Protein AF-T1L1F1-F1 (afdb_monomer)

Sequence (574 aa):
MESIKFIISELNKEPFKKNLNLVTYDNLTGEQRIQILFDIFHVIDETITSDILEISDGEEVVIKIMEMLRILKYTPPSNIEPSLFRQNLISGERNTYTHIFNYLLSKLTELKQRAYLARFLVKIEVSPDVEGDQDIVQLYEQYEQLIENFKMVHSMNQNLKKRNDPGEMLLESINEKMSKLKVRLKTAQMQRQMGVTPQDILEKLEEEVEAKQRLVKEILPQELASIERYISDIQEIQSQPEVLPNFLEKIKSKIQTLNREINETIEKKMLTNDDADDEKLALVRQSAALVSKKRSNLQETLKKFVNDVRNKGNDYKQKRRELAEIRTESAILTRTDEILKEKWTRLRQILITLEEQRGIAGYFTSQNESDKQQEIDDNEEQDTEDLRSTINELTEQINAKKSELAPLVKDLRPLRQQCQDLQMDCDRKKSKYDSLAANLESNIVKIESIVKKMRHESNSLLSTKFILEMELEALNAIQSLVDLELRYYVANAVDDREKSWLVKIEKDIANEEEVRNDLRIRMKELQDNENNAKKQSKMWQDLKELMRVKNECFERRKELILHPSQEKKDHLIL

Solvent-accessible surface area (backbone atoms only — not comparable to full-atom values): 32497 Å² total; per-residue (Å²): 110,69,62,59,54,51,44,39,60,57,42,43,32,89,94,62,62,61,76,57,46,79,68,58,58,72,66,54,50,30,68,57,51,51,51,52,50,49,55,54,44,34,76,47,37,70,75,67,48,63,72,55,75,78,61,89,51,72,67,60,54,48,51,53,51,50,52,50,36,52,75,70,63,63,75,77,66,93,90,60,55,75,70,58,49,53,52,38,61,70,60,34,35,69,69,63,53,51,54,50,48,42,56,50,66,77,36,48,72,61,46,31,55,47,48,62,46,41,76,68,66,62,78,83,84,76,58,84,90,56,72,81,42,69,70,53,50,54,50,49,52,54,49,53,51,50,44,52,52,48,53,53,52,51,51,52,50,53,55,41,67,77,60,64,48,70,63,59,56,52,48,51,53,51,50,52,53,46,52,53,52,51,50,55,50,49,54,55,50,49,44,61,73,69,70,57,47,72,62,60,53,45,52,54,48,48,54,52,45,51,53,52,46,47,43,57,70,51,50,50,52,52,54,43,52,52,51,51,50,54,49,49,54,52,51,53,59,70,71,49,95,71,86,54,71,68,58,62,51,52,50,51,53,51,52,54,49,52,51,47,52,52,50,51,53,51,50,52,57,67,74,73,65,95,54,82,67,50,60,58,50,48,50,49,50,51,51,49,49,51,50,51,50,54,51,49,51,50,50,50,52,49,50,49,51,54,48,51,52,51,48,53,53,48,50,50,54,47,53,52,47,55,53,49,50,53,50,51,51,51,53,49,47,52,51,50,51,51,52,50,50,50,52,49,52,51,52,51,49,52,49,51,52,51,22,60,75,68,73,46,79,79,60,87,85,76,75,92,81,89,91,83,90,91,87,90,87,90,87,90,87,90,90,77,60,74,58,49,56,58,46,48,57,51,46,50,55,49,48,52,52,46,58,66,43,44,60,56,50,60,59,46,48,58,54,51,48,51,52,51,52,52,47,52,50,48,52,52,52,47,52,52,47,52,54,50,49,54,52,49,53,53,50,49,55,52,51,52,51,48,51,53,51,52,52,51,51,46,52,50,53,52,52,51,43,53,53,51,49,54,51,44,54,53,48,52,52,50,50,56,50,52,53,50,42,51,51,24,67,72,43,88,50,71,76,43,42,59,68,25,68,65,50,44,52,54,48,53,46,51,53,55,53,50,52,51,50,54,51,53,53,52,49,52,53,49,52,52,49,50,54,50,50,53,52,52,51,49,52,52,49,54,49,50,50,52,50,48,52,51,50,51,54,49,50,53,51,50,50,50,69,75,54,83,81,78,87,89,70,86,87,90,76,136

Radius of gyration: 52.17 Å; Cα contacts (8 Å, |Δi|>4): 162; chains: 1; bounding box: 114×107×139 Å

Foldseek 3Di:
DVLLVLLQVLCCDPPNVPNDDPVNLVPDFLVNLLVSVLVLVCLLPVPLSVVLVPDDDLLVNLVSVVVLCVLLVPDFDPPADPVRLSVCNSRSPSVRSSSVSSVSSVCVVVSSVSVVLCVLQVQDDDDPVCPPPPVVVVVSVVSVVVSVVVVVVVVVVVVCVVVPPPLVVVLVVLVVVLVVLVVVLVVVVVCVVVPCPLVVVLVVLVVVLVVLCCCLPPPLVVVLVVLVVVLVVLVVVVPDPDPDPVVVVVVVVVVVVVVVVVVVVVVVVVPPDPDPVVVVVVVVVVVVVVVVVVVVVVVVVVVVVVVVVVVVVVVVVVVVVVVVVVVVVVVVVVVVVVVVVVVVVVVVVVVQVVCVVVVHPPPVVPPPDDDDDDDDDDDDDDDDDVVVVVVVVVVVVVVVVCVVCVVVCVVVVVVVVVVVVVVVVVVVVVVVVVVVVVVVVVVVVVSVVVSVVSVVVSVVSVVVSVVSVVVSVVSVVVSVLSVLLVVLVPDPDPVSVCVHVSVVSVVVSVVSVVVSVVSVVVVVVVVVVVVVVVVVVVVVVVVVVVVVVVVVVVVVVVVCVVDVDDPPDDDDDD

Organism: Tetranychus urticae (NCBI:txid32264)

Structure (mmCIF, N/CA/C/O backbone):
data_AF-T1L1F1-F1
#
_entry.id   AF-T1L1F1-F1
#
loop_
_atom_site.group_PDB
_atom_site.id
_atom_site.type_symbol
_atom_site.label_atom_id
_atom_site.label_alt_id
_atom_site.label_comp_id
_atom_site.label_asym_id
_atom_site.label_entity_id
_atom_site.label_seq_id
_atom_site.pdbx_PDB_ins_code
_atom_site.Cartn_x
_atom_site.Cartn_y
_atom_site.Cartn_z
_atom_site.occupancy
_atom_site.B_iso_or_equiv
_atom_site.auth_seq_id
_atom_site.auth_comp_id
_atom_site.auth_asym_id
_atom_site.auth_atom_id
_atom_site.pdbx_PDB_model_num
ATOM 1 N N . MET A 1 1 ? 52.142 10.095 -14.052 1.00 51.72 1 MET A N 1
ATOM 2 C CA . MET A 1 1 ? 52.381 9.784 -15.484 1.00 51.72 1 MET A CA 1
ATOM 3 C C . MET A 1 1 ? 51.108 9.372 -16.221 1.00 51.72 1 MET A C 1
ATOM 5 O O . MET A 1 1 ? 50.943 9.800 -17.355 1.00 51.72 1 MET A O 1
ATOM 9 N N . GLU A 1 2 ? 50.202 8.593 -15.621 1.00 57.91 2 GLU A N 1
ATOM 10 C CA . GLU A 1 2 ? 48.919 8.219 -16.253 1.00 57.91 2 GLU A CA 1
ATOM 11 C C . GLU A 1 2 ? 47.999 9.421 -16.520 1.00 57.91 2 GLU A C 1
ATOM 13 O O . GLU A 1 2 ? 47.465 9.542 -17.617 1.00 57.91 2 GLU A O 1
ATOM 18 N N . SER A 1 3 ? 47.919 10.371 -15.582 1.00 59.44 3 SER A N 1
ATOM 19 C CA . SER A 1 3 ? 47.187 11.635 -15.754 1.00 59.44 3 SER A CA 1
ATOM 20 C C . SER A 1 3 ? 47.689 12.466 -16.942 1.00 59.44 3 SER A C 1
ATOM 22 O O . SER A 1 3 ? 46.894 12.986 -17.712 1.00 59.44 3 SER A O 1
ATOM 24 N N . ILE A 1 4 ? 49.007 12.536 -17.152 1.00 64.12 4 ILE A N 1
ATOM 25 C CA . ILE A 1 4 ? 49.621 13.277 -18.268 1.00 64.12 4 ILE A CA 1
ATOM 26 C C . ILE A 1 4 ? 49.329 12.589 -19.612 1.00 64.12 4 ILE A C 1
ATOM 28 O O . ILE A 1 4 ? 49.002 13.259 -20.588 1.00 64.12 4 ILE A O 1
ATOM 32 N N . LYS A 1 5 ? 49.385 11.250 -19.666 1.00 65.25 5 LYS A N 1
ATOM 33 C CA . LYS A 1 5 ? 49.011 10.486 -20.870 1.00 65.25 5 LYS A CA 1
ATOM 34 C C . LYS A 1 5 ? 47.529 10.668 -21.224 1.00 65.25 5 LYS A C 1
ATOM 36 O O . LYS A 1 5 ? 47.210 10.814 -22.401 1.00 65.25 5 LYS A O 1
ATOM 41 N N . PHE A 1 6 ? 46.649 10.706 -20.220 1.00 67.81 6 PHE A N 1
ATOM 42 C CA . PHE A 1 6 ? 45.218 10.963 -20.399 1.00 67.81 6 PHE A CA 1
ATOM 43 C C . PHE A 1 6 ? 44.955 12.375 -20.944 1.00 67.81 6 PHE A C 1
ATOM 45 O O . PHE A 1 6 ? 44.284 12.516 -21.966 1.00 67.81 6 PHE A O 1
ATOM 52 N N . ILE A 1 7 ? 45.573 13.401 -20.349 1.00 67.44 7 ILE A N 1
ATOM 53 C CA . ILE A 1 7 ? 45.479 14.799 -20.806 1.00 67.44 7 ILE A CA 1
ATOM 54 C C . ILE A 1 7 ? 45.919 14.935 -22.268 1.00 67.44 7 ILE A C 1
ATOM 56 O O . ILE A 1 7 ? 45.209 15.532 -23.069 1.00 67.44 7 ILE A O 1
ATOM 60 N N . ILE A 1 8 ? 47.052 14.336 -22.644 1.00 63.19 8 ILE A N 1
ATOM 61 C CA . ILE A 1 8 ? 47.554 14.382 -24.025 1.00 63.19 8 ILE A CA 1
ATOM 62 C C . ILE A 1 8 ? 46.587 13.692 -24.994 1.00 63.19 8 ILE A C 1
ATOM 64 O O . ILE A 1 8 ? 46.355 14.188 -26.095 1.00 63.19 8 ILE A O 1
ATOM 68 N N . SER A 1 9 ? 45.986 12.571 -24.586 1.00 63.50 9 SER A N 1
ATOM 69 C CA . SER A 1 9 ? 45.012 11.863 -25.421 1.00 63.50 9 SER A CA 1
ATOM 70 C C . SER A 1 9 ? 43.715 12.649 -25.637 1.00 63.50 9 SER A C 1
ATOM 72 O O . SER A 1 9 ? 43.142 12.564 -26.718 1.00 63.50 9 SER A O 1
ATOM 74 N N . GLU A 1 10 ? 43.273 13.436 -24.652 1.00 63.75 10 GLU A N 1
ATOM 75 C CA . GLU A 1 10 ? 42.067 14.270 -24.743 1.00 63.75 10 GLU A CA 1
ATOM 76 C C . GLU A 1 10 ? 42.331 15.604 -25.464 1.00 63.75 10 GLU A C 1
ATOM 78 O O . GLU A 1 10 ? 41.515 16.036 -26.274 1.00 63.75 10 GLU A O 1
ATOM 83 N N . LEU A 1 11 ? 43.506 16.218 -25.281 1.00 63.22 11 LEU A N 1
ATOM 84 C CA . LEU A 1 11 ? 43.907 17.445 -25.994 1.00 63.22 11 LEU A CA 1
ATOM 85 C C . LEU A 1 11 ? 44.214 17.225 -27.487 1.00 63.22 11 LEU A C 1
ATOM 87 O O . LEU A 1 11 ? 44.207 18.177 -28.271 1.00 63.22 11 LEU A O 1
ATOM 91 N N . ASN A 1 12 ? 44.473 15.980 -27.893 1.00 65.06 12 ASN A N 1
ATOM 92 C CA . ASN A 1 12 ? 44.671 15.610 -29.297 1.00 65.06 12 ASN A CA 1
ATOM 93 C C . ASN A 1 12 ? 43.357 15.244 -30.018 1.00 65.06 12 ASN A C 1
ATOM 95 O O . ASN A 1 12 ? 43.360 15.115 -31.243 1.00 65.06 12 ASN A O 1
ATOM 99 N N . LYS A 1 13 ? 42.235 15.099 -29.297 1.00 64.38 13 LYS A N 1
ATOM 100 C CA . LYS A 1 13 ? 40.899 14.873 -29.880 1.00 64.38 13 LYS A CA 1
ATOM 101 C C . LYS A 1 13 ? 40.250 16.198 -30.314 1.00 64.38 13 LYS A C 1
ATOM 103 O O . LYS A 1 13 ? 40.678 17.287 -29.924 1.00 64.38 13 LYS A O 1
ATOM 108 N N . GLU A 1 14 ? 39.215 16.122 -31.156 1.00 43.28 14 GLU A N 1
ATOM 109 C CA . GLU A 1 14 ? 38.370 17.289 -31.456 1.00 43.28 14 GLU A CA 1
ATOM 110 C C . GLU A 1 14 ? 37.663 17.737 -30.169 1.00 43.28 14 GLU A C 1
ATOM 112 O O . GLU A 1 14 ? 37.148 16.869 -29.458 1.00 43.28 14 GLU A O 1
ATOM 117 N N . PRO A 1 15 ? 37.600 19.039 -29.832 1.00 55.34 15 PRO A N 1
ATOM 118 C CA . PRO A 1 15 ? 37.846 20.234 -30.658 1.00 55.34 15 PRO A CA 1
ATOM 119 C C . PRO A 1 15 ? 39.236 20.903 -30.519 1.00 55.34 15 PRO A C 1
ATOM 121 O O . PRO A 1 15 ? 39.460 21.931 -31.148 1.00 55.34 15 PRO A O 1
ATOM 124 N N . PHE A 1 16 ? 40.177 20.347 -29.745 1.00 58.84 16 PHE A N 1
ATOM 125 C CA . PHE A 1 16 ? 41.446 21.019 -29.405 1.00 58.84 16 PHE A CA 1
ATOM 126 C C . PHE A 1 16 ? 42.576 20.827 -30.433 1.00 58.84 16 PHE A C 1
ATOM 128 O O . PHE A 1 16 ? 43.357 21.749 -30.647 1.00 58.84 16 PHE A O 1
ATOM 135 N N . LYS A 1 17 ? 42.675 19.645 -31.069 1.00 57.72 17 LYS A N 1
ATOM 136 C CA . LYS A 1 17 ? 43.630 19.308 -32.159 1.00 57.72 17 LYS A CA 1
ATOM 137 C C . LYS A 1 17 ? 45.077 19.815 -31.956 1.00 57.72 17 LYS A C 1
ATOM 139 O O . LYS A 1 17 ? 45.730 20.217 -32.918 1.00 57.72 17 LYS A O 1
ATOM 144 N N . LYS A 1 18 ? 45.614 19.784 -30.728 1.00 58.81 18 LYS A N 1
ATOM 145 C CA . LYS A 1 18 ? 46.928 20.395 -30.425 1.00 58.81 18 LYS A CA 1
ATOM 146 C C . LYS A 1 18 ? 48.161 19.518 -30.706 1.00 58.81 18 LYS A C 1
ATOM 148 O O . LYS A 1 18 ? 49.274 19.998 -30.522 1.00 58.81 18 LYS A O 1
ATOM 153 N N . ASN A 1 19 ? 47.993 18.276 -31.178 1.00 57.16 19 ASN A N 1
ATOM 154 C CA . ASN A 1 19 ? 49.065 17.343 -31.582 1.00 57.16 19 ASN A CA 1
ATOM 155 C C . ASN A 1 19 ? 50.276 17.299 -30.620 1.00 57.16 19 ASN A C 1
ATOM 157 O O . ASN A 1 19 ? 51.434 17.328 -31.038 1.00 57.16 19 ASN A O 1
ATOM 161 N N . LEU A 1 20 ? 50.008 17.244 -29.315 1.00 63.75 20 LEU A N 1
ATOM 162 C CA . LEU A 1 20 ? 51.025 17.235 -28.267 1.00 63.75 20 LEU A CA 1
ATOM 163 C C . LEU A 1 20 ? 51.567 15.811 -28.045 1.00 63.75 20 LEU A C 1
ATOM 165 O O . LEU A 1 20 ? 50.808 14.845 -28.001 1.00 63.75 20 LEU A O 1
ATOM 169 N N . ASN A 1 21 ? 52.882 15.695 -27.851 1.00 65.81 21 ASN A N 1
ATOM 170 C CA . ASN A 1 21 ? 53.599 14.501 -27.398 1.00 65.81 21 ASN A CA 1
ATOM 171 C C . ASN A 1 21 ? 54.059 14.672 -25.935 1.00 65.81 21 ASN A C 1
ATOM 173 O O . ASN A 1 21 ? 54.135 15.786 -25.425 1.00 65.81 21 ASN A O 1
ATOM 177 N N . LEU A 1 22 ? 54.434 13.579 -25.255 1.00 62.88 22 LEU A N 1
ATOM 178 C CA . LEU A 1 22 ? 54.851 13.606 -23.837 1.00 62.88 22 LEU A CA 1
ATOM 179 C C . LEU A 1 22 ? 56.018 14.582 -23.569 1.00 62.88 22 LEU A C 1
ATOM 181 O O . LEU A 1 22 ? 56.044 15.244 -22.540 1.00 62.88 22 LEU A O 1
ATOM 185 N N . VAL A 1 23 ? 56.939 14.713 -24.530 1.00 64.62 23 VAL A N 1
ATOM 186 C CA . VAL A 1 23 ? 58.091 15.632 -24.467 1.00 64.62 23 VAL A CA 1
ATOM 187 C C . VAL A 1 23 ? 57.681 17.082 -24.736 1.00 64.62 23 VAL A C 1
ATOM 189 O O . VAL A 1 23 ? 58.171 17.996 -24.081 1.00 64.62 23 VAL A O 1
ATOM 192 N N . THR A 1 24 ? 56.759 17.315 -25.675 1.00 64.12 24 THR A N 1
ATOM 193 C CA . THR A 1 24 ? 56.308 18.676 -25.997 1.00 64.12 24 THR A CA 1
ATOM 194 C C . THR A 1 24 ? 55.388 19.228 -24.914 1.00 64.12 24 THR A C 1
ATOM 196 O O . THR A 1 24 ? 55.441 20.419 -24.655 1.00 64.12 24 THR A O 1
ATOM 199 N N . TYR A 1 25 ? 54.600 18.375 -24.247 1.00 67.50 25 TYR A N 1
ATOM 200 C CA . TYR A 1 25 ? 53.792 18.744 -23.081 1.00 67.50 25 TYR A CA 1
ATOM 201 C C . TYR A 1 25 ? 54.665 19.107 -21.867 1.00 67.50 25 TYR A C 1
ATOM 203 O O . TYR A 1 25 ? 54.400 20.093 -21.176 1.00 67.50 25 TYR A O 1
ATOM 211 N N . ASP A 1 26 ? 55.740 18.349 -21.628 1.00 69.44 26 ASP A N 1
ATOM 212 C CA . ASP A 1 26 ? 56.677 18.624 -20.532 1.00 69.44 26 ASP A CA 1
ATOM 213 C C . ASP A 1 26 ? 57.461 19.931 -20.728 1.00 69.44 26 ASP A C 1
ATOM 215 O O . ASP A 1 26 ? 57.744 20.615 -19.742 1.00 69.44 26 ASP A O 1
ATOM 219 N N . ASN A 1 27 ? 57.720 20.314 -21.982 1.00 73.81 27 ASN A N 1
ATOM 220 C CA . ASN A 1 27 ? 58.436 21.539 -22.352 1.00 73.81 27 ASN A CA 1
ATOM 221 C C . ASN A 1 27 ? 57.541 22.786 -22.510 1.00 73.81 27 ASN A C 1
ATOM 223 O O . ASN A 1 27 ? 58.054 23.841 -22.876 1.00 73.81 27 ASN A O 1
ATOM 227 N N . LEU A 1 28 ? 56.228 22.699 -22.248 1.00 71.50 28 LEU A N 1
ATOM 228 C CA . LEU A 1 28 ? 55.328 23.859 -22.339 1.00 71.50 28 LEU A CA 1
ATOM 229 C C . LEU A 1 28 ? 55.733 24.958 -21.345 1.00 71.50 28 LEU A C 1
ATOM 231 O O . LEU A 1 28 ? 55.883 24.687 -20.147 1.00 71.50 28 LEU A O 1
ATOM 235 N N . THR A 1 29 ? 55.845 26.197 -21.831 1.00 73.31 29 THR A N 1
ATOM 236 C CA . THR A 1 29 ? 56.061 27.377 -20.979 1.00 73.31 29 THR A CA 1
ATOM 237 C C . THR A 1 29 ? 54.801 27.709 -20.172 1.00 73.31 29 THR A C 1
ATOM 239 O O . THR A 1 29 ? 53.697 27.271 -20.508 1.00 73.31 29 THR A O 1
ATOM 242 N N . GLY A 1 30 ? 54.947 28.474 -19.084 1.00 66.81 30 GLY A N 1
ATOM 243 C CA . GLY A 1 30 ? 53.818 28.863 -18.228 1.00 66.81 30 GLY A CA 1
ATOM 244 C C . GLY A 1 30 ? 52.697 29.571 -19.000 1.00 66.81 30 GLY A C 1
ATOM 245 O O . GLY A 1 30 ? 51.531 29.213 -18.858 1.00 66.81 30 GLY A O 1
ATOM 246 N N . GLU A 1 31 ? 53.063 30.472 -19.913 1.00 68.38 31 GLU A N 1
ATOM 247 C CA . GLU A 1 31 ? 52.140 31.188 -20.806 1.00 68.38 31 GLU A CA 1
ATOM 248 C C . GLU A 1 31 ? 51.389 30.245 -21.758 1.00 68.38 31 GLU A C 1
ATOM 250 O O . GLU A 1 31 ? 50.175 30.347 -21.921 1.00 68.38 31 GLU A O 1
ATOM 255 N N . GLN A 1 32 ? 52.079 29.253 -22.331 1.00 70.62 32 GLN A N 1
ATOM 256 C CA . GLN A 1 32 ? 51.451 28.265 -23.214 1.00 70.62 32 GLN A CA 1
ATOM 257 C C . GLN A 1 32 ? 50.455 27.372 -22.463 1.00 70.62 32 GLN A C 1
ATOM 259 O O . GLN A 1 32 ? 49.433 26.974 -23.024 1.00 70.62 32 GLN A O 1
ATOM 264 N N . ARG A 1 33 ? 50.715 27.061 -21.185 1.00 72.81 33 ARG A N 1
ATOM 265 C CA . ARG A 1 33 ? 49.765 26.322 -20.334 1.00 72.81 33 ARG A CA 1
ATOM 266 C C . ARG A 1 33 ? 48.530 27.159 -20.024 1.00 72.81 33 ARG A C 1
ATOM 268 O O . ARG A 1 33 ? 47.421 26.639 -20.100 1.00 72.81 33 ARG A O 1
ATOM 275 N N . ILE A 1 34 ? 48.706 28.445 -19.746 1.00 72.62 34 ILE A N 1
ATOM 276 C CA . ILE A 1 34 ? 47.596 29.384 -19.549 1.00 72.62 34 ILE A CA 1
ATOM 277 C C . ILE A 1 34 ? 46.741 29.477 -20.823 1.00 72.62 34 ILE A C 1
ATOM 279 O O . ILE A 1 34 ? 45.522 29.352 -20.757 1.00 72.62 34 ILE A O 1
ATOM 283 N N . GLN A 1 35 ? 47.362 29.567 -21.999 1.00 72.88 35 GLN A N 1
ATOM 284 C CA . GLN A 1 35 ? 46.642 29.604 -23.275 1.00 72.88 35 GLN A CA 1
ATOM 285 C C . GLN A 1 35 ? 45.877 28.302 -23.570 1.00 72.88 35 GLN A C 1
ATOM 287 O O . GLN A 1 35 ? 44.743 28.333 -24.034 1.00 72.88 35 GLN A O 1
ATOM 292 N N . ILE A 1 36 ? 46.456 27.135 -23.259 1.00 70.88 36 ILE A N 1
ATOM 293 C CA . ILE A 1 36 ? 45.742 25.851 -23.362 1.00 70.88 36 ILE A CA 1
ATOM 294 C C . ILE A 1 36 ? 44.545 25.811 -22.405 1.00 70.88 36 ILE A C 1
ATOM 296 O O . ILE A 1 36 ? 43.497 25.289 -22.776 1.00 70.88 36 ILE A O 1
ATOM 300 N N . LEU A 1 37 ? 44.675 26.371 -21.200 1.00 73.50 37 LEU A N 1
ATOM 301 C CA . LEU A 1 37 ? 43.556 26.487 -20.267 1.00 73.50 37 LEU A CA 1
ATOM 302 C C . LEU A 1 37 ? 42.439 27.368 -20.837 1.00 73.50 37 LEU A C 1
ATOM 304 O O . LEU A 1 37 ? 41.272 26.996 -20.726 1.00 73.50 37 LEU A O 1
ATOM 308 N N . PHE A 1 38 ? 42.790 28.472 -21.499 1.00 69.88 38 PHE A N 1
ATOM 309 C CA . PHE A 1 38 ? 41.816 29.325 -22.178 1.00 69.88 38 PHE A CA 1
ATOM 310 C C . PHE A 1 38 ? 41.096 28.623 -23.314 1.00 69.88 38 PHE A C 1
ATOM 312 O O . PHE A 1 38 ? 39.877 28.725 -23.395 1.00 69.88 38 PHE A O 1
ATOM 319 N N . ASP A 1 39 ? 41.800 27.840 -24.124 1.00 69.56 39 ASP A N 1
ATOM 320 C CA . ASP A 1 39 ? 41.148 27.073 -25.185 1.00 69.56 39 ASP A CA 1
ATOM 321 C C . ASP A 1 39 ? 40.191 26.021 -24.605 1.00 69.56 39 ASP A C 1
ATOM 323 O O . ASP A 1 39 ? 39.085 25.834 -25.114 1.00 69.56 39 ASP A O 1
ATOM 327 N N . ILE A 1 40 ? 40.567 25.369 -23.495 1.00 72.31 40 ILE A N 1
ATOM 328 C CA . ILE A 1 40 ? 39.682 24.449 -22.758 1.00 72.31 40 ILE A CA 1
ATOM 329 C C . ILE A 1 40 ? 38.450 25.181 -22.230 1.00 72.31 40 ILE A C 1
ATOM 331 O O . ILE A 1 40 ? 37.340 24.663 -22.361 1.00 72.31 40 ILE A O 1
ATOM 335 N N . PHE A 1 41 ? 38.615 26.381 -21.675 1.00 71.31 41 PHE A N 1
ATOM 336 C CA . PHE A 1 41 ? 37.489 27.198 -21.237 1.00 71.31 41 PHE A CA 1
ATOM 337 C C . PHE A 1 41 ? 36.618 27.673 -22.399 1.00 71.31 41 PHE A C 1
ATOM 339 O O . PHE A 1 41 ? 35.404 27.605 -22.259 1.00 71.31 41 PHE A O 1
ATOM 346 N N . HIS A 1 42 ? 37.187 28.025 -23.554 1.00 71.25 42 HIS A N 1
ATOM 347 C CA . HIS A 1 42 ? 36.437 28.405 -24.758 1.00 71.25 42 HIS A CA 1
ATOM 348 C C . HIS A 1 42 ? 35.498 27.288 -25.218 1.00 71.25 42 HIS A C 1
ATOM 350 O O . HIS A 1 42 ? 34.340 27.508 -25.554 1.00 71.25 42 HIS A O 1
ATOM 356 N N . VAL A 1 43 ? 35.982 26.049 -25.165 1.00 69.12 43 VAL A N 1
ATOM 357 C CA . VAL A 1 43 ? 35.200 24.867 -25.544 1.00 69.12 43 VAL A CA 1
ATOM 358 C C . VAL A 1 43 ? 34.111 24.531 -24.521 1.00 69.12 43 VAL A C 1
ATOM 360 O O . VAL A 1 43 ? 33.134 23.852 -24.859 1.00 69.12 43 VAL A O 1
ATOM 363 N N . ILE A 1 44 ? 34.285 24.954 -23.269 1.00 68.56 44 ILE A N 1
ATOM 364 C CA . ILE A 1 44 ? 33.294 24.792 -22.201 1.00 68.56 44 ILE A CA 1
ATOM 365 C C . ILE A 1 44 ? 32.256 25.926 -22.255 1.00 68.56 44 ILE A C 1
ATOM 367 O O . ILE A 1 44 ? 31.075 25.643 -22.048 1.00 68.56 44 ILE A O 1
ATOM 371 N N . ASP A 1 45 ? 32.675 27.156 -22.570 1.00 65.38 45 ASP A N 1
ATOM 372 C CA . ASP A 1 45 ? 31.829 28.344 -22.699 1.00 65.38 45 ASP A CA 1
ATOM 373 C C . ASP A 1 45 ? 32.422 29.384 -23.684 1.00 65.38 45 ASP A C 1
ATOM 375 O O . ASP A 1 45 ? 33.427 30.049 -23.408 1.00 65.38 45 ASP A O 1
ATOM 379 N N . GLU A 1 46 ? 31.771 29.550 -24.840 1.00 62.66 46 GLU A N 1
ATOM 380 C CA . GLU A 1 46 ? 32.175 30.495 -25.895 1.00 62.66 46 GLU A CA 1
ATOM 381 C C . GLU A 1 46 ? 31.953 31.964 -25.496 1.00 62.66 46 GLU A C 1
ATOM 383 O O . GLU A 1 46 ? 32.615 32.846 -26.032 1.00 62.66 46 GLU A O 1
ATOM 388 N N . THR A 1 47 ? 31.046 32.248 -24.553 1.00 58.50 47 THR A N 1
ATOM 389 C CA . THR A 1 47 ? 30.664 33.633 -24.211 1.00 58.50 47 THR A CA 1
ATOM 390 C C . THR A 1 47 ? 31.597 34.284 -23.196 1.00 58.50 47 THR A C 1
ATOM 392 O O . THR A 1 47 ? 31.815 35.488 -23.243 1.00 58.50 47 THR A O 1
ATOM 395 N N . ILE A 1 48 ? 32.208 33.486 -22.320 1.00 55.16 48 ILE A N 1
ATOM 396 C CA . ILE A 1 48 ? 33.054 33.984 -21.226 1.00 55.16 48 ILE A CA 1
ATOM 397 C C . ILE A 1 48 ? 34.497 34.264 -21.690 1.00 55.16 48 ILE A C 1
ATOM 399 O O . ILE A 1 48 ? 35.257 34.977 -21.040 1.00 55.16 48 ILE A O 1
ATOM 403 N N . THR A 1 49 ? 34.894 33.723 -22.841 1.00 52.28 49 THR A N 1
ATOM 404 C CA . THR A 1 49 ? 36.259 33.865 -23.372 1.00 52.28 49 THR A CA 1
ATOM 405 C C . THR A 1 49 ? 36.506 35.179 -24.106 1.00 52.28 49 THR A C 1
ATOM 407 O O . THR A 1 49 ? 37.649 35.631 -24.143 1.00 52.28 49 THR A O 1
ATOM 410 N N . SER A 1 50 ? 35.460 35.837 -24.610 1.00 50.62 50 SER A N 1
ATOM 411 C CA . SER A 1 50 ? 35.567 37.169 -25.217 1.00 50.62 50 SER A CA 1
ATOM 412 C C . SER A 1 50 ? 35.966 38.248 -24.198 1.00 50.62 50 SER A C 1
ATOM 414 O O . SER A 1 50 ? 36.832 39.060 -24.504 1.00 50.62 50 SER A O 1
ATOM 416 N N . ASP A 1 51 ? 35.458 38.185 -22.962 1.00 49.28 51 ASP A N 1
ATOM 417 C CA . ASP A 1 51 ? 35.740 39.172 -21.901 1.00 49.28 51 ASP A CA 1
ATOM 418 C C . ASP A 1 51 ? 37.155 39.066 -21.299 1.00 49.28 51 ASP A C 1
ATOM 420 O O . ASP A 1 51 ? 37.598 39.944 -20.555 1.00 49.28 51 ASP A O 1
ATOM 424 N N . ILE A 1 52 ? 37.863 37.958 -21.532 1.00 51.88 52 ILE A N 1
ATOM 425 C CA . ILE A 1 52 ? 39.203 37.714 -20.968 1.00 51.88 52 ILE A CA 1
ATOM 426 C C . ILE A 1 52 ? 40.303 38.171 -21.935 1.00 51.88 52 ILE A C 1
ATOM 428 O O . ILE A 1 52 ? 41.372 38.582 -21.495 1.00 51.88 52 ILE A O 1
ATOM 432 N N . LEU A 1 53 ? 40.030 38.148 -23.242 1.00 51.03 53 LEU A N 1
ATOM 433 C CA . LEU A 1 53 ? 40.973 38.567 -24.283 1.00 51.03 53 LEU A CA 1
ATOM 434 C C . LEU A 1 53 ? 41.199 40.091 -24.335 1.00 51.03 53 LEU A C 1
ATOM 436 O O . LEU A 1 53 ? 42.182 40.522 -24.931 1.00 51.03 53 LEU A O 1
ATOM 440 N N . GLU A 1 54 ? 40.334 40.897 -23.710 1.00 48.84 54 GLU A N 1
ATOM 441 C CA . GLU A 1 54 ? 40.472 42.363 -23.642 1.00 48.84 54 GLU A CA 1
ATOM 442 C C . GLU A 1 54 ? 41.361 42.859 -22.482 1.00 48.84 54 GLU A C 1
ATOM 444 O O . GLU A 1 54 ? 41.690 44.044 -22.427 1.00 48.84 54 GLU A O 1
ATOM 449 N N . ILE A 1 55 ? 41.788 41.983 -21.562 1.00 54.28 55 ILE A N 1
ATOM 450 C CA . ILE A 1 55 ? 42.516 42.377 -20.345 1.00 54.28 55 ILE A CA 1
ATOM 451 C C . ILE A 1 55 ? 44.025 42.153 -20.486 1.00 54.28 55 ILE A C 1
ATOM 453 O O . ILE A 1 55 ? 44.473 41.063 -20.834 1.00 54.28 55 ILE A O 1
ATOM 457 N N . SER A 1 56 ? 44.808 43.192 -20.177 1.00 54.84 56 SER A N 1
ATOM 458 C CA . SER A 1 56 ? 46.272 43.212 -20.340 1.00 54.84 56 SER A CA 1
ATOM 459 C C . SER A 1 56 ? 47.072 42.888 -19.063 1.00 54.84 56 SER A C 1
ATOM 461 O O . SER A 1 56 ? 48.269 42.624 -19.171 1.00 54.84 56 SER A O 1
ATOM 463 N N . ASP A 1 57 ? 46.445 42.849 -17.877 1.00 61.31 57 ASP A N 1
ATOM 464 C CA . ASP A 1 57 ? 47.140 42.642 -16.594 1.00 61.31 57 ASP A CA 1
ATOM 465 C C . ASP A 1 57 ? 47.084 41.186 -16.097 1.00 61.31 57 ASP A C 1
ATOM 467 O O . ASP A 1 57 ? 46.019 40.593 -15.909 1.00 61.31 57 ASP A O 1
ATOM 471 N N . GLY A 1 58 ? 48.256 40.601 -15.817 1.00 60.66 58 GLY A N 1
ATOM 472 C CA . GLY A 1 58 ? 48.399 39.189 -15.426 1.00 60.66 58 GLY A CA 1
ATOM 473 C C . GLY A 1 58 ? 47.708 38.797 -14.111 1.00 60.66 58 GLY A C 1
ATOM 474 O O . GLY A 1 58 ? 47.355 37.631 -13.933 1.00 60.66 58 GLY A O 1
ATOM 475 N N . GLU A 1 59 ? 47.466 39.745 -13.201 1.00 64.69 59 GLU A N 1
ATOM 476 C CA . GLU A 1 59 ? 46.721 39.494 -11.957 1.00 64.69 59 GLU A CA 1
ATOM 477 C C . GLU A 1 59 ? 45.204 39.425 -12.190 1.00 64.69 59 GLU A C 1
ATOM 479 O O . GLU A 1 59 ? 44.539 38.542 -11.643 1.00 64.69 59 GLU A O 1
ATOM 484 N N . GLU A 1 60 ? 44.657 40.277 -13.059 1.00 65.62 60 GLU A N 1
ATOM 485 C CA . GLU A 1 60 ? 43.231 40.277 -13.413 1.00 65.62 60 GLU A CA 1
ATOM 486 C C . GLU A 1 60 ? 42.840 39.013 -14.191 1.00 65.62 60 GLU A C 1
ATOM 488 O O . GLU A 1 60 ? 41.793 38.407 -13.939 1.00 65.62 60 GLU A O 1
ATOM 493 N N . VAL A 1 61 ? 43.734 38.541 -15.066 1.00 67.88 61 VAL A N 1
ATOM 494 C CA . VAL A 1 61 ? 43.592 37.260 -15.775 1.00 67.88 61 VAL A CA 1
ATOM 495 C C . VAL A 1 61 ? 43.479 36.096 -14.783 1.00 67.88 61 VAL A C 1
ATOM 497 O O . VAL A 1 61 ? 42.641 35.206 -14.948 1.00 67.88 61 VAL A O 1
ATOM 500 N N . VAL A 1 62 ? 44.272 36.108 -13.707 1.00 69.50 62 VAL A N 1
ATOM 501 C CA . VAL A 1 62 ? 44.246 35.059 -12.675 1.00 69.50 62 VAL A CA 1
ATOM 502 C C . VAL A 1 62 ? 42.999 35.151 -11.796 1.00 69.50 62 VAL A C 1
ATOM 504 O O . VAL A 1 62 ? 42.450 34.108 -11.429 1.00 69.50 62 VAL A O 1
ATOM 507 N N . ILE A 1 63 ? 42.498 36.354 -11.506 1.00 71.31 63 ILE A N 1
ATOM 508 C CA . ILE A 1 63 ? 41.212 36.546 -10.814 1.00 71.31 63 ILE A CA 1
ATOM 509 C C . ILE A 1 63 ? 40.075 35.926 -11.633 1.00 71.31 63 ILE A C 1
ATOM 511 O O . ILE A 1 63 ? 39.336 35.095 -11.100 1.00 71.31 63 ILE A O 1
ATOM 515 N N . LYS A 1 64 ? 40.007 36.206 -12.941 1.00 68.38 64 LYS A N 1
ATOM 516 C CA . LYS A 1 64 ? 38.998 35.605 -13.830 1.00 68.38 64 LYS A CA 1
ATOM 517 C C . LYS A 1 64 ? 39.145 34.085 -13.951 1.00 68.38 64 LYS A C 1
ATOM 519 O O . LYS A 1 64 ? 38.148 33.364 -13.899 1.00 68.38 64 LYS A O 1
ATOM 524 N N . ILE A 1 65 ? 40.372 33.555 -14.033 1.00 72.56 65 ILE A N 1
ATOM 525 C CA . ILE A 1 65 ? 40.605 32.098 -14.000 1.00 72.56 65 ILE A CA 1
ATOM 526 C C . ILE A 1 65 ? 40.086 31.496 -12.684 1.00 72.56 65 ILE A C 1
ATOM 528 O O . ILE A 1 65 ? 39.456 30.437 -12.699 1.00 72.56 65 ILE A O 1
ATOM 532 N N . MET A 1 66 ? 40.309 32.151 -11.542 1.00 69.44 66 MET A N 1
ATOM 533 C CA . MET A 1 66 ? 39.819 31.676 -10.244 1.00 69.44 66 MET A CA 1
ATOM 534 C C . MET A 1 66 ? 38.293 31.735 -10.128 1.00 69.44 66 MET A C 1
ATOM 536 O O . MET A 1 66 ? 37.700 30.796 -9.593 1.00 69.44 66 MET A O 1
ATOM 540 N N . GLU A 1 67 ? 37.648 32.781 -10.642 1.00 71.00 67 GLU A N 1
ATOM 541 C CA . GLU A 1 67 ? 36.184 32.872 -10.713 1.00 71.00 67 GLU A CA 1
ATOM 542 C C . GLU A 1 67 ? 35.598 31.736 -11.555 1.00 71.00 67 GLU A C 1
ATOM 544 O O . GLU A 1 67 ? 34.669 31.048 -11.122 1.00 71.00 67 GLU A O 1
ATOM 549 N N . MET A 1 68 ? 36.217 31.438 -12.698 1.00 69.81 68 MET A N 1
ATOM 550 C CA . MET A 1 68 ? 35.818 30.326 -13.562 1.00 69.81 68 MET A CA 1
ATOM 551 C C . MET A 1 68 ? 36.017 28.968 -12.896 1.00 69.81 68 MET A C 1
ATOM 553 O O . MET A 1 68 ? 35.119 28.122 -12.902 1.00 69.81 68 MET A O 1
ATOM 557 N N . LEU A 1 69 ? 37.159 28.756 -12.242 1.00 73.31 69 LEU A N 1
ATOM 558 C CA . LEU A 1 69 ? 37.410 27.540 -11.469 1.00 73.31 69 LEU A CA 1
ATOM 559 C C . LEU A 1 69 ? 36.427 27.400 -10.292 1.00 73.31 69 LEU A C 1
ATOM 561 O O . LEU A 1 69 ? 35.997 26.282 -9.991 1.00 73.31 69 LEU A O 1
ATOM 565 N N . ARG A 1 70 ? 35.996 28.509 -9.674 1.00 73.31 70 ARG A N 1
ATOM 566 C CA . ARG A 1 70 ? 34.962 28.530 -8.624 1.00 73.31 70 ARG A CA 1
ATOM 567 C C . ARG A 1 70 ? 33.589 28.143 -9.179 1.00 73.31 70 ARG A C 1
ATOM 569 O O . ARG A 1 70 ? 32.916 27.305 -8.572 1.00 73.31 70 ARG A O 1
ATOM 576 N N . ILE A 1 71 ? 33.192 28.669 -10.339 1.00 73.19 71 ILE A N 1
ATOM 577 C CA . ILE A 1 71 ? 31.940 28.302 -11.032 1.00 73.19 71 ILE A CA 1
ATOM 578 C C . ILE A 1 71 ? 31.931 26.803 -11.382 1.00 73.19 71 ILE A C 1
ATOM 580 O O . ILE A 1 71 ? 30.954 26.079 -11.131 1.00 73.19 71 ILE A O 1
ATOM 584 N N . LEU A 1 72 ? 33.064 26.301 -11.872 1.00 72.12 72 LEU A N 1
ATOM 585 C CA . LEU A 1 72 ? 33.273 24.893 -12.212 1.00 72.12 72 LEU A CA 1
ATOM 586 C C . LEU A 1 72 ? 33.457 23.986 -10.971 1.00 72.12 72 LEU A C 1
ATOM 588 O O . LEU A 1 72 ? 33.585 22.765 -11.114 1.00 72.12 72 LEU A O 1
ATOM 592 N N . LYS A 1 73 ? 33.403 24.557 -9.753 1.00 68.69 73 LYS A N 1
ATOM 593 C CA . LYS A 1 73 ? 33.638 23.901 -8.451 1.00 68.69 73 LYS A CA 1
ATOM 594 C C . LYS A 1 73 ? 34.917 23.060 -8.424 1.00 68.69 73 LYS A C 1
ATOM 596 O O . LYS A 1 73 ? 34.918 21.928 -7.943 1.00 68.69 73 LYS A O 1
ATOM 601 N N . TYR A 1 74 ? 36.001 23.601 -8.956 1.00 75.00 74 TYR A N 1
ATOM 602 C CA . TYR A 1 74 ? 37.311 22.986 -8.825 1.00 75.00 74 TYR A CA 1
ATOM 603 C C . TYR A 1 74 ? 37.830 23.154 -7.391 1.00 75.00 74 TYR A C 1
ATOM 605 O O . TYR A 1 74 ? 37.907 24.268 -6.874 1.00 75.00 74 TYR A O 1
ATOM 613 N N . THR A 1 75 ? 38.197 22.046 -6.748 1.00 65.94 75 THR A N 1
ATOM 614 C CA . THR A 1 75 ? 38.871 22.058 -5.446 1.00 65.94 75 THR A CA 1
ATOM 615 C C . THR A 1 75 ? 40.374 21.895 -5.661 1.00 65.94 75 THR A C 1
ATOM 617 O O . THR A 1 75 ? 40.783 20.862 -6.207 1.00 65.94 75 THR A O 1
ATOM 620 N N . PRO A 1 76 ? 41.211 22.864 -5.249 1.00 71.06 76 PRO A N 1
ATOM 621 C CA . PRO A 1 76 ? 42.654 22.684 -5.302 1.00 71.06 76 PRO A CA 1
ATOM 622 C C . PRO A 1 76 ? 43.083 21.527 -4.376 1.00 71.06 76 PRO A C 1
ATOM 624 O O . PRO A 1 76 ? 42.376 21.217 -3.413 1.00 71.06 76 PRO A O 1
ATOM 627 N N . PRO A 1 77 ? 44.223 20.867 -4.647 1.00 69.25 77 PRO A N 1
ATOM 628 C CA . PRO A 1 77 ? 44.748 19.814 -3.780 1.00 69.25 77 PRO A CA 1
ATOM 629 C C . PRO A 1 77 ? 44.976 20.355 -2.361 1.00 69.25 77 PRO A C 1
ATOM 631 O O . PRO A 1 77 ? 45.614 21.393 -2.205 1.00 69.25 77 PRO A O 1
ATOM 634 N N . SER A 1 78 ? 44.520 19.637 -1.329 1.00 56.50 78 SER A N 1
ATOM 635 C CA . SER A 1 78 ? 44.509 20.074 0.084 1.00 56.50 78 SER A CA 1
ATOM 636 C C . SER A 1 78 ? 45.876 20.410 0.707 1.00 56.50 78 SER A C 1
ATOM 638 O O . SER A 1 78 ? 45.937 20.777 1.873 1.00 56.50 78 SER A O 1
ATOM 640 N N . ASN A 1 79 ? 46.967 20.254 -0.043 1.00 61.19 79 ASN A N 1
ATOM 641 C CA . ASN A 1 79 ? 48.349 20.432 0.401 1.00 61.19 79 ASN A CA 1
ATOM 642 C C . ASN A 1 79 ? 48.965 21.780 -0.043 1.00 61.19 79 ASN A C 1
ATOM 644 O O . ASN A 1 79 ? 50.166 21.976 0.108 1.00 61.19 79 ASN A O 1
ATOM 648 N N . ILE A 1 80 ? 48.181 22.678 -0.657 1.00 67.62 80 ILE A N 1
ATOM 649 C CA . ILE A 1 80 ? 48.659 23.952 -1.223 1.00 67.62 80 ILE A CA 1
ATOM 650 C C . ILE A 1 80 ? 47.897 25.113 -0.574 1.00 67.62 80 ILE A C 1
ATOM 652 O O . ILE A 1 80 ? 46.669 25.163 -0.639 1.00 67.62 80 ILE A O 1
ATOM 656 N N . GLU A 1 81 ? 48.619 26.060 0.031 1.00 69.81 81 GLU A N 1
ATOM 657 C CA . GLU A 1 81 ? 48.020 27.277 0.589 1.00 69.81 81 GLU A CA 1
ATOM 658 C C . GLU A 1 81 ? 47.419 28.180 -0.512 1.00 69.81 81 GLU A C 1
ATOM 660 O O . GLU A 1 81 ? 48.005 28.296 -1.593 1.00 69.81 81 GLU A O 1
ATOM 665 N N . PRO A 1 82 ? 46.297 28.887 -0.260 1.00 68.69 82 PRO A N 1
ATOM 666 C CA . PRO A 1 82 ? 45.631 29.732 -1.260 1.00 68.69 82 PRO A CA 1
ATOM 667 C C . PRO A 1 82 ? 46.523 30.816 -1.885 1.00 68.69 82 PRO A C 1
ATOM 669 O O . PRO A 1 82 ? 46.382 31.121 -3.070 1.00 68.69 82 PRO A O 1
ATOM 672 N N . SER A 1 83 ? 47.458 31.377 -1.114 1.00 70.31 83 SER A N 1
ATOM 673 C CA . SER A 1 83 ? 48.421 32.381 -1.589 1.00 70.31 83 SER A CA 1
ATOM 674 C C . SER A 1 83 ? 49.450 31.773 -2.544 1.00 70.31 83 SER A C 1
ATOM 676 O O . SER A 1 83 ? 49.728 32.338 -3.601 1.00 70.31 83 SER A O 1
ATOM 678 N N . LEU A 1 84 ? 49.946 30.576 -2.217 1.00 71.50 84 LEU A N 1
ATOM 679 C CA . LEU A 1 84 ? 50.869 29.824 -3.065 1.00 71.50 84 LEU A CA 1
ATOM 680 C C . LEU A 1 84 ? 50.168 29.349 -4.346 1.00 71.50 84 LEU A C 1
ATOM 682 O O . LEU A 1 84 ? 50.742 29.410 -5.425 1.00 71.50 84 LEU A O 1
ATOM 686 N N . PHE A 1 85 ? 48.892 28.964 -4.262 1.00 74.69 85 PHE A N 1
ATOM 687 C CA . PHE A 1 85 ? 48.083 28.595 -5.425 1.00 74.69 85 PHE A CA 1
ATOM 688 C C . PHE A 1 85 ? 47.887 29.768 -6.401 1.00 74.69 85 PHE A C 1
ATOM 690 O O . PHE A 1 85 ? 48.006 29.575 -7.610 1.00 74.69 85 PHE A O 1
ATOM 697 N N . ARG A 1 86 ? 47.662 30.993 -5.898 1.00 71.25 86 ARG A N 1
ATOM 698 C CA . ARG A 1 86 ? 47.623 32.213 -6.730 1.00 71.25 86 ARG A CA 1
ATOM 699 C C . ARG A 1 86 ? 48.962 32.465 -7.422 1.00 71.25 86 ARG A C 1
ATOM 701 O O . ARG A 1 86 ? 48.989 32.699 -8.626 1.00 71.25 86 ARG A O 1
ATOM 708 N N . GLN A 1 87 ? 50.072 32.332 -6.698 1.00 74.25 87 GLN A N 1
ATOM 709 C CA . GLN A 1 87 ? 51.417 32.482 -7.264 1.00 74.25 87 GLN A CA 1
ATOM 710 C C . GLN A 1 87 ? 51.740 31.396 -8.310 1.00 74.25 87 GLN A C 1
ATOM 712 O O . GLN A 1 87 ? 52.350 31.677 -9.345 1.00 74.25 87 GLN A O 1
ATOM 717 N N . ASN A 1 88 ? 51.280 30.164 -8.088 1.00 76.06 88 ASN A N 1
ATOM 718 C CA . ASN A 1 88 ? 51.442 29.035 -9.009 1.00 76.06 88 ASN A CA 1
ATOM 719 C C . ASN A 1 88 ? 50.568 29.175 -10.268 1.00 76.06 88 ASN A C 1
ATOM 721 O O . ASN A 1 88 ? 50.948 28.699 -11.340 1.00 76.06 88 ASN A O 1
ATOM 725 N N . LEU A 1 89 ? 49.421 29.855 -10.161 1.00 73.44 89 LEU A N 1
ATOM 726 C CA . LEU A 1 89 ? 48.579 30.232 -11.298 1.00 73.44 89 LEU A CA 1
ATOM 727 C C . LEU A 1 89 ? 49.233 31.323 -12.153 1.00 73.44 89 LEU A C 1
ATOM 729 O O . LEU A 1 89 ? 49.267 31.157 -13.371 1.00 73.44 89 LEU A O 1
ATOM 733 N N . ILE A 1 90 ? 49.805 32.361 -11.527 1.00 73.25 90 ILE A N 1
ATOM 734 C CA . ILE A 1 90 ? 50.536 33.449 -12.209 1.00 73.25 90 ILE A CA 1
ATOM 735 C C . ILE A 1 90 ? 51.781 32.905 -12.926 1.00 73.25 90 ILE A C 1
ATOM 737 O O . ILE A 1 90 ? 52.052 33.257 -14.069 1.00 73.25 90 ILE A O 1
ATOM 741 N N . SER A 1 91 ? 52.532 32.011 -12.276 1.00 69.19 91 SER A N 1
ATOM 742 C CA . SER A 1 91 ? 53.778 31.446 -12.821 1.00 69.19 91 SER A CA 1
ATOM 743 C C . SER A 1 91 ? 53.582 30.282 -13.806 1.00 69.19 91 SER A C 1
ATOM 745 O O . SER A 1 91 ? 54.553 29.826 -14.415 1.00 69.19 91 SER A O 1
ATOM 747 N N . GLY A 1 92 ? 52.354 29.783 -13.997 1.00 67.31 92 GLY A N 1
ATOM 748 C CA . GLY A 1 92 ? 52.091 28.685 -14.935 1.00 67.31 92 GLY A CA 1
ATOM 749 C C . GLY A 1 92 ? 52.662 27.329 -14.485 1.00 67.31 92 GLY A C 1
ATOM 750 O O . GLY A 1 92 ? 53.153 26.536 -15.303 1.00 67.31 92 GLY A O 1
ATOM 751 N N . GLU A 1 93 ? 52.658 27.063 -13.176 1.00 77.06 93 GLU A N 1
ATOM 752 C CA . GLU A 1 93 ? 53.371 25.934 -12.576 1.00 77.06 93 GLU A CA 1
ATOM 753 C C . GLU A 1 93 ? 52.842 24.564 -13.058 1.00 77.06 93 GLU A C 1
ATOM 755 O O . GLU A 1 93 ? 51.639 24.285 -13.091 1.00 77.06 93 GLU A O 1
ATOM 760 N N . ARG A 1 94 ? 53.765 23.657 -13.405 1.00 71.56 94 ARG A N 1
ATOM 761 C CA . ARG A 1 94 ? 53.479 22.378 -14.083 1.00 71.56 94 ARG A CA 1
ATOM 762 C C . ARG A 1 94 ? 52.458 21.507 -13.353 1.00 71.56 94 ARG A C 1
ATOM 764 O O . ARG A 1 94 ? 51.544 20.972 -13.984 1.00 71.56 94 ARG A O 1
ATOM 771 N N . ASN A 1 95 ? 52.635 21.325 -12.049 1.00 74.00 95 ASN A N 1
ATOM 772 C CA . ASN A 1 95 ? 51.833 20.387 -11.265 1.00 74.00 95 ASN A CA 1
ATOM 773 C C . ASN A 1 95 ? 50.405 20.902 -11.068 1.00 74.00 95 ASN A C 1
ATOM 775 O O . ASN A 1 95 ? 49.444 20.146 -11.221 1.00 74.00 95 ASN A O 1
ATOM 779 N N . THR A 1 96 ? 50.279 22.206 -10.826 1.00 75.81 96 THR A N 1
ATOM 780 C CA . THR A 1 96 ? 49.006 22.893 -10.615 1.00 75.81 96 THR A CA 1
ATOM 781 C C . THR A 1 96 ? 48.138 22.865 -11.880 1.00 75.81 96 THR A C 1
ATOM 783 O O . THR A 1 96 ? 46.999 22.399 -11.829 1.00 75.81 96 THR A O 1
ATOM 786 N N . TYR A 1 97 ? 48.688 23.224 -13.047 1.00 76.31 97 TYR A N 1
ATOM 787 C CA . TYR A 1 97 ? 47.946 23.181 -14.318 1.00 76.31 97 TYR A CA 1
ATOM 788 C C . TYR A 1 97 ? 47.636 21.754 -14.786 1.00 76.31 97 TYR A C 1
ATOM 790 O O . TYR A 1 97 ? 46.549 21.500 -15.295 1.00 76.31 97 TYR A O 1
ATOM 798 N N . THR A 1 98 ? 48.531 20.789 -14.550 1.00 75.00 98 THR A N 1
ATOM 799 C CA . THR A 1 98 ? 48.260 19.376 -14.877 1.00 75.00 98 THR A CA 1
ATOM 800 C C . THR A 1 98 ? 47.089 18.825 -14.057 1.00 75.00 98 THR A C 1
ATOM 802 O O . THR A 1 98 ? 46.278 18.060 -14.579 1.00 75.00 98 THR A O 1
ATOM 805 N N . HIS A 1 99 ? 46.955 19.230 -12.792 1.00 78.19 99 HIS A N 1
ATOM 806 C CA . HIS A 1 99 ? 45.811 18.846 -11.964 1.00 78.19 99 HIS A CA 1
ATOM 807 C C . HIS A 1 99 ? 44.505 19.497 -12.453 1.00 78.19 99 HIS A C 1
ATOM 809 O O . HIS A 1 99 ? 43.479 18.818 -12.552 1.00 78.19 99 HIS A O 1
ATOM 815 N N . ILE A 1 100 ? 44.556 20.778 -12.838 1.00 76.56 100 ILE A N 1
ATOM 816 C CA . ILE A 1 100 ? 43.415 21.501 -13.423 1.00 76.56 100 ILE A CA 1
ATOM 817 C C . ILE A 1 100 ? 42.970 20.838 -14.735 1.00 76.56 100 ILE A C 1
ATOM 819 O O . ILE A 1 100 ? 41.794 20.509 -14.885 1.00 76.56 100 ILE A O 1
ATOM 823 N N . PHE A 1 101 ? 43.893 20.556 -15.658 1.00 76.50 101 PHE A N 1
ATOM 824 C CA . PHE A 1 101 ? 43.572 19.900 -16.929 1.00 76.50 101 PHE A CA 1
ATOM 825 C C . PHE A 1 101 ? 42.979 18.512 -16.739 1.00 76.50 101 PHE A C 1
ATOM 827 O O . PHE A 1 101 ? 42.005 18.174 -17.404 1.00 76.50 101 PHE A O 1
ATOM 834 N N . ASN A 1 102 ? 43.510 17.717 -15.808 1.00 78.31 102 ASN A N 1
ATOM 835 C CA . ASN A 1 102 ? 42.955 16.396 -15.532 1.00 78.31 102 ASN A CA 1
ATOM 836 C C . ASN A 1 102 ? 41.497 16.481 -15.048 1.00 78.31 102 ASN A C 1
ATOM 838 O O . ASN A 1 102 ? 40.642 15.705 -15.476 1.00 78.31 102 ASN A O 1
ATOM 842 N N . TYR A 1 103 ? 41.196 17.448 -14.179 1.00 80.00 103 TYR A N 1
ATOM 843 C CA . TYR A 1 103 ? 39.839 17.666 -13.684 1.00 80.00 103 TYR A CA 1
ATOM 844 C C . TYR A 1 103 ? 38.889 18.147 -14.788 1.00 80.00 103 TYR A C 1
ATOM 846 O O . TYR A 1 103 ? 37.788 17.615 -14.925 1.00 80.00 103 TYR A O 1
ATOM 854 N N . LEU A 1 104 ? 39.319 19.114 -15.602 1.00 75.00 104 LEU A N 1
ATOM 855 C CA . LEU A 1 104 ? 38.492 19.672 -16.672 1.00 75.00 104 LEU A CA 1
ATOM 856 C C . LEU A 1 104 ? 38.226 18.652 -17.787 1.00 75.00 104 LEU A C 1
ATOM 858 O O . LEU A 1 104 ? 37.089 18.507 -18.233 1.00 75.00 104 LEU A O 1
ATOM 862 N N . LEU A 1 105 ? 39.253 17.907 -18.201 1.00 72.31 105 LEU A N 1
ATOM 863 C CA . LEU A 1 105 ? 39.157 16.955 -19.309 1.00 72.31 105 LEU A CA 1
ATOM 864 C C . LEU A 1 105 ? 38.409 15.671 -18.921 1.00 72.31 105 LEU A C 1
ATOM 866 O O . LEU A 1 105 ? 37.667 15.131 -19.735 1.00 72.31 105 LEU A O 1
ATOM 870 N N . SER A 1 106 ? 38.518 15.211 -17.668 1.00 75.50 106 SER A N 1
ATOM 871 C CA . SER A 1 106 ? 37.769 14.030 -17.201 1.00 75.50 106 SER A CA 1
ATOM 872 C C . SER A 1 106 ? 36.257 14.259 -17.100 1.00 75.50 106 SER A C 1
ATOM 874 O O . SER A 1 106 ? 35.495 13.293 -17.122 1.00 75.50 106 SER A O 1
ATOM 876 N N . LYS A 1 107 ? 35.809 15.519 -17.009 1.00 72.81 107 LYS A N 1
ATOM 877 C CA . LYS A 1 107 ? 34.400 15.881 -16.781 1.00 72.81 107 LYS A CA 1
ATOM 878 C C . LYS A 1 107 ? 33.831 16.849 -17.818 1.00 72.81 107 LYS A C 1
ATOM 880 O O . LYS A 1 107 ? 32.890 17.576 -17.515 1.00 72.81 107 LYS A O 1
ATOM 885 N N . LEU A 1 108 ? 34.343 16.858 -19.049 1.00 68.94 108 LEU A N 1
ATOM 886 C CA . LEU A 1 108 ? 33.937 17.829 -20.080 1.00 68.94 108 LEU A CA 1
ATOM 887 C C . LEU A 1 108 ? 32.417 17.928 -20.290 1.00 68.94 108 LEU A C 1
ATOM 889 O O . LEU A 1 108 ? 31.881 19.029 -20.380 1.00 68.94 108 LEU A O 1
ATOM 893 N N . THR A 1 109 ? 31.701 16.805 -20.350 1.00 70.56 109 THR A N 1
ATOM 894 C CA . THR A 1 109 ? 30.243 16.796 -20.574 1.00 70.56 109 THR A CA 1
ATOM 895 C C . THR A 1 109 ? 29.461 17.351 -19.385 1.00 70.56 109 THR A C 1
ATOM 897 O O . THR A 1 109 ? 28.507 18.105 -19.574 1.00 70.56 109 THR A O 1
ATOM 900 N N . GLU A 1 110 ? 29.880 17.023 -18.162 1.00 72.00 110 GLU A N 1
ATOM 901 C CA . GLU A 1 110 ? 29.271 17.532 -16.928 1.00 72.00 110 GLU A CA 1
ATOM 902 C C . GLU A 1 110 ? 29.582 19.019 -16.728 1.00 72.00 110 GLU A C 1
ATOM 904 O O . GLU A 1 110 ? 28.712 19.793 -16.332 1.00 72.00 110 GLU A O 1
ATOM 909 N N . LEU A 1 111 ? 30.811 19.436 -17.039 1.00 72.31 111 LEU A N 1
ATOM 910 C CA . LEU A 1 111 ? 31.266 20.816 -16.900 1.00 72.31 111 LEU A CA 1
ATOM 911 C C . LEU A 1 111 ? 30.634 21.740 -17.942 1.00 72.31 111 LEU A C 1
ATOM 913 O O . LEU A 1 111 ? 30.289 22.861 -17.589 1.00 72.31 111 LEU A O 1
ATOM 917 N N . LYS A 1 112 ? 30.366 21.264 -19.166 1.00 71.81 112 LYS A N 1
ATOM 918 C CA . LYS A 1 112 ? 29.554 21.995 -20.160 1.00 71.81 112 LYS A CA 1
ATOM 919 C C . LYS A 1 112 ? 28.130 22.245 -19.670 1.00 71.81 112 LYS A C 1
ATOM 921 O O . LYS A 1 112 ? 27.625 23.360 -19.761 1.00 71.81 112 LYS A O 1
ATOM 926 N N . GLN A 1 113 ? 27.482 21.223 -19.105 1.00 72.00 113 GLN A N 1
ATOM 927 C CA . GLN A 1 113 ? 26.153 21.385 -18.503 1.00 72.00 113 GLN A CA 1
ATOM 928 C C . GLN A 1 113 ? 26.195 22.342 -17.307 1.00 72.00 113 GLN A C 1
ATOM 930 O O . GLN A 1 113 ? 25.293 23.157 -17.131 1.00 72.00 113 GLN A O 1
ATOM 935 N N . ARG A 1 114 ? 27.256 22.274 -16.501 1.00 72.31 114 ARG A N 1
ATOM 936 C CA . ARG A 1 114 ? 27.450 23.140 -15.339 1.00 72.31 114 ARG A CA 1
ATOM 937 C C . ARG A 1 114 ? 27.704 24.596 -15.724 1.00 72.31 114 ARG A C 1
ATOM 939 O O . ARG A 1 114 ? 27.117 25.460 -15.089 1.00 72.31 114 ARG A O 1
ATOM 946 N N . ALA A 1 115 ? 28.526 24.857 -16.737 1.00 70.25 115 ALA A N 1
ATOM 947 C CA . ALA A 1 115 ? 28.780 26.197 -17.265 1.00 70.25 115 ALA A CA 1
ATOM 948 C C . ALA A 1 115 ? 27.488 26.814 -17.821 1.00 70.25 115 ALA A C 1
ATOM 950 O O . ALA A 1 115 ? 27.086 27.898 -17.404 1.00 70.25 115 ALA A O 1
ATOM 951 N N . TYR A 1 116 ? 26.741 26.043 -18.620 1.00 75.38 116 TYR A N 1
ATOM 952 C CA . TYR A 1 116 ? 25.423 26.453 -19.105 1.00 75.38 116 TYR A CA 1
ATOM 953 C C . TYR A 1 116 ? 24.453 26.795 -17.965 1.00 75.38 116 TYR A C 1
ATOM 955 O O . TYR A 1 116 ? 23.752 27.802 -18.022 1.00 75.38 116 TYR A O 1
ATOM 963 N N . LEU A 1 117 ? 24.402 25.964 -16.919 1.00 75.50 117 LEU A N 1
ATOM 964 C CA . LEU A 1 117 ? 23.547 26.208 -15.757 1.00 75.50 117 LEU A CA 1
ATOM 965 C C . LEU A 1 117 ? 24.030 27.389 -14.912 1.00 75.50 117 LEU A C 1
ATOM 967 O O . LEU A 1 117 ? 23.202 28.128 -14.391 1.00 75.50 117 LEU A O 1
ATOM 971 N N . ALA A 1 118 ? 25.340 27.589 -14.781 1.00 71.19 118 ALA A N 1
ATOM 972 C CA . ALA A 1 118 ? 25.909 28.689 -14.014 1.00 71.19 118 ALA A CA 1
ATOM 973 C C . ALA A 1 118 ? 25.476 30.050 -14.567 1.00 71.19 118 ALA A C 1
ATOM 975 O O . ALA A 1 118 ? 25.110 30.915 -13.777 1.00 71.19 118 ALA A O 1
ATOM 976 N N . ARG A 1 119 ? 25.378 30.194 -15.895 1.00 71.44 119 ARG A N 1
ATOM 977 C CA . ARG A 1 119 ? 24.864 31.412 -16.542 1.00 71.44 119 ARG A CA 1
ATOM 978 C C . ARG A 1 119 ? 23.483 31.844 -16.037 1.00 71.44 119 ARG A C 1
ATOM 980 O O . ARG A 1 119 ? 23.179 33.027 -16.027 1.00 71.44 119 ARG A O 1
ATOM 987 N N . PHE A 1 120 ? 22.646 30.889 -15.639 1.00 71.31 120 PHE A N 1
ATOM 988 C CA . PHE A 1 120 ? 21.271 31.148 -15.204 1.00 71.31 120 PHE A CA 1
ATOM 989 C C . PHE A 1 120 ? 21.061 31.003 -13.692 1.00 71.31 120 PHE A C 1
ATOM 991 O O . PHE A 1 120 ? 20.005 31.372 -13.188 1.00 71.31 120 PHE A O 1
ATOM 998 N N . LEU A 1 121 ? 22.017 30.410 -12.970 1.00 73.25 121 LEU A N 1
ATOM 999 C CA . LEU A 1 121 ? 21.874 30.063 -11.552 1.00 73.25 121 LEU A CA 1
ATOM 1000 C C . LEU A 1 121 ? 22.829 30.826 -10.627 1.00 73.25 121 LEU A C 1
ATOM 1002 O O . LEU A 1 121 ? 22.644 30.763 -9.409 1.00 73.25 121 LEU A O 1
ATOM 1006 N N . VAL A 1 122 ? 23.850 31.504 -11.159 1.00 74.31 122 VAL A N 1
ATOM 1007 C CA . VAL A 1 122 ? 24.697 32.403 -10.367 1.00 74.31 122 VAL A CA 1
ATOM 1008 C C . VAL A 1 122 ? 23.897 33.673 -10.087 1.00 74.31 122 VAL A C 1
ATOM 1010 O O . VAL A 1 122 ? 23.440 34.349 -11.005 1.00 74.31 122 VAL A O 1
ATOM 1013 N N . LYS A 1 123 ? 23.668 33.953 -8.801 1.00 72.31 123 LYS A N 1
ATOM 1014 C CA . LYS A 1 123 ? 22.929 35.141 -8.371 1.00 72.31 123 LYS A CA 1
ATOM 1015 C C . LYS A 1 123 ? 23.752 36.390 -8.681 1.00 72.31 123 LYS A C 1
ATOM 1017 O O . LYS A 1 123 ? 24.964 36.385 -8.486 1.00 72.31 123 LYS A O 1
ATOM 1022 N N . ILE A 1 124 ? 23.079 37.433 -9.153 1.00 75.25 124 ILE A N 1
ATOM 1023 C CA . ILE A 1 124 ? 23.687 38.746 -9.353 1.00 75.25 124 ILE A CA 1
ATOM 1024 C C . ILE A 1 124 ? 23.825 39.373 -7.964 1.00 75.25 124 ILE A C 1
ATOM 1026 O O . ILE A 1 124 ? 22.827 39.508 -7.261 1.00 75.25 124 ILE A O 1
ATOM 1030 N N . GLU A 1 125 ? 25.045 39.701 -7.547 1.00 63.03 125 GLU A N 1
ATOM 1031 C CA . GLU A 1 125 ? 25.284 40.388 -6.276 1.00 63.03 125 GLU A CA 1
ATOM 1032 C C . GLU A 1 125 ? 24.858 41.858 -6.429 1.00 63.03 125 GLU A C 1
ATOM 1034 O O . GLU A 1 125 ? 25.407 42.593 -7.250 1.00 63.03 125 GLU A O 1
ATOM 1039 N N . VAL A 1 126 ? 23.822 42.272 -5.692 1.00 62.78 126 VAL A N 1
ATOM 1040 C CA . VAL A 1 126 ? 23.330 43.659 -5.690 1.00 62.78 126 VAL A CA 1
ATOM 1041 C C . VAL A 1 126 ? 24.244 44.494 -4.794 1.00 62.7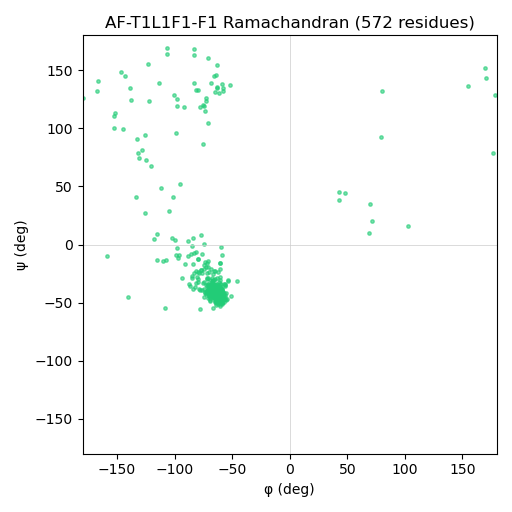8 126 VAL A C 1
ATOM 1043 O O . VAL A 1 126 ? 24.578 44.075 -3.689 1.00 62.78 126 VAL A O 1
ATOM 1046 N N . SER A 1 127 ? 24.674 45.661 -5.282 1.00 64.56 127 SER A N 1
ATOM 1047 C CA . SER A 1 127 ? 25.538 46.574 -4.525 1.00 64.56 127 SER A CA 1
ATOM 1048 C C . SER A 1 127 ? 24.864 47.004 -3.208 1.00 64.56 127 SER A C 1
ATOM 1050 O O . SER A 1 127 ? 23.674 47.335 -3.241 1.00 64.56 127 SER A O 1
ATOM 1052 N N . PRO A 1 128 ? 25.592 47.068 -2.074 1.00 59.50 128 PRO A N 1
ATOM 1053 C CA . PRO A 1 128 ? 25.027 47.402 -0.759 1.00 59.50 128 PRO A CA 1
ATOM 1054 C C . PRO A 1 128 ? 24.374 48.795 -0.685 1.00 59.50 128 PRO A C 1
ATOM 1056 O O . PRO A 1 128 ? 23.589 49.060 0.221 1.00 59.50 128 PRO A O 1
ATOM 1059 N N . ASP A 1 129 ? 24.645 49.676 -1.653 1.00 64.69 129 ASP A N 1
ATOM 1060 C CA . ASP A 1 129 ? 24.038 51.011 -1.745 1.00 64.69 129 ASP A CA 1
ATOM 1061 C C . ASP A 1 129 ? 22.560 50.992 -2.179 1.00 64.69 129 ASP A C 1
ATOM 1063 O O . ASP A 1 129 ? 21.847 51.970 -1.964 1.00 64.69 129 ASP A O 1
ATOM 1067 N N . VAL A 1 130 ? 22.092 49.899 -2.795 1.00 63.94 130 VAL A N 1
ATOM 1068 C CA . VAL A 1 130 ? 20.748 49.792 -3.403 1.00 63.94 130 VAL A CA 1
ATOM 1069 C C . VAL A 1 130 ? 19.880 48.710 -2.747 1.00 63.94 130 VAL A C 1
ATOM 1071 O O . VAL A 1 130 ? 18.756 48.449 -3.168 1.00 63.94 130 VAL A O 1
ATOM 1074 N N . GLU A 1 131 ? 20.392 48.096 -1.679 1.00 58.31 131 GLU A N 1
ATOM 1075 C CA . GLU A 1 131 ? 19.773 46.981 -0.948 1.00 58.31 131 GLU A CA 1
ATOM 1076 C C . GLU A 1 131 ? 18.527 47.406 -0.136 1.00 58.31 131 GLU A C 1
ATOM 1078 O O . GLU A 1 131 ? 17.736 46.568 0.288 1.00 58.31 131 GLU A O 1
ATOM 1083 N N . GLY A 1 132 ? 18.323 48.716 0.057 1.00 61.31 132 GLY A N 1
ATOM 1084 C CA . GLY A 1 132 ? 17.188 49.287 0.792 1.00 61.31 132 GLY A CA 1
ATOM 1085 C C . GLY A 1 132 ? 15.996 49.738 -0.062 1.00 61.31 132 GLY A C 1
ATOM 1086 O O . GLY A 1 132 ? 14.952 50.072 0.504 1.00 61.31 132 GLY A O 1
ATOM 1087 N N . ASP A 1 133 ? 16.118 49.764 -1.393 1.00 77.31 133 ASP A N 1
ATOM 1088 C CA . ASP A 1 133 ? 15.044 50.230 -2.276 1.00 77.31 133 ASP A CA 1
ATOM 1089 C C . ASP A 1 133 ? 13.961 49.153 -2.444 1.00 77.31 133 ASP A C 1
ATOM 1091 O O . ASP A 1 133 ? 14.205 48.067 -2.975 1.00 77.31 133 ASP A O 1
ATOM 1095 N N . GLN A 1 134 ? 12.730 49.465 -2.020 1.00 74.12 134 GLN A N 1
ATOM 1096 C CA . GLN A 1 134 ? 11.604 48.517 -2.019 1.00 74.12 134 GLN A CA 1
ATOM 1097 C C . GLN A 1 134 ? 11.308 47.911 -3.398 1.00 74.12 134 GLN A C 1
ATOM 1099 O O . GLN A 1 134 ? 10.975 46.729 -3.481 1.00 74.12 134 GLN A O 1
ATOM 1104 N N . ASP A 1 135 ? 11.463 48.683 -4.474 1.00 77.44 135 ASP A N 1
ATOM 1105 C CA . ASP A 1 135 ? 11.206 48.210 -5.838 1.00 77.44 135 ASP A CA 1
ATOM 1106 C C . ASP A 1 135 ? 12.260 47.190 -6.301 1.00 77.44 135 ASP A C 1
ATOM 1108 O O . ASP A 1 135 ? 11.944 46.218 -6.991 1.00 77.44 135 ASP A O 1
ATOM 1112 N N . ILE A 1 136 ? 13.516 47.370 -5.880 1.00 78.44 136 ILE A N 1
ATOM 1113 C CA . ILE A 1 136 ? 14.628 46.474 -6.222 1.00 78.44 136 ILE A CA 1
ATOM 1114 C C . ILE A 1 136 ? 14.524 45.179 -5.427 1.00 78.44 136 ILE A C 1
ATOM 1116 O O . ILE A 1 136 ? 14.732 44.108 -5.994 1.00 78.44 136 ILE A O 1
ATOM 1120 N N . VAL A 1 137 ? 14.115 45.255 -4.158 1.00 78.06 137 VAL A N 1
ATOM 1121 C CA . VAL A 1 137 ? 13.834 44.070 -3.335 1.00 78.06 137 VAL A CA 1
ATOM 1122 C C . VAL A 1 137 ? 12.720 43.227 -3.963 1.00 78.06 137 VAL A C 1
ATOM 1124 O O . VAL A 1 137 ? 12.896 42.024 -4.147 1.00 78.06 137 VAL A O 1
ATOM 1127 N N . GLN A 1 138 ? 11.612 43.846 -4.386 1.00 82.75 138 GLN A N 1
ATOM 1128 C CA . GLN A 1 138 ? 10.515 43.129 -5.051 1.00 82.75 138 GLN A CA 1
ATOM 1129 C C . GLN A 1 138 ? 10.941 42.501 -6.385 1.00 82.75 138 GLN A C 1
ATOM 1131 O O . GLN A 1 138 ? 10.566 41.366 -6.692 1.00 82.75 138 GLN A O 1
ATOM 1136 N N . LEU A 1 139 ? 11.735 43.213 -7.189 1.00 82.44 139 LEU A N 1
ATOM 1137 C CA . LEU A 1 139 ? 12.244 42.683 -8.454 1.00 82.44 139 LEU A CA 1
ATOM 1138 C C . LEU A 1 139 ? 13.222 41.521 -8.226 1.00 82.44 139 LEU A C 1
ATOM 1140 O O . LEU A 1 139 ? 13.208 40.539 -8.974 1.00 82.44 139 LEU A O 1
ATOM 1144 N N . TYR A 1 140 ? 14.038 41.603 -7.176 1.00 81.38 140 TYR A N 1
ATOM 1145 C CA . TYR A 1 140 ? 14.965 40.545 -6.793 1.00 81.38 140 TYR A CA 1
ATOM 1146 C C . TYR A 1 140 ? 14.224 39.295 -6.293 1.00 81.38 140 TYR A C 1
ATOM 1148 O O . TYR A 1 140 ? 14.574 38.183 -6.683 1.00 81.38 140 TYR A O 1
ATOM 1156 N N . GLU A 1 141 ? 13.133 39.451 -5.537 1.00 82.75 141 GLU A N 1
ATOM 1157 C CA . GLU A 1 141 ? 12.250 38.335 -5.162 1.00 82.75 141 GLU A CA 1
ATOM 1158 C C . GLU A 1 141 ? 11.623 37.651 -6.391 1.00 82.75 141 GLU A C 1
ATOM 1160 O O . GLU A 1 141 ? 11.617 36.420 -6.486 1.00 82.75 141 GLU A O 1
ATOM 1165 N N . GLN A 1 142 ? 11.139 38.423 -7.372 1.00 83.25 142 GLN A N 1
ATOM 1166 C CA . GLN A 1 142 ? 10.618 37.867 -8.632 1.00 83.25 142 GLN A CA 1
ATOM 1167 C C . GLN A 1 142 ? 11.703 37.122 -9.423 1.00 83.25 142 GLN A C 1
ATOM 1169 O O . GLN A 1 142 ? 11.449 36.054 -9.989 1.00 83.25 142 GLN A O 1
ATOM 1174 N N . TYR A 1 143 ? 12.925 37.657 -9.441 1.00 83.50 143 TYR A N 1
ATOM 1175 C CA . TYR A 1 143 ? 14.086 37.009 -10.044 1.00 83.50 143 TYR A CA 1
ATOM 1176 C C . TYR A 1 143 ? 14.414 35.669 -9.364 1.00 83.50 143 TYR A C 1
ATOM 1178 O O . TYR A 1 143 ? 14.620 34.663 -10.052 1.00 83.50 143 TYR A O 1
ATOM 1186 N N . GLU A 1 144 ? 14.389 35.606 -8.030 1.00 82.19 144 GLU A N 1
ATOM 1187 C CA . GLU A 1 144 ? 14.613 34.358 -7.292 1.00 82.19 144 GLU A CA 1
ATOM 1188 C C . GLU A 1 144 ? 13.534 33.304 -7.582 1.00 82.19 144 GLU A C 1
ATOM 1190 O O . GLU A 1 144 ? 13.862 32.135 -7.820 1.00 82.19 144 GLU A O 1
ATOM 1195 N N . GLN A 1 145 ? 12.265 33.714 -7.666 1.00 84.50 145 GLN A N 1
ATOM 1196 C CA . GLN A 1 145 ? 11.165 32.822 -8.051 1.00 84.50 145 GLN A CA 1
ATOM 1197 C C . GLN A 1 145 ? 11.341 32.272 -9.475 1.00 84.50 145 GLN A C 1
ATOM 1199 O O . GLN A 1 145 ? 11.105 31.086 -9.726 1.00 84.50 145 GLN A O 1
ATOM 1204 N N . LEU A 1 146 ? 11.794 33.100 -10.420 1.00 84.25 146 LEU A N 1
ATOM 1205 C CA . LEU A 1 146 ? 12.081 32.666 -11.791 1.00 84.25 146 LEU A CA 1
ATOM 1206 C C . LEU A 1 146 ? 13.239 31.660 -11.852 1.00 84.25 146 LEU A C 1
ATOM 1208 O O . LEU A 1 146 ? 13.152 30.682 -12.602 1.00 84.25 146 LEU A O 1
ATOM 1212 N N . ILE A 1 147 ? 14.282 31.836 -11.034 1.00 83.81 147 ILE A N 1
ATOM 1213 C CA . ILE A 1 147 ? 15.372 30.857 -10.901 1.00 83.81 147 ILE A CA 1
ATOM 1214 C C . ILE A 1 147 ? 14.839 29.513 -10.387 1.00 83.81 147 ILE A C 1
ATOM 1216 O O . ILE A 1 147 ? 15.236 28.450 -10.876 1.00 83.81 147 ILE A O 1
ATOM 1220 N N . GLU A 1 148 ? 13.945 29.529 -9.401 1.00 83.56 148 GLU A N 1
ATOM 1221 C CA . GLU A 1 148 ? 13.364 28.310 -8.835 1.00 83.56 148 GLU A CA 1
ATOM 1222 C C . GLU A 1 148 ? 12.459 27.584 -9.840 1.00 83.56 148 GLU A C 1
ATOM 1224 O O . GLU A 1 148 ? 12.595 26.371 -10.045 1.00 83.56 148 GLU A O 1
ATOM 1229 N N . ASN A 1 149 ? 11.640 28.337 -10.576 1.00 85.00 149 ASN A N 1
ATOM 1230 C CA . ASN A 1 149 ? 10.850 27.818 -11.692 1.00 85.00 149 ASN A CA 1
ATOM 1231 C C . ASN A 1 149 ? 11.735 27.191 -12.776 1.00 85.00 149 ASN A C 1
ATOM 1233 O O . ASN A 1 149 ? 11.456 26.083 -13.246 1.00 85.00 149 ASN A O 1
ATOM 1237 N N . PHE A 1 150 ? 12.844 27.843 -13.134 1.00 84.75 150 PHE A N 1
ATOM 1238 C CA . PHE A 1 150 ? 13.809 27.296 -14.085 1.00 84.75 150 PHE A CA 1
ATOM 1239 C C . PHE A 1 150 ? 14.412 25.971 -13.597 1.00 84.75 150 PHE A C 1
ATOM 1241 O O . PHE A 1 150 ? 14.481 25.015 -14.374 1.00 84.75 150 PHE A O 1
ATOM 1248 N N . LYS A 1 151 ? 14.790 25.857 -12.314 1.00 82.81 151 LYS A N 1
ATOM 1249 C CA . LYS A 1 151 ? 15.301 24.596 -11.735 1.00 82.81 151 LYS A CA 1
ATOM 1250 C C . LYS A 1 151 ? 14.275 23.469 -11.837 1.00 82.81 151 LYS A C 1
ATOM 1252 O O . LYS A 1 151 ? 14.634 22.358 -12.240 1.00 82.81 151 LYS A O 1
ATOM 1257 N N . MET A 1 152 ? 13.014 23.748 -11.506 1.00 81.62 152 MET A N 1
ATOM 1258 C CA . MET A 1 152 ? 11.932 22.763 -11.591 1.00 81.62 152 MET A CA 1
ATOM 1259 C C . MET A 1 152 ? 11.715 22.286 -13.030 1.00 81.62 152 MET A C 1
ATOM 1261 O O . MET A 1 152 ? 11.749 21.081 -13.292 1.00 81.62 152 MET A O 1
ATOM 1265 N N . VAL A 1 153 ? 11.572 23.216 -13.979 1.00 81.50 153 VAL A N 1
ATOM 1266 C CA . VAL A 1 153 ? 11.342 22.896 -15.398 1.00 81.50 153 VAL A CA 1
ATOM 1267 C C . VAL A 1 153 ? 12.544 22.172 -16.007 1.00 81.50 153 VAL A C 1
ATOM 1269 O O . VAL A 1 153 ? 12.372 21.188 -16.729 1.00 81.50 153 VAL A O 1
ATOM 1272 N N . HIS A 1 154 ? 13.770 22.599 -15.695 1.00 80.25 154 HIS A N 1
ATOM 1273 C CA . HIS A 1 154 ? 14.982 21.944 -16.185 1.00 80.25 154 HIS A CA 1
ATOM 1274 C C . HIS A 1 154 ? 15.115 20.513 -15.647 1.00 80.25 154 HIS A C 1
ATOM 1276 O O . HIS A 1 154 ? 15.414 19.599 -16.416 1.00 80.25 154 HIS A O 1
ATOM 1282 N N . SER A 1 155 ? 14.838 20.297 -14.356 1.00 78.69 155 SER A N 1
ATOM 1283 C CA . SER A 1 155 ? 14.817 18.964 -13.739 1.00 78.69 155 SER A CA 1
ATOM 1284 C C . SER A 1 155 ? 13.753 18.063 -14.373 1.00 78.69 155 SER A C 1
ATOM 1286 O O . SER A 1 155 ? 14.040 16.927 -14.762 1.00 78.69 155 SER A O 1
ATOM 1288 N N . MET A 1 156 ? 12.541 18.587 -14.576 1.00 71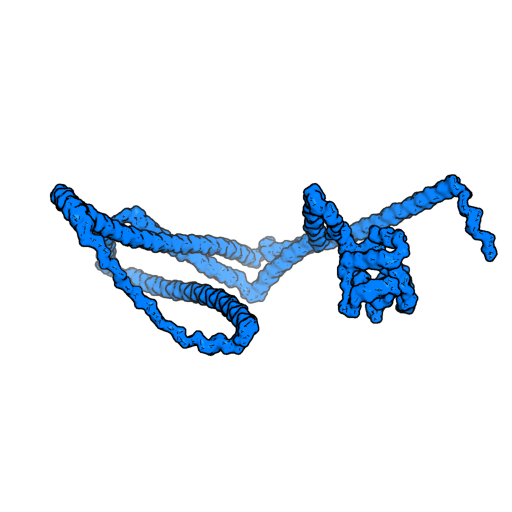.19 156 MET A N 1
ATOM 1289 C CA . MET A 1 156 ? 11.459 17.871 -15.254 1.00 71.19 156 MET A CA 1
ATOM 1290 C C . MET A 1 156 ? 11.853 17.486 -16.686 1.00 71.19 156 MET A C 1
ATOM 1292 O O . MET A 1 156 ? 11.681 16.334 -17.078 1.00 71.19 156 MET A O 1
ATOM 1296 N N . ASN A 1 157 ? 12.459 18.398 -17.446 1.00 72.69 157 ASN A N 1
ATOM 1297 C CA . ASN A 1 157 ? 12.902 18.135 -18.815 1.00 72.69 157 ASN A CA 1
ATOM 1298 C C . ASN A 1 157 ? 14.083 17.144 -18.873 1.00 72.69 157 ASN A C 1
ATOM 1300 O O . ASN A 1 157 ? 14.113 16.280 -19.745 1.00 72.69 157 ASN A O 1
ATOM 1304 N N . GLN A 1 158 ? 15.030 17.186 -17.927 1.00 71.38 158 GLN A N 1
ATOM 1305 C CA . GLN A 1 158 ? 16.080 16.160 -17.830 1.00 71.38 158 GLN A CA 1
ATOM 1306 C C . GLN A 1 158 ? 15.501 14.771 -17.533 1.00 71.38 158 GLN A C 1
ATOM 1308 O O . GLN A 1 158 ? 15.918 13.786 -18.144 1.00 71.38 158 GLN A O 1
ATOM 1313 N N . ASN A 1 159 ? 14.527 14.687 -16.625 1.00 68.81 159 ASN A N 1
ATOM 1314 C CA . ASN A 1 159 ? 13.847 13.432 -16.303 1.00 68.81 159 ASN A CA 1
ATOM 1315 C C . ASN A 1 159 ? 13.026 12.910 -17.485 1.00 68.81 159 ASN A C 1
ATOM 1317 O O . ASN A 1 159 ? 13.007 11.705 -17.725 1.00 68.81 159 ASN A O 1
ATOM 1321 N N . LEU A 1 160 ? 12.402 13.805 -18.253 1.00 60.25 160 LEU A N 1
ATOM 1322 C CA . LEU A 1 160 ? 11.708 13.458 -19.489 1.00 60.25 160 LEU A CA 1
ATOM 1323 C C . LEU A 1 160 ? 12.689 12.997 -20.569 1.00 60.25 160 LEU A C 1
ATOM 1325 O O . LEU A 1 160 ? 12.461 11.957 -21.163 1.00 60.25 160 LEU A O 1
ATOM 1329 N N . LYS A 1 161 ? 13.833 13.660 -20.772 1.00 65.19 161 LYS A N 1
ATOM 1330 C CA . LYS A 1 161 ? 14.864 13.204 -21.725 1.00 65.19 161 LYS A CA 1
ATOM 1331 C C . LYS A 1 161 ? 15.446 11.831 -21.386 1.00 65.19 161 LYS A C 1
ATOM 1333 O O . LYS A 1 161 ? 15.782 11.089 -22.296 1.00 65.19 161 LYS A O 1
ATOM 1338 N N . LYS A 1 162 ? 15.539 11.479 -20.100 1.00 64.00 162 LYS A N 1
ATOM 1339 C CA . LYS A 1 162 ? 15.933 10.129 -19.657 1.00 64.00 162 LYS A CA 1
ATOM 1340 C C . LYS A 1 162 ? 14.828 9.079 -19.839 1.00 64.00 162 LYS A C 1
ATOM 1342 O O . LYS A 1 162 ? 15.125 7.896 -19.765 1.00 64.00 162 LYS A O 1
ATOM 1347 N N . ARG A 1 163 ? 13.572 9.503 -20.017 1.00 55.69 163 ARG A N 1
ATOM 1348 C CA . ARG A 1 163 ? 12.380 8.641 -20.127 1.00 55.69 163 ARG A CA 1
ATOM 1349 C C . ARG A 1 163 ? 11.754 8.607 -21.531 1.00 55.69 163 ARG A C 1
ATOM 1351 O O . ARG A 1 163 ? 10.918 7.751 -21.782 1.00 55.69 163 ARG A O 1
ATOM 1358 N N . ASN A 1 164 ? 12.123 9.521 -22.428 1.00 53.59 164 ASN A N 1
ATOM 1359 C CA . ASN A 1 164 ? 11.437 9.777 -23.698 1.00 53.59 164 ASN A CA 1
ATOM 1360 C C . ASN A 1 164 ? 12.045 9.037 -24.897 1.00 53.59 164 ASN A C 1
ATOM 1362 O O . ASN A 1 164 ? 12.229 9.645 -25.947 1.00 53.59 164 ASN A O 1
ATOM 1366 N N . ASP A 1 165 ? 12.227 7.724 -24.808 1.00 63.72 165 ASP A N 1
ATOM 1367 C CA . ASP A 1 165 ? 11.902 6.924 -25.989 1.00 63.72 165 ASP A CA 1
ATOM 1368 C C . ASP A 1 165 ? 10.504 6.334 -25.756 1.00 63.72 165 ASP A C 1
ATOM 1370 O O . ASP A 1 165 ? 10.363 5.315 -25.078 1.00 63.72 165 ASP A O 1
ATOM 1374 N N . PRO A 1 166 ? 9.427 6.973 -26.273 1.00 63.34 166 PRO A N 1
ATOM 1375 C CA . PRO A 1 166 ? 8.058 6.466 -26.145 1.00 63.34 166 PRO A CA 1
ATOM 1376 C C . PRO A 1 166 ? 7.936 5.023 -26.635 1.00 63.34 166 PRO A C 1
ATOM 1378 O O . PRO A 1 166 ? 7.138 4.246 -26.114 1.00 63.34 166 PRO A O 1
ATOM 1381 N N . GLY A 1 167 ? 8.764 4.656 -27.616 1.00 63.78 167 GLY A N 1
ATOM 1382 C CA . GLY A 1 167 ? 8.888 3.283 -28.057 1.00 63.78 167 GLY A CA 1
ATOM 1383 C C . GLY A 1 167 ? 9.445 2.364 -26.967 1.00 63.78 167 GLY A C 1
ATOM 1384 O O . GLY A 1 167 ? 8.937 1.258 -26.813 1.00 63.78 167 GLY A O 1
ATOM 1385 N N . GLU A 1 168 ? 10.495 2.763 -26.245 1.00 69.06 168 GLU A N 1
ATOM 1386 C CA . GLU A 1 168 ? 11.187 1.900 -25.275 1.00 69.06 168 GLU A CA 1
ATOM 1387 C C . GLU A 1 168 ? 10.282 1.606 -24.072 1.00 69.06 168 GLU A C 1
ATOM 1389 O O . GLU A 1 168 ? 10.200 0.466 -23.622 1.00 69.06 168 GLU A O 1
ATOM 1394 N N . MET A 1 169 ? 9.472 2.585 -23.655 1.00 67.94 169 MET A N 1
ATOM 1395 C CA . MET A 1 169 ? 8.402 2.372 -22.674 1.00 67.94 169 MET A CA 1
ATOM 1396 C C . MET A 1 169 ? 7.329 1.387 -23.156 1.00 67.94 169 MET A C 1
ATOM 1398 O O . MET A 1 169 ? 6.877 0.536 -22.386 1.00 67.94 169 MET A O 1
ATOM 1402 N N . LEU A 1 170 ? 6.900 1.499 -24.417 1.00 76.25 170 LEU A N 1
ATOM 1403 C CA . LEU A 1 170 ? 5.907 0.588 -24.990 1.00 76.25 170 LEU A CA 1
ATOM 1404 C C . LEU A 1 170 ? 6.473 -0.838 -25.085 1.00 76.25 170 LEU A C 1
ATOM 1406 O O . LEU A 1 170 ? 5.783 -1.802 -24.756 1.00 76.25 170 LEU A O 1
ATOM 1410 N N . LEU A 1 171 ? 7.746 -0.959 -25.470 1.00 77.94 171 LEU A N 1
ATOM 1411 C CA . LEU A 1 171 ? 8.470 -2.223 -25.562 1.00 77.94 171 LEU A CA 1
ATOM 1412 C C . LEU A 1 171 ? 8.618 -2.888 -24.189 1.00 77.94 171 LEU A C 1
ATOM 1414 O O . LEU A 1 171 ? 8.392 -4.091 -24.069 1.00 77.94 171 LEU A O 1
ATOM 1418 N N . GLU A 1 172 ? 8.945 -2.113 -23.155 1.00 78.75 172 GLU A N 1
ATOM 1419 C CA . GLU A 1 172 ? 9.043 -2.608 -21.781 1.00 78.75 172 GLU A CA 1
ATOM 1420 C C . GLU A 1 172 ? 7.680 -3.077 -21.258 1.00 78.75 172 GLU A C 1
ATOM 1422 O O . GLU A 1 172 ? 7.567 -4.175 -20.714 1.00 78.75 172 GLU A O 1
ATOM 1427 N N . SER A 1 173 ? 6.613 -2.313 -21.516 1.00 76.88 173 SER A N 1
ATOM 1428 C CA . SER A 1 173 ? 5.249 -2.705 -21.140 1.00 76.88 173 SER A CA 1
ATOM 1429 C C . SER A 1 173 ? 4.802 -4.003 -21.823 1.00 76.88 173 SER A C 1
ATOM 1431 O O . SER A 1 173 ? 4.215 -4.877 -21.175 1.00 76.88 173 SER A O 1
ATOM 1433 N N . ILE A 1 174 ? 5.104 -4.162 -23.116 1.00 82.44 174 ILE A N 1
ATOM 1434 C CA . ILE A 1 174 ? 4.804 -5.389 -23.868 1.00 82.44 174 ILE A CA 1
ATOM 1435 C C . ILE A 1 174 ? 5.635 -6.562 -23.336 1.00 82.44 174 ILE A C 1
ATOM 1437 O O . ILE A 1 174 ? 5.086 -7.639 -23.103 1.00 82.44 174 ILE A O 1
ATOM 1441 N N . ASN A 1 175 ? 6.928 -6.366 -23.053 1.00 79.81 175 ASN A N 1
ATOM 1442 C CA . ASN A 1 175 ? 7.782 -7.396 -22.452 1.00 79.81 175 ASN A CA 1
ATOM 1443 C C . ASN A 1 175 ? 7.275 -7.834 -21.069 1.00 79.81 175 ASN A C 1
ATOM 1445 O O . ASN A 1 175 ? 7.263 -9.032 -20.768 1.00 79.81 175 ASN A O 1
ATOM 1449 N N . GLU A 1 176 ? 6.806 -6.896 -20.247 1.00 83.06 176 GLU A N 1
ATOM 1450 C CA . GLU A 1 176 ? 6.247 -7.197 -18.932 1.00 83.06 176 GLU A CA 1
ATOM 1451 C C . GLU A 1 176 ? 4.959 -8.028 -19.055 1.00 83.06 176 GLU A C 1
ATOM 1453 O O . GLU A 1 176 ? 4.842 -9.083 -18.422 1.00 83.06 176 GLU A O 1
ATOM 1458 N N . LYS A 1 177 ? 4.015 -7.622 -19.918 1.00 80.44 177 LYS A N 1
ATOM 1459 C CA . LYS A 1 177 ? 2.789 -8.397 -20.205 1.00 80.44 177 LYS A CA 1
ATOM 1460 C C . LYS A 1 177 ? 3.115 -9.806 -20.708 1.00 80.44 177 LYS A C 1
ATOM 1462 O O . LYS A 1 177 ? 2.588 -10.788 -20.185 1.00 80.44 177 LYS A O 1
ATOM 1467 N N . MET A 1 178 ? 4.045 -9.908 -21.651 1.00 79.06 178 MET A N 1
ATOM 1468 C CA . MET A 1 178 ? 4.543 -11.162 -22.215 1.00 79.06 178 MET A CA 1
ATOM 1469 C C . MET A 1 178 ? 5.153 -12.090 -21.163 1.00 79.06 178 MET A C 1
ATOM 1471 O O . MET A 1 178 ? 4.876 -13.291 -21.153 1.00 79.06 178 MET A O 1
ATOM 1475 N N . SER A 1 179 ? 5.969 -11.554 -20.253 1.00 76.81 179 SER A N 1
ATOM 1476 C CA . SER A 1 179 ? 6.562 -12.342 -19.168 1.00 76.81 179 SER A CA 1
ATOM 1477 C C . SER A 1 179 ? 5.491 -12.913 -18.233 1.00 76.81 179 SER A C 1
ATOM 1479 O O . SER A 1 179 ? 5.536 -14.099 -17.901 1.00 76.81 179 SER A O 1
ATOM 1481 N N . LYS A 1 180 ? 4.467 -12.117 -17.891 1.00 80.56 180 LYS A N 1
ATOM 1482 C CA . LYS A 1 180 ? 3.328 -12.551 -17.068 1.00 80.56 180 LYS A CA 1
ATOM 1483 C C . LYS A 1 180 ? 2.531 -13.665 -17.749 1.00 80.56 180 LYS A C 1
ATOM 1485 O O . LYS A 1 180 ? 2.215 -14.664 -17.100 1.00 80.56 180 LYS A O 1
ATOM 1490 N N . LEU A 1 181 ? 2.239 -13.529 -19.045 1.00 77.12 181 LEU A N 1
ATOM 1491 C CA . LEU A 1 181 ? 1.533 -14.557 -19.818 1.00 77.12 181 LEU A CA 1
ATOM 1492 C C . LEU A 1 181 ? 2.348 -15.857 -19.922 1.00 77.12 181 LEU A C 1
ATOM 1494 O O . LEU A 1 181 ? 1.807 -16.935 -19.679 1.00 77.12 181 LEU A O 1
ATOM 1498 N N . LYS A 1 182 ? 3.663 -15.769 -20.168 1.00 77.38 182 LYS A N 1
ATOM 1499 C CA . LYS A 1 182 ? 4.564 -16.936 -20.218 1.00 77.38 182 LYS A CA 1
ATOM 1500 C C . LYS A 1 182 ? 4.662 -17.670 -18.881 1.00 77.38 182 LYS A C 1
ATOM 1502 O O . LYS A 1 182 ? 4.672 -18.900 -18.864 1.00 77.38 182 LYS A O 1
ATOM 1507 N N . VAL A 1 183 ? 4.706 -16.944 -17.761 1.00 77.25 183 VAL A N 1
ATOM 1508 C CA . VAL A 1 183 ? 4.687 -17.557 -16.422 1.00 77.25 183 VAL A CA 1
ATOM 1509 C C . VAL A 1 183 ? 3.370 -18.290 -16.189 1.00 77.25 183 VAL A C 1
ATOM 1511 O O . VAL A 1 183 ? 3.412 -19.450 -15.790 1.00 77.25 183 VAL A O 1
ATOM 1514 N N . ARG A 1 184 ? 2.224 -17.668 -16.503 1.00 74.94 184 ARG A N 1
ATOM 1515 C CA . ARG A 1 184 ? 0.894 -18.297 -16.374 1.00 74.94 184 ARG A CA 1
ATOM 1516 C C . ARG A 1 184 ? 0.773 -19.577 -17.198 1.00 74.94 184 ARG A C 1
ATOM 1518 O O . ARG A 1 184 ? 0.283 -20.591 -16.699 1.00 74.94 184 ARG A O 1
ATOM 1525 N N . LEU A 1 185 ? 1.269 -19.545 -18.431 1.00 75.62 185 LEU A N 1
ATOM 1526 C CA . LEU A 1 185 ? 1.311 -20.708 -19.308 1.00 75.62 185 LEU A CA 1
ATOM 1527 C C . LEU A 1 185 ? 2.197 -21.817 -18.727 1.00 75.62 185 LEU A C 1
ATOM 1529 O O . LEU A 1 185 ? 1.767 -22.964 -18.633 1.00 75.62 185 LEU A O 1
ATOM 1533 N N . LYS A 1 186 ? 3.398 -21.478 -18.248 1.00 72.69 186 LYS A N 1
ATOM 1534 C CA . LYS A 1 186 ? 4.319 -22.450 -17.645 1.00 72.69 186 LYS A CA 1
ATOM 1535 C C . LYS A 1 186 ? 3.762 -23.056 -16.359 1.00 72.69 186 LYS A C 1
ATOM 1537 O O . LYS A 1 186 ? 3.901 -24.257 -16.158 1.00 72.69 186 LYS A O 1
ATOM 1542 N N . THR A 1 187 ? 3.115 -22.268 -15.499 1.00 68.69 187 THR A N 1
ATOM 1543 C CA . THR A 1 187 ? 2.472 -22.787 -14.282 1.00 68.69 187 THR A CA 1
ATOM 1544 C C . THR A 1 187 ? 1.349 -23.761 -14.614 1.00 68.69 187 THR A C 1
ATOM 1546 O O . THR A 1 187 ? 1.266 -24.819 -13.999 1.00 68.69 187 THR A O 1
ATOM 1549 N N . ALA A 1 188 ? 0.551 -23.462 -15.638 1.00 66.31 188 ALA A N 1
ATOM 1550 C CA . ALA A 1 188 ? -0.531 -24.331 -16.087 1.00 66.31 188 ALA A CA 1
ATOM 1551 C C . ALA A 1 188 ? -0.020 -25.624 -16.746 1.00 66.31 188 ALA A C 1
ATOM 1553 O O . ALA A 1 188 ? -0.545 -26.710 -16.510 1.00 66.31 188 ALA A O 1
ATOM 1554 N N . GLN A 1 189 ? 1.051 -25.533 -17.538 1.00 66.62 189 GLN A N 1
ATOM 1555 C CA . GLN A 1 189 ? 1.722 -26.694 -18.127 1.00 66.62 189 GLN A CA 1
ATOM 1556 C C . GLN A 1 189 ? 2.426 -27.555 -17.068 1.00 66.62 189 GLN A C 1
ATOM 1558 O O . GLN A 1 189 ? 2.382 -28.780 -17.148 1.00 66.62 189 GLN A O 1
ATOM 1563 N N . MET A 1 190 ? 3.035 -26.942 -16.051 1.00 57.78 190 MET A N 1
ATOM 1564 C CA . MET A 1 190 ? 3.673 -27.659 -14.943 1.00 57.78 190 MET A CA 1
ATOM 1565 C C . MET A 1 190 ? 2.638 -28.389 -14.080 1.00 57.78 190 MET A C 1
ATOM 1567 O O . MET A 1 190 ? 2.865 -29.532 -13.697 1.00 57.78 190 MET A O 1
ATOM 1571 N N . GLN A 1 191 ? 1.470 -27.782 -13.850 1.00 59.53 191 GLN A N 1
ATOM 1572 C CA . GLN A 1 191 ? 0.329 -28.455 -13.219 1.00 59.53 191 GLN A CA 1
ATOM 1573 C C . GLN A 1 191 ? -0.137 -29.674 -14.036 1.00 59.53 191 GLN A C 1
ATOM 1575 O O . GLN A 1 191 ? -0.398 -30.718 -13.448 1.00 59.53 191 GLN A O 1
ATOM 1580 N N . ARG A 1 192 ? -0.128 -29.596 -15.378 1.00 59.44 192 ARG A N 1
ATOM 1581 C CA . ARG A 1 192 ? -0.405 -30.747 -16.264 1.00 59.44 192 ARG A CA 1
ATOM 1582 C C . ARG A 1 192 ? 0.665 -31.848 -16.200 1.00 59.44 192 ARG A C 1
ATOM 1584 O O . ARG A 1 192 ? 0.323 -33.022 -16.284 1.00 59.44 192 ARG A O 1
ATOM 1591 N N . GLN A 1 193 ? 1.948 -31.497 -16.077 1.00 54.50 193 GLN A N 1
ATOM 1592 C CA . GLN A 1 193 ? 3.058 -32.468 -16.071 1.00 54.50 193 GLN A CA 1
ATOM 1593 C C . GLN A 1 193 ? 3.245 -33.188 -14.728 1.00 54.50 193 GLN A C 1
ATOM 1595 O O . GLN A 1 193 ? 3.774 -34.295 -14.704 1.00 54.50 193 GLN A O 1
ATOM 1600 N N . MET A 1 194 ? 2.802 -32.590 -13.620 1.00 46.81 194 MET A N 1
ATOM 1601 C CA . MET A 1 194 ? 2.985 -33.135 -12.268 1.00 46.81 194 MET A CA 1
ATOM 1602 C C . MET A 1 194 ? 1.925 -34.168 -11.848 1.00 46.81 194 MET A C 1
ATOM 1604 O O . MET A 1 194 ? 1.933 -34.600 -10.700 1.00 46.81 194 MET A O 1
ATOM 1608 N N . GLY A 1 195 ? 1.012 -34.571 -12.741 1.00 50.34 195 GLY A N 1
ATOM 1609 C CA . GLY A 1 195 ? 0.006 -35.598 -12.442 1.00 50.34 195 GLY A CA 1
ATOM 1610 C C . GLY A 1 195 ? -1.062 -35.178 -11.426 1.00 50.34 195 GLY A C 1
ATOM 1611 O O . GLY A 1 195 ? -1.835 -36.024 -10.997 1.00 50.34 195 GLY A O 1
ATOM 1612 N N . VAL A 1 196 ? -1.128 -33.890 -11.063 1.00 54.97 196 VAL A N 1
ATOM 1613 C CA . VAL A 1 196 ? -2.291 -33.328 -10.371 1.00 54.97 196 VAL A CA 1
ATOM 1614 C C . VAL A 1 196 ? -3.399 -33.282 -11.410 1.00 54.97 196 VAL A C 1
ATOM 1616 O O . VAL A 1 196 ? -3.353 -32.470 -12.341 1.00 54.97 196 VAL A O 1
ATOM 1619 N N . THR A 1 197 ? -4.349 -34.205 -11.318 1.00 57.50 197 THR A N 1
ATOM 1620 C CA . THR A 1 197 ? -5.462 -34.206 -12.258 1.00 57.50 197 THR A CA 1
ATOM 1621 C C . THR A 1 197 ? -6.254 -32.915 -12.041 1.00 57.50 197 THR A C 1
ATOM 1623 O O . THR A 1 197 ? -6.356 -32.428 -10.911 1.00 57.50 197 THR A O 1
ATOM 1626 N N . PRO A 1 198 ? -6.835 -32.306 -13.087 1.00 56.47 198 PRO A N 1
ATOM 1627 C CA . PRO A 1 198 ? -7.706 -31.158 -12.870 1.00 56.47 198 PRO A CA 1
ATOM 1628 C C . PRO A 1 198 ? -8.918 -31.518 -11.990 1.00 56.47 198 PRO A C 1
ATOM 1630 O O . PRO A 1 198 ? -9.515 -30.617 -11.422 1.00 56.47 198 PRO A O 1
ATOM 1633 N N . GLN A 1 199 ? -9.216 -32.815 -11.815 1.00 58.69 199 GLN A N 1
ATOM 1634 C CA . GLN A 1 199 ? -10.146 -33.346 -10.815 1.00 58.69 199 GLN A CA 1
ATOM 1635 C C . GLN A 1 199 ? -9.653 -33.153 -9.373 1.00 58.69 199 GLN A C 1
ATOM 1637 O O . GLN A 1 199 ? -10.437 -32.704 -8.555 1.00 58.69 199 GLN A O 1
ATOM 1642 N N . ASP A 1 200 ? -8.372 -33.372 -9.060 1.00 64.75 200 ASP A N 1
ATOM 1643 C CA . ASP A 1 200 ? -7.831 -33.138 -7.705 1.00 64.75 200 ASP A CA 1
ATOM 1644 C C . ASP A 1 200 ? -7.817 -31.642 -7.329 1.00 64.75 200 ASP A C 1
ATOM 1646 O O . ASP A 1 200 ? -7.912 -31.266 -6.159 1.00 64.75 200 ASP A O 1
ATOM 1650 N N . ILE A 1 201 ? -7.641 -30.760 -8.322 1.00 63.62 201 ILE A N 1
ATOM 1651 C CA . ILE A 1 201 ? -7.740 -29.302 -8.133 1.00 63.62 201 ILE A CA 1
ATOM 1652 C C . ILE A 1 201 ? -9.204 -28.900 -7.969 1.00 63.62 201 ILE A C 1
ATOM 1654 O O . ILE A 1 201 ? -9.499 -28.063 -7.118 1.00 63.62 201 ILE A O 1
ATOM 1658 N N . LEU A 1 202 ? -10.101 -29.498 -8.756 1.00 65.06 202 LEU A N 1
ATOM 1659 C CA . LEU A 1 202 ? -11.538 -29.297 -8.627 1.00 65.06 202 LEU A CA 1
ATOM 1660 C C . LEU A 1 202 ? -12.023 -29.732 -7.242 1.00 65.06 202 LEU A C 1
ATOM 1662 O O . LEU A 1 202 ? -12.677 -28.942 -6.587 1.00 65.06 202 LEU A O 1
ATOM 1666 N N . GLU A 1 203 ? -11.618 -30.908 -6.758 1.00 74.31 203 GLU A N 1
ATOM 1667 C CA . GLU A 1 203 ? -12.008 -31.446 -5.448 1.00 74.31 203 GLU A CA 1
ATOM 1668 C C . GLU A 1 203 ? -11.557 -30.524 -4.305 1.00 74.31 203 GLU A C 1
ATOM 1670 O O . GLU A 1 203 ? -12.345 -30.173 -3.432 1.00 74.31 203 GLU A O 1
ATOM 1675 N N . LYS A 1 204 ? -10.318 -30.017 -4.345 1.00 71.75 204 LYS A N 1
ATOM 1676 C CA . LYS A 1 204 ? -9.841 -29.040 -3.347 1.00 71.75 204 LYS A CA 1
ATOM 1677 C C . LYS A 1 204 ? -10.579 -27.706 -3.422 1.00 71.75 204 LYS A C 1
ATOM 1679 O O . LYS A 1 204 ? -10.860 -27.104 -2.388 1.00 71.75 204 LYS A O 1
ATOM 1684 N N . LEU A 1 205 ? -10.869 -27.222 -4.630 1.00 71.19 205 LEU A N 1
ATOM 1685 C CA . LEU A 1 205 ? -11.653 -26.000 -4.816 1.00 71.19 205 LEU A CA 1
ATOM 1686 C C . LEU A 1 205 ? -13.100 -26.200 -4.353 1.00 71.19 205 LEU A C 1
ATOM 1688 O O . LEU A 1 205 ? -13.650 -25.299 -3.731 1.00 71.19 205 LEU A O 1
ATOM 1692 N N . GLU A 1 206 ? -13.690 -27.370 -4.588 1.00 74.62 206 GLU A N 1
ATOM 1693 C CA . GLU A 1 206 ? -15.014 -27.765 -4.102 1.00 74.62 206 GLU A CA 1
ATOM 1694 C C . GLU A 1 206 ? -15.052 -27.797 -2.574 1.00 74.62 206 GLU A C 1
ATOM 1696 O O . GLU A 1 206 ? -15.941 -27.192 -1.978 1.00 74.62 206 GLU A O 1
ATOM 1701 N N . GLU A 1 207 ? -14.056 -28.406 -1.925 1.00 76.06 207 GLU A N 1
ATOM 1702 C CA . GLU A 1 207 ? -13.923 -28.403 -0.464 1.00 76.06 207 GLU A CA 1
ATOM 1703 C C . GLU A 1 207 ? -13.790 -26.977 0.103 1.00 76.06 207 GLU A C 1
ATOM 1705 O O . GLU A 1 207 ? -14.447 -26.631 1.093 1.00 76.06 207 GLU A O 1
ATOM 1710 N N . GLU A 1 208 ? -12.974 -26.120 -0.523 1.00 71.25 208 GLU A N 1
ATOM 1711 C CA . GLU A 1 208 ? -12.809 -24.718 -0.115 1.00 71.25 208 GLU A CA 1
ATOM 1712 C C . GLU A 1 208 ? -14.086 -23.891 -0.331 1.00 71.25 208 GLU A C 1
ATOM 1714 O O . GLU A 1 208 ? -14.471 -23.108 0.548 1.00 71.25 208 GLU A O 1
ATOM 1719 N N . VAL A 1 209 ? -14.765 -24.072 -1.467 1.00 76.69 209 VAL A N 1
ATOM 1720 C CA . VAL A 1 209 ? -16.045 -23.422 -1.782 1.00 76.69 209 VAL A CA 1
ATOM 1721 C C . VAL A 1 209 ? -17.112 -23.874 -0.795 1.00 76.69 209 VAL A C 1
ATOM 1723 O O . VAL A 1 209 ? -17.788 -23.025 -0.215 1.00 76.69 209 VAL A O 1
ATOM 1726 N N . GLU A 1 210 ? -17.233 -25.173 -0.515 1.00 78.50 210 GLU A N 1
ATOM 1727 C CA . GLU A 1 210 ? -18.186 -25.693 0.466 1.00 78.50 210 GLU A CA 1
ATOM 1728 C C . GLU A 1 210 ? -17.924 -25.142 1.870 1.00 78.50 210 GLU A C 1
ATOM 1730 O O . GLU A 1 210 ? -18.862 -24.721 2.558 1.00 78.50 210 GLU A O 1
ATOM 1735 N N . ALA A 1 211 ? -16.662 -25.111 2.306 1.00 74.88 211 ALA A N 1
ATOM 1736 C CA . ALA A 1 211 ? -16.292 -24.585 3.615 1.00 74.88 211 ALA A CA 1
ATOM 1737 C C . ALA A 1 211 ? -16.641 -23.092 3.743 1.00 74.88 211 ALA A C 1
ATOM 1739 O O . ALA A 1 211 ? -17.283 -22.687 4.722 1.00 74.88 211 ALA A O 1
ATOM 1740 N N . LYS A 1 212 ? -16.282 -22.274 2.742 1.00 74.56 212 LYS A N 1
ATOM 1741 C CA . LYS A 1 212 ? -16.602 -20.835 2.717 1.00 74.56 212 LYS A CA 1
ATOM 1742 C C . LYS A 1 212 ? -18.104 -20.588 2.582 1.00 74.56 212 LYS A C 1
ATOM 1744 O O . LYS A 1 212 ? -18.644 -19.716 3.261 1.00 74.56 212 LYS A O 1
ATOM 1749 N N . GLN A 1 213 ? -18.809 -21.399 1.797 1.00 78.25 213 GLN A N 1
ATOM 1750 C CA . GLN A 1 213 ? -20.257 -21.317 1.636 1.00 78.25 213 GLN A CA 1
ATOM 1751 C C . GLN A 1 213 ? -21.001 -21.608 2.939 1.00 78.25 213 GLN A C 1
ATOM 1753 O O . GLN A 1 213 ? -21.939 -20.882 3.273 1.00 78.25 213 GLN A O 1
ATOM 1758 N N . ARG A 1 214 ? -20.579 -22.618 3.708 1.00 77.06 214 ARG A N 1
ATOM 1759 C CA . ARG A 1 214 ? -21.150 -22.901 5.038 1.00 77.06 214 ARG A CA 1
ATOM 1760 C C . ARG A 1 214 ? -20.899 -21.746 6.009 1.00 77.06 214 ARG A C 1
ATOM 1762 O O . ARG A 1 214 ? -21.801 -21.356 6.748 1.00 77.06 214 ARG A O 1
ATOM 1769 N N . LEU A 1 215 ? -19.704 -21.155 5.979 1.00 75.69 215 LEU A N 1
ATOM 1770 C CA . LEU A 1 215 ? -19.363 -20.010 6.827 1.00 75.69 215 LEU A CA 1
ATOM 1771 C C . LEU A 1 215 ? -20.252 -18.789 6.522 1.00 75.69 215 LEU A C 1
ATOM 1773 O O . LEU A 1 215 ? -20.784 -18.177 7.448 1.00 75.69 215 LEU A O 1
ATOM 1777 N N . VAL A 1 216 ? -20.455 -18.482 5.238 1.00 75.75 216 VAL A N 1
ATOM 1778 C CA . VAL A 1 216 ? -21.251 -17.338 4.759 1.00 75.75 216 VAL A CA 1
ATOM 1779 C C . VAL A 1 216 ? -22.758 -17.545 4.930 1.00 75.75 216 VAL A C 1
ATOM 1781 O O . VAL A 1 216 ? -23.454 -16.601 5.302 1.00 75.75 216 VAL A O 1
ATOM 1784 N N . LYS A 1 217 ? -23.281 -18.746 4.648 1.00 77.50 217 LYS A N 1
ATOM 1785 C CA . LYS A 1 217 ? -24.732 -19.011 4.652 1.00 77.50 217 LYS A CA 1
ATOM 1786 C C . LYS A 1 217 ? -25.280 -19.401 6.021 1.00 77.50 217 LYS A C 1
ATOM 1788 O O . LYS A 1 217 ? -26.420 -19.059 6.317 1.00 77.50 217 LYS A O 1
ATOM 1793 N N . GLU A 1 218 ? -24.501 -20.105 6.842 1.00 77.50 218 GLU A N 1
ATOM 1794 C CA . GLU A 1 218 ? -24.987 -20.639 8.122 1.00 77.50 218 GLU A CA 1
ATOM 1795 C C . GLU A 1 218 ? -24.400 -19.887 9.319 1.00 77.50 218 GLU A C 1
ATOM 1797 O O . GLU A 1 218 ? -25.146 -19.374 10.146 1.00 77.50 218 GLU A O 1
ATOM 1802 N N . ILE A 1 219 ? -23.070 -19.791 9.415 1.00 77.62 219 ILE A N 1
ATOM 1803 C CA . ILE A 1 219 ? -22.398 -19.379 10.660 1.00 77.62 219 ILE A CA 1
ATOM 1804 C C . ILE A 1 219 ? -22.469 -17.859 10.871 1.00 77.62 219 ILE A C 1
ATOM 1806 O O . ILE A 1 219 ? -22.968 -17.403 11.899 1.00 77.62 219 ILE A O 1
ATOM 1810 N N . LEU A 1 220 ? -22.005 -17.068 9.899 1.00 75.56 220 LEU A N 1
ATOM 1811 C CA . LEU A 1 220 ? -21.954 -15.603 10.009 1.00 75.56 220 LEU A CA 1
ATOM 1812 C C . LEU A 1 220 ? -23.344 -14.955 10.164 1.00 75.56 220 LEU A C 1
ATOM 1814 O O . LEU A 1 220 ? -23.487 -14.087 11.025 1.00 75.56 220 LEU A O 1
ATOM 1818 N N . PRO A 1 221 ? -24.391 -15.355 9.412 1.00 79.06 221 PRO A N 1
ATOM 1819 C CA . PRO A 1 221 ? -25.730 -14.791 9.580 1.00 79.06 221 PRO A CA 1
ATOM 1820 C C . PRO A 1 221 ? -26.349 -15.129 10.937 1.00 79.06 221 PRO A C 1
ATOM 1822 O O . PRO A 1 221 ? -27.047 -14.299 11.512 1.00 79.06 221 PRO A O 1
ATOM 1825 N N . GLN A 1 222 ? -26.084 -16.326 11.468 1.00 78.06 222 GLN A N 1
ATOM 1826 C CA . GLN A 1 222 ? -26.595 -16.739 12.773 1.00 78.06 222 GLN A CA 1
ATOM 1827 C C . GLN A 1 222 ? -25.911 -15.968 13.913 1.00 78.06 222 GLN A C 1
ATOM 1829 O O . GLN A 1 222 ? -26.582 -15.548 14.858 1.00 78.06 222 GLN A O 1
ATOM 1834 N N . GLU A 1 223 ? -24.601 -15.720 13.803 1.00 76.94 223 GLU A N 1
ATOM 1835 C CA . GLU A 1 223 ? -23.868 -14.863 14.742 1.00 76.94 223 GLU A CA 1
ATOM 1836 C C . GLU A 1 223 ? -24.339 -13.400 14.655 1.00 76.94 223 GLU A C 1
ATOM 1838 O O . GLU A 1 223 ? -24.648 -12.807 15.691 1.00 76.94 223 GLU A O 1
ATOM 1843 N N . LEU A 1 224 ? -24.513 -12.845 13.448 1.00 73.69 224 LEU A N 1
ATOM 1844 C CA . LEU A 1 224 ? -25.050 -11.491 13.244 1.00 73.69 224 LEU A CA 1
ATOM 1845 C C . LEU A 1 224 ? -26.452 -11.332 13.839 1.00 73.69 224 LEU A C 1
ATOM 1847 O O . LEU A 1 224 ? -26.666 -10.423 14.637 1.00 73.69 224 LEU A O 1
ATOM 1851 N N . ALA A 1 225 ? -27.371 -12.256 13.549 1.00 79.56 225 ALA A N 1
ATOM 1852 C CA . ALA A 1 225 ? -28.730 -12.217 14.088 1.00 79.56 225 ALA A CA 1
ATOM 1853 C C . ALA A 1 225 ? -28.749 -12.287 15.625 1.00 79.56 225 ALA A C 1
ATOM 1855 O O . ALA A 1 225 ? -29.572 -11.640 16.272 1.00 79.56 225 ALA A O 1
ATOM 1856 N N . SER A 1 226 ? -27.832 -13.052 16.230 1.00 79.06 226 SER A N 1
ATOM 1857 C CA . SER A 1 226 ? -27.716 -13.122 17.691 1.00 79.06 226 SER A CA 1
ATOM 1858 C C . SER A 1 226 ? -27.237 -11.801 18.308 1.00 79.06 226 SER A C 1
ATOM 1860 O O . SER A 1 226 ? -27.775 -11.373 19.330 1.00 79.06 226 SER A O 1
ATOM 1862 N N . ILE A 1 227 ? -26.281 -11.125 17.661 1.00 75.50 227 ILE A N 1
ATOM 1863 C CA . ILE A 1 227 ? -25.738 -9.837 18.111 1.00 75.50 227 ILE A CA 1
ATOM 1864 C C . ILE A 1 227 ? -26.761 -8.718 17.889 1.00 75.50 227 ILE A C 1
ATOM 1866 O O . ILE A 1 227 ? -26.962 -7.893 18.777 1.00 75.50 227 ILE A O 1
ATOM 1870 N N . GLU A 1 228 ? -27.449 -8.702 16.747 1.00 77.00 228 GLU A N 1
ATOM 1871 C CA . GLU A 1 228 ? -28.516 -7.740 16.447 1.00 77.00 228 GLU A CA 1
ATOM 1872 C C . GLU A 1 228 ? -29.671 -7.851 17.441 1.00 77.00 228 GLU A C 1
ATOM 1874 O O . GLU A 1 228 ? -30.136 -6.834 17.957 1.00 77.00 228 GLU A O 1
ATOM 1879 N N . ARG A 1 229 ? -30.080 -9.078 17.780 1.00 80.12 229 ARG A N 1
ATOM 1880 C CA . ARG A 1 229 ? -31.099 -9.316 18.806 1.00 80.12 229 ARG A CA 1
ATOM 1881 C C . ARG A 1 229 ? -30.650 -8.799 20.171 1.00 80.12 229 ARG A C 1
ATOM 1883 O O . ARG A 1 229 ? -31.399 -8.082 20.817 1.00 80.12 229 ARG A O 1
ATOM 1890 N N . TYR A 1 230 ? -29.406 -9.068 20.565 1.00 76.81 230 TYR A N 1
ATOM 1891 C CA . TYR A 1 230 ? -28.855 -8.563 21.825 1.00 76.81 230 TYR A CA 1
ATOM 1892 C C . TYR A 1 230 ? -28.772 -7.026 21.869 1.00 76.81 230 TYR A C 1
ATOM 1894 O O . TYR A 1 230 ? -29.056 -6.414 22.899 1.00 76.81 230 TYR A O 1
ATOM 1902 N N . ILE A 1 231 ? -28.414 -6.382 20.753 1.00 75.50 231 ILE A N 1
ATOM 1903 C CA . ILE A 1 231 ? -28.420 -4.916 20.635 1.00 75.50 231 ILE A CA 1
ATOM 1904 C C . ILE A 1 231 ? -29.850 -4.380 20.756 1.00 75.50 231 ILE A C 1
ATOM 1906 O O . ILE A 1 231 ? -30.058 -3.425 21.502 1.00 75.50 231 ILE A O 1
ATOM 1910 N N . SER A 1 232 ? -30.815 -5.001 20.071 1.00 79.50 232 SER A N 1
ATOM 1911 C CA . SER A 1 232 ? -32.234 -4.640 20.163 1.00 79.50 232 SER A CA 1
ATOM 1912 C C . SER A 1 232 ? -32.734 -4.731 21.604 1.00 79.50 232 SER A C 1
ATOM 1914 O O . SER A 1 232 ? -33.322 -3.773 22.099 1.00 79.50 232 SER A O 1
ATOM 1916 N N . ASP A 1 233 ? -32.421 -5.825 22.302 1.00 75.31 233 ASP A N 1
ATOM 1917 C CA . ASP A 1 233 ? -32.818 -6.037 23.696 1.00 75.31 233 ASP A CA 1
ATOM 1918 C C . ASP A 1 233 ? -32.236 -4.941 24.616 1.00 75.31 233 ASP A C 1
ATOM 1920 O O . ASP A 1 233 ? -32.943 -4.378 25.451 1.00 75.31 233 ASP A O 1
ATOM 1924 N N . ILE A 1 234 ? -30.959 -4.568 24.447 1.00 71.44 234 ILE A N 1
ATOM 1925 C CA . ILE A 1 234 ? -30.333 -3.492 25.241 1.00 71.44 234 ILE A CA 1
ATOM 1926 C C . ILE A 1 234 ? -30.934 -2.119 24.918 1.00 71.44 234 ILE A C 1
ATOM 1928 O O . ILE A 1 234 ? -31.130 -1.305 25.822 1.00 71.44 234 ILE A O 1
ATOM 1932 N N . GLN A 1 235 ? -31.214 -1.841 23.646 1.00 71.81 235 GLN A N 1
ATOM 1933 C CA . GLN A 1 235 ? -31.828 -0.579 23.234 1.00 71.81 235 GLN A CA 1
ATOM 1934 C C . GLN A 1 235 ? -33.258 -0.447 23.765 1.00 71.81 235 GLN A C 1
ATOM 1936 O O . GLN A 1 235 ? -33.650 0.638 24.194 1.00 71.81 235 GLN A O 1
ATOM 1941 N N . GLU A 1 236 ? -34.011 -1.546 23.795 1.00 72.88 236 GLU A N 1
ATOM 1942 C CA . GLU A 1 236 ? -35.345 -1.589 24.388 1.00 72.88 236 GLU A CA 1
ATOM 1943 C C . GLU A 1 236 ? -35.274 -1.305 25.896 1.00 72.88 236 GLU A C 1
ATOM 1945 O O . GLU A 1 236 ? -36.001 -0.440 26.386 1.00 72.88 236 GLU A O 1
ATOM 1950 N N . ILE A 1 237 ? -34.315 -1.910 26.608 1.00 67.56 237 ILE A N 1
ATOM 1951 C CA . ILE A 1 237 ? -34.058 -1.638 28.035 1.00 67.56 237 ILE A CA 1
ATOM 1952 C C . ILE A 1 237 ? -33.693 -0.164 28.276 1.00 67.56 237 ILE A C 1
ATOM 1954 O O . ILE A 1 237 ? -34.152 0.423 29.252 1.00 67.56 237 ILE A O 1
ATOM 1958 N N . GLN A 1 238 ? -32.900 0.452 27.393 1.00 60.03 238 GLN A N 1
ATOM 1959 C CA . GLN A 1 238 ? -32.502 1.862 27.504 1.00 60.03 238 GLN A CA 1
ATOM 1960 C C . GLN A 1 238 ? -33.663 2.834 27.222 1.00 60.03 238 GLN A C 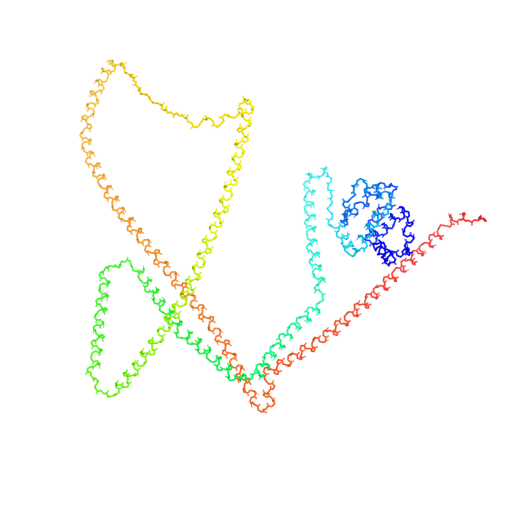1
ATOM 1962 O O . GLN A 1 238 ? -33.677 3.942 27.752 1.00 60.03 238 GLN A O 1
ATOM 1967 N N . SER A 1 239 ? -34.632 2.433 26.393 1.00 65.69 239 SER A N 1
ATOM 1968 C CA . SER A 1 239 ? -35.795 3.256 26.028 1.00 65.69 239 SER A CA 1
ATOM 1969 C C . SER A 1 239 ? -36.911 3.273 27.079 1.00 65.69 239 SER A C 1
ATOM 1971 O O . SER A 1 239 ? -37.817 4.103 26.992 1.00 65.69 239 SER A O 1
ATOM 1973 N N . GLN A 1 240 ? -36.859 2.383 28.075 1.00 63.34 240 GLN A N 1
ATOM 1974 C CA . GLN A 1 240 ? -37.867 2.313 29.129 1.00 63.34 240 GLN A CA 1
ATOM 1975 C C . GLN A 1 240 ? -37.474 3.184 30.339 1.00 63.34 240 GLN A C 1
ATOM 1977 O O . GLN A 1 240 ? -36.453 2.908 30.968 1.00 63.34 240 GLN A O 1
ATOM 1982 N N . PRO A 1 241 ? -38.272 4.212 30.706 1.00 50.50 241 PRO A N 1
ATOM 1983 C CA . PRO A 1 241 ? -37.868 5.204 31.709 1.00 50.50 241 PRO A CA 1
ATOM 1984 C C . PRO A 1 241 ? -37.719 4.681 33.146 1.00 50.50 241 PRO A C 1
ATOM 1986 O O . PRO A 1 241 ? -36.949 5.254 33.903 1.00 50.50 241 PRO A O 1
ATOM 1989 N N . GLU A 1 242 ? -38.394 3.600 33.545 1.00 53.41 242 GLU A N 1
ATOM 1990 C CA . GLU A 1 242 ? -38.311 3.052 34.908 1.00 53.41 242 GLU A CA 1
ATOM 1991 C C . GLU A 1 242 ? -38.592 1.542 34.892 1.00 53.41 242 GLU A C 1
ATOM 1993 O O . GLU A 1 242 ? -39.743 1.100 34.867 1.00 53.41 242 GLU A O 1
ATOM 1998 N N . VAL A 1 243 ? -37.547 0.712 34.935 1.00 55.44 243 VAL A N 1
ATOM 1999 C CA . VAL A 1 243 ? -37.717 -0.728 35.176 1.00 55.44 243 VAL A CA 1
ATOM 2000 C C . VAL A 1 243 ? -38.023 -0.925 36.663 1.00 55.44 243 VAL A C 1
ATOM 2002 O O . VAL A 1 243 ? -37.125 -1.144 37.476 1.00 55.44 243 VAL A O 1
ATOM 2005 N N . LEU A 1 244 ? -39.300 -0.831 37.046 1.00 58.16 244 LEU A N 1
ATOM 2006 C CA . LEU A 1 244 ? -39.735 -1.257 38.377 1.00 58.16 244 LEU A CA 1
ATOM 2007 C C . LEU A 1 244 ? -39.379 -2.750 38.569 1.00 58.16 244 LEU A C 1
ATOM 2009 O O . LEU A 1 244 ? -39.721 -3.564 37.702 1.00 58.16 244 LEU A O 1
ATOM 2013 N N . PRO A 1 245 ? -38.801 -3.151 39.720 1.00 60.06 245 PRO A N 1
ATOM 2014 C CA . PRO A 1 245 ? -38.525 -4.553 40.069 1.00 60.06 245 PRO A CA 1
ATOM 2015 C C . PRO A 1 245 ? -39.702 -5.515 39.805 1.00 60.06 245 PRO A C 1
ATOM 2017 O O . PRO A 1 245 ? -39.504 -6.655 39.387 1.00 60.06 245 PRO A O 1
ATOM 2020 N N . ASN A 1 246 ? -40.935 -5.015 39.932 1.00 57.41 246 ASN A N 1
ATOM 2021 C CA . ASN A 1 246 ? -42.179 -5.759 39.728 1.00 57.41 246 ASN A CA 1
ATOM 2022 C C . ASN A 1 246 ? -42.407 -6.257 38.287 1.00 57.41 246 ASN A C 1
ATOM 2024 O O . ASN A 1 246 ? -43.085 -7.267 38.089 1.00 57.41 246 ASN A O 1
ATOM 2028 N N . PHE A 1 247 ? -41.895 -5.568 37.261 1.00 60.41 247 PHE A N 1
ATOM 2029 C CA . PHE A 1 247 ? -42.090 -6.000 35.869 1.00 60.41 247 PHE A CA 1
ATOM 2030 C C . PHE A 1 247 ? -41.145 -7.151 35.507 1.00 60.41 247 PHE A C 1
ATOM 2032 O O . PHE A 1 247 ? -41.547 -8.128 34.873 1.00 60.41 247 PHE A O 1
ATOM 2039 N N . LEU A 1 248 ? -39.911 -7.088 36.011 1.00 65.00 248 LEU A N 1
ATOM 2040 C CA . LEU A 1 248 ? -38.902 -8.130 35.834 1.00 65.00 248 LEU A CA 1
ATOM 2041 C C . LEU A 1 248 ? -39.304 -9.431 36.550 1.00 65.00 248 LEU A C 1
ATOM 2043 O O . LEU A 1 248 ? -39.068 -10.530 36.045 1.00 65.00 248 LEU A O 1
ATOM 2047 N N . GLU A 1 249 ? -39.974 -9.312 37.696 1.00 69.88 249 GLU A N 1
ATOM 2048 C CA . GLU A 1 249 ? -40.525 -10.442 38.445 1.00 69.88 249 GLU A CA 1
ATOM 2049 C C . GLU A 1 249 ? -41.733 -11.084 37.737 1.00 69.88 249 GLU A C 1
ATOM 2051 O O . GLU A 1 249 ? -41.823 -12.312 37.661 1.00 69.88 249 GLU A O 1
ATOM 2056 N N . LYS A 1 250 ? -42.598 -10.279 37.099 1.00 70.50 250 LYS A N 1
ATOM 2057 C CA . LYS A 1 250 ? -43.686 -10.774 36.230 1.00 70.50 250 LYS A CA 1
ATOM 2058 C C . LYS A 1 250 ? -43.178 -11.499 34.984 1.00 70.50 250 LYS A C 1
ATOM 2060 O O . LYS A 1 250 ? -43.768 -12.496 34.576 1.00 70.50 250 LYS A O 1
ATOM 2065 N N . ILE A 1 251 ? -42.097 -11.028 34.366 1.00 72.06 251 ILE A N 1
ATOM 2066 C CA . ILE A 1 251 ? -41.497 -11.727 33.220 1.00 72.06 251 ILE A CA 1
ATOM 2067 C C . ILE A 1 251 ? -40.864 -13.045 33.679 1.00 72.06 251 ILE A C 1
ATOM 2069 O O . ILE A 1 251 ? -41.081 -14.078 33.044 1.00 72.06 251 ILE A O 1
ATOM 2073 N N . LYS A 1 252 ? -40.154 -13.052 34.815 1.00 76.25 252 LYS A N 1
ATOM 2074 C CA . LYS A 1 252 ? -39.595 -14.285 35.396 1.00 76.25 252 LYS A CA 1
ATOM 2075 C C . LYS A 1 252 ? -40.674 -15.324 35.701 1.00 76.25 252 LYS A C 1
ATOM 2077 O O . LYS A 1 252 ? -40.483 -16.493 35.367 1.00 76.25 252 LYS A O 1
ATOM 2082 N N . SER A 1 253 ? -41.810 -14.925 36.274 1.00 79.38 253 SER A N 1
ATOM 2083 C CA . SER A 1 253 ? -42.911 -15.859 36.550 1.00 79.38 253 SER A CA 1
ATOM 2084 C C . SER A 1 253 ? -43.572 -16.384 35.269 1.00 79.38 253 SER A C 1
ATOM 2086 O O . SER A 1 253 ? -43.962 -17.554 35.213 1.00 79.38 253 SER A O 1
ATOM 2088 N N . LYS A 1 254 ? -43.621 -15.571 34.205 1.00 79.56 254 LYS A N 1
ATOM 2089 C CA . LYS A 1 254 ? -44.131 -15.981 32.888 1.00 79.56 254 LYS A CA 1
ATOM 2090 C C . LYS A 1 254 ? -43.203 -16.968 32.169 1.00 79.56 254 LYS A C 1
ATOM 2092 O O . LYS A 1 254 ? -43.668 -17.934 31.576 1.00 79.56 254 LYS A O 1
ATOM 2097 N N . ILE A 1 255 ? -41.887 -16.784 32.291 1.00 79.12 255 ILE A N 1
ATOM 2098 C CA . ILE A 1 255 ? -40.886 -17.754 31.812 1.00 79.12 255 ILE A CA 1
ATOM 2099 C C . ILE A 1 255 ? -41.007 -19.074 32.584 1.00 79.12 255 ILE A C 1
ATOM 2101 O O . ILE A 1 255 ? -40.951 -20.147 31.991 1.00 79.12 255 ILE A O 1
ATOM 2105 N N . GLN A 1 256 ? -41.205 -19.016 33.903 1.00 83.94 256 GLN A N 1
ATOM 2106 C CA . GLN A 1 256 ? -41.377 -20.220 34.722 1.00 83.94 256 GLN A CA 1
ATOM 2107 C C . GLN A 1 256 ? -42.651 -21.000 34.376 1.00 83.94 256 GLN A C 1
ATOM 2109 O O . GLN A 1 256 ? -42.622 -22.228 34.385 1.00 83.94 256 GLN A O 1
ATOM 2114 N N . THR A 1 257 ? -43.751 -20.316 34.054 1.00 84.75 257 THR A N 1
ATOM 2115 C CA . THR A 1 257 ? -45.006 -20.962 33.629 1.00 84.75 257 THR A CA 1
ATOM 2116 C C . THR A 1 257 ? -44.882 -21.577 32.239 1.00 84.75 257 THR A C 1
ATOM 2118 O O . THR A 1 257 ? -45.182 -22.756 32.093 1.00 84.75 257 THR A O 1
ATOM 2121 N N . LEU A 1 258 ? -44.314 -20.863 31.263 1.00 85.62 258 LEU A N 1
ATOM 2122 C CA . LEU A 1 258 ? -44.029 -21.419 29.932 1.00 85.62 258 LEU A CA 1
ATOM 2123 C C . LEU A 1 258 ? -43.073 -22.619 29.981 1.00 85.62 258 LEU A C 1
ATOM 2125 O O . LEU A 1 258 ? -43.285 -23.600 29.279 1.00 85.62 258 LEU A O 1
ATOM 2129 N N . ASN A 1 259 ? -42.044 -22.588 30.831 1.00 80.62 259 ASN A N 1
ATOM 2130 C CA . ASN A 1 259 ? -41.149 -23.737 31.002 1.00 80.62 259 ASN A CA 1
ATOM 2131 C C . ASN A 1 259 ? -41.865 -24.946 31.619 1.00 80.62 259 ASN A C 1
ATOM 2133 O O . ASN A 1 259 ? -41.562 -26.079 31.252 1.00 80.62 259 ASN A O 1
ATOM 2137 N N . ARG A 1 260 ? -42.824 -24.725 32.530 1.00 82.62 260 ARG A N 1
ATOM 2138 C CA . ARG A 1 260 ? -43.682 -25.807 33.036 1.00 82.62 260 ARG A CA 1
ATOM 2139 C C . ARG A 1 260 ? -44.572 -26.363 31.933 1.00 82.62 260 ARG A C 1
ATOM 2141 O O . ARG A 1 260 ? -44.602 -27.573 31.773 1.00 82.62 260 ARG A O 1
ATOM 2148 N N . GLU A 1 261 ? -45.197 -25.511 31.125 1.00 85.38 261 GLU A N 1
ATOM 2149 C CA . GLU A 1 261 ? -46.019 -25.943 29.986 1.00 85.38 261 GLU A CA 1
ATOM 2150 C C . GLU A 1 261 ? -45.197 -26.730 28.954 1.00 85.38 261 GLU A C 1
ATOM 2152 O O . GLU A 1 261 ? -45.626 -27.790 28.505 1.00 85.38 261 GLU A O 1
ATOM 2157 N N . ILE A 1 262 ? -43.986 -26.273 28.615 1.00 76.00 262 ILE A N 1
ATOM 2158 C CA . ILE A 1 262 ? -43.069 -26.998 27.722 1.00 76.00 262 ILE A CA 1
ATOM 2159 C C . ILE A 1 262 ? -42.735 -28.374 28.308 1.00 76.00 262 ILE A C 1
ATOM 2161 O O . ILE A 1 262 ? -42.839 -29.370 27.593 1.00 76.00 262 ILE A O 1
ATOM 2165 N N . ASN A 1 263 ? -42.390 -28.449 29.596 1.00 77.31 263 ASN A N 1
ATOM 2166 C CA . ASN A 1 263 ? -42.077 -29.717 30.258 1.00 77.31 263 ASN A CA 1
ATOM 2167 C C . ASN A 1 263 ? -43.292 -30.653 30.328 1.00 77.31 263 ASN A C 1
ATOM 2169 O O . ASN A 1 263 ? -43.151 -31.827 30.012 1.00 77.31 263 ASN A O 1
ATOM 2173 N N . GLU A 1 264 ? -44.489 -30.142 30.615 1.00 80.94 264 GLU A N 1
ATOM 2174 C CA . GLU A 1 264 ? -45.736 -30.919 30.568 1.00 80.94 264 GLU A CA 1
ATOM 2175 C C . GLU A 1 264 ? -46.048 -31.415 29.150 1.00 80.94 264 GLU A C 1
ATOM 2177 O O . GLU A 1 264 ? -46.568 -32.514 28.966 1.00 80.94 264 GLU A O 1
ATOM 2182 N N . THR A 1 265 ? -45.727 -30.626 28.122 1.00 76.19 265 THR A N 1
ATOM 2183 C CA . THR A 1 265 ? -45.916 -31.027 26.719 1.00 76.19 265 THR A CA 1
ATOM 2184 C C . THR A 1 265 ? -44.903 -32.101 26.307 1.00 76.19 265 THR A C 1
ATOM 2186 O O . THR A 1 265 ? -45.239 -33.002 25.538 1.00 76.19 265 THR A O 1
ATOM 2189 N N . ILE A 1 266 ? -43.673 -32.030 26.827 1.00 67.62 266 ILE A N 1
ATOM 2190 C CA . ILE A 1 266 ? -42.637 -33.059 26.655 1.00 67.62 266 ILE A CA 1
ATOM 2191 C C . ILE A 1 266 ? -43.043 -34.344 27.387 1.00 67.62 266 ILE A C 1
ATOM 2193 O O . ILE A 1 266 ? -42.976 -35.411 26.785 1.00 67.62 266 ILE A O 1
ATOM 2197 N N . GLU A 1 267 ? -43.527 -34.253 28.627 1.00 67.38 267 GLU A N 1
ATOM 2198 C CA . GLU A 1 267 ? -44.027 -35.396 29.403 1.00 67.38 267 GLU A CA 1
ATOM 2199 C C . GLU A 1 267 ? -45.247 -36.044 28.742 1.00 67.38 267 GLU A C 1
ATOM 2201 O O . GLU A 1 267 ? -45.286 -37.261 28.588 1.00 67.38 267 GLU A O 1
ATOM 2206 N N . LYS A 1 268 ? -46.208 -35.253 28.248 1.00 69.88 268 LYS A N 1
ATOM 2207 C CA . LYS A 1 268 ? -47.347 -35.775 27.474 1.00 69.88 268 LYS A CA 1
ATOM 2208 C C . LYS A 1 268 ? -46.897 -36.479 26.197 1.00 69.88 268 LYS A C 1
ATOM 2210 O O . LYS A 1 268 ? -47.416 -37.547 25.903 1.00 69.88 268 LYS A O 1
ATOM 2215 N N . LYS A 1 269 ? -45.912 -35.931 25.472 1.00 63.19 269 LYS A N 1
ATOM 2216 C CA . LYS A 1 269 ? -45.317 -36.599 24.300 1.00 63.19 269 LYS A CA 1
ATOM 2217 C C . LYS A 1 269 ? -44.565 -37.886 24.652 1.00 63.19 269 LYS A C 1
ATOM 2219 O O . LYS A 1 269 ? -44.535 -38.783 23.822 1.00 63.19 269 LYS A O 1
ATOM 2224 N N . MET A 1 270 ? -43.974 -37.974 25.844 1.00 57.56 270 MET A N 1
ATOM 2225 C CA . MET A 1 270 ? -43.295 -39.179 26.344 1.00 57.56 270 MET A CA 1
ATOM 2226 C C . MET A 1 270 ? -44.284 -40.256 26.818 1.00 57.56 270 MET A C 1
ATOM 2228 O O . MET A 1 270 ? -43.931 -41.426 26.834 1.00 57.56 270 MET A O 1
ATOM 2232 N N . LEU A 1 271 ? -45.510 -39.876 27.199 1.00 58.22 271 LEU A N 1
ATOM 2233 C CA . LEU A 1 271 ? -46.551 -40.793 27.686 1.00 58.22 271 LEU A CA 1
ATOM 2234 C C . LEU A 1 271 ? -47.474 -41.345 26.582 1.00 58.22 271 LEU A C 1
ATOM 2236 O O . LEU A 1 271 ? -48.186 -42.310 26.838 1.00 58.22 271 LEU A O 1
ATOM 2240 N N . THR A 1 272 ? -47.516 -40.741 25.386 1.00 58.88 272 THR A N 1
ATOM 2241 C CA . THR A 1 272 ? -48.463 -41.137 24.320 1.00 58.88 272 THR A CA 1
ATOM 2242 C C . THR A 1 272 ? -47.896 -42.050 23.230 1.00 58.88 272 THR A C 1
ATOM 2244 O O . THR A 1 272 ? -48.685 -42.531 22.423 1.00 58.88 272 THR A O 1
ATOM 2247 N N . ASN A 1 273 ? -46.584 -42.300 23.172 1.00 52.06 273 ASN A N 1
ATOM 2248 C CA . ASN A 1 273 ? -45.955 -42.970 22.026 1.00 52.06 273 ASN A CA 1
ATOM 2249 C C . ASN A 1 273 ? -45.129 -44.201 22.445 1.00 52.06 273 ASN A C 1
ATOM 2251 O O . ASN A 1 273 ? -43.950 -44.079 22.759 1.00 52.06 273 ASN A O 1
ATOM 2255 N N . ASP A 1 274 ? -45.758 -45.376 22.388 1.00 53.09 274 ASP A N 1
ATOM 2256 C CA . ASP A 1 274 ? -45.168 -46.713 22.601 1.00 53.09 274 ASP A CA 1
ATOM 2257 C C . ASP A 1 274 ? -44.905 -47.447 21.255 1.00 53.09 274 ASP A C 1
ATOM 2259 O O . ASP A 1 274 ? -45.143 -48.647 21.131 1.00 53.09 274 ASP A O 1
ATOM 2263 N N . ASP A 1 275 ? -44.418 -46.749 20.215 1.00 55.22 275 ASP A N 1
ATOM 2264 C CA . ASP A 1 275 ? -44.179 -47.341 18.882 1.00 55.22 275 ASP A CA 1
ATOM 2265 C C . ASP A 1 275 ? -42.687 -47.404 18.491 1.00 55.22 275 ASP A C 1
ATOM 2267 O O . ASP A 1 275 ? -41.911 -46.465 18.675 1.00 55.22 275 ASP A O 1
ATOM 2271 N N . ALA A 1 276 ? -42.297 -48.525 17.870 1.00 54.50 276 ALA A N 1
ATOM 2272 C CA . ALA A 1 276 ? -40.928 -48.925 17.508 1.00 54.50 276 ALA A CA 1
ATOM 2273 C C . ALA A 1 276 ? -40.150 -47.965 16.572 1.00 54.50 276 ALA A C 1
ATOM 2275 O O . ALA A 1 276 ? -38.941 -48.128 16.378 1.00 54.50 276 ALA A O 1
ATOM 2276 N N . ASP A 1 277 ? -40.801 -46.949 16.003 1.00 55.41 277 ASP A N 1
ATOM 2277 C CA . ASP A 1 277 ? -40.148 -45.916 15.191 1.00 55.41 277 ASP A CA 1
ATOM 2278 C C . ASP A 1 277 ? -39.346 -44.910 16.042 1.00 55.41 277 ASP A C 1
ATOM 2280 O O . ASP A 1 277 ? -38.388 -44.303 15.545 1.00 55.41 277 ASP A O 1
ATOM 2284 N N . ASP A 1 278 ? -39.649 -44.790 17.341 1.00 59.44 278 ASP A N 1
ATOM 2285 C CA . ASP A 1 278 ? -38.949 -43.879 18.253 1.00 59.44 278 ASP A CA 1
ATOM 2286 C C . ASP A 1 278 ? -37.574 -44.402 18.694 1.00 59.44 278 ASP A C 1
ATOM 2288 O O . ASP A 1 278 ? -36.709 -43.595 19.007 1.00 59.44 278 ASP A O 1
ATOM 2292 N N . GLU A 1 279 ? -37.283 -45.708 18.638 1.00 60.50 279 GLU A N 1
ATOM 2293 C CA . GLU A 1 279 ? -35.932 -46.214 18.948 1.00 60.50 279 GLU A CA 1
ATOM 2294 C C . GLU A 1 279 ? -34.928 -45.791 17.863 1.00 60.50 279 GLU A C 1
ATOM 2296 O O . GLU A 1 279 ? -33.836 -45.297 18.159 1.00 60.50 279 GLU A O 1
ATOM 2301 N N . LYS A 1 280 ? -35.327 -45.864 16.585 1.00 62.84 280 LYS A N 1
ATOM 2302 C CA . LYS A 1 280 ? -34.532 -45.333 15.466 1.00 62.84 280 LYS A CA 1
ATOM 2303 C C . LYS A 1 280 ? -34.452 -43.812 15.512 1.00 62.84 280 LYS A C 1
ATOM 2305 O O . LYS A 1 280 ? -33.374 -43.261 15.286 1.00 62.84 280 LYS A O 1
ATOM 2310 N N . LEU A 1 281 ? -35.549 -43.121 15.826 1.00 65.06 281 LEU A N 1
ATOM 2311 C CA . LEU A 1 281 ? -35.546 -41.662 15.930 1.00 65.06 281 LEU A CA 1
ATOM 2312 C C . LEU A 1 281 ? -34.722 -41.175 17.135 1.00 65.06 281 LEU A C 1
ATOM 2314 O O . LEU A 1 281 ? -34.011 -40.178 17.021 1.00 65.06 281 LEU A O 1
ATOM 2318 N N . ALA A 1 282 ? -34.751 -41.888 18.260 1.00 68.38 282 ALA A N 1
ATOM 2319 C CA . ALA A 1 282 ? -33.937 -41.635 19.445 1.00 68.38 282 ALA A CA 1
ATOM 2320 C C . ALA A 1 282 ? -32.457 -41.907 19.169 1.00 68.38 282 ALA A C 1
ATOM 2322 O O . ALA A 1 282 ? -31.628 -41.082 19.542 1.00 68.38 282 ALA A O 1
ATOM 2323 N N . LEU A 1 283 ? -32.113 -42.973 18.438 1.00 70.56 283 LEU A N 1
ATOM 2324 C CA . LEU A 1 283 ? -30.746 -43.238 17.967 1.00 70.56 283 LEU A CA 1
ATOM 2325 C C . LEU A 1 283 ? -30.255 -42.166 16.979 1.00 70.56 283 LEU A C 1
ATOM 2327 O O . LEU A 1 283 ? -29.104 -41.726 17.049 1.00 70.56 283 LEU A O 1
ATOM 2331 N N . VAL A 1 284 ? -31.120 -41.676 16.086 1.00 72.25 284 VAL A N 1
ATOM 2332 C CA . VAL A 1 284 ? -30.799 -40.561 15.177 1.00 72.25 284 VAL A CA 1
ATOM 2333 C C . VAL A 1 284 ? -30.654 -39.251 15.954 1.00 72.25 284 VAL A C 1
ATOM 2335 O O . VAL A 1 284 ? -29.714 -38.503 15.710 1.00 72.25 284 VAL A O 1
ATOM 2338 N N . ARG A 1 285 ? -31.494 -38.987 16.960 1.00 73.81 285 ARG A N 1
ATOM 2339 C CA . ARG A 1 285 ? -31.347 -37.829 17.858 1.00 73.81 285 ARG A CA 1
ATOM 2340 C C . ARG A 1 285 ? -30.099 -37.935 18.729 1.00 73.81 285 ARG A C 1
ATOM 2342 O O . ARG A 1 285 ? -29.426 -36.931 18.926 1.00 73.81 285 ARG A O 1
ATOM 2349 N N . GLN A 1 286 ? -29.752 -39.126 19.210 1.00 75.00 286 GLN A N 1
ATOM 2350 C CA . GLN A 1 286 ? -28.555 -39.382 20.011 1.00 75.00 286 GLN A CA 1
ATOM 2351 C C . GLN A 1 286 ? -27.286 -39.246 19.165 1.00 75.00 286 GLN A C 1
ATOM 2353 O O . GLN A 1 286 ? -26.320 -38.624 19.608 1.00 75.00 286 GLN A O 1
ATOM 2358 N N . SER A 1 287 ? -27.290 -39.763 17.935 1.00 71.19 287 SER A N 1
ATOM 2359 C CA . SER A 1 287 ? -26.178 -39.599 16.993 1.00 71.19 287 SER A CA 1
ATOM 2360 C C . SER A 1 287 ? -26.053 -38.149 16.513 1.00 71.19 287 SER A C 1
ATOM 2362 O O . SER A 1 287 ? -24.949 -37.607 16.542 1.00 71.19 287 SER A O 1
ATOM 2364 N N . ALA A 1 288 ? -27.158 -37.461 16.211 1.00 68.62 288 ALA A N 1
ATOM 2365 C CA . ALA A 1 288 ? -27.171 -36.027 15.917 1.00 68.62 288 ALA A CA 1
ATOM 2366 C C . ALA A 1 288 ? -26.704 -35.186 17.118 1.00 68.62 288 ALA A C 1
ATOM 2368 O O . ALA A 1 288 ? -25.928 -34.250 16.939 1.00 68.62 288 ALA A O 1
ATOM 2369 N N . ALA A 1 289 ? -27.087 -35.543 18.348 1.00 72.19 289 ALA A N 1
ATOM 2370 C CA . ALA A 1 289 ? -26.616 -34.887 19.567 1.00 72.19 289 ALA A CA 1
ATOM 2371 C C . ALA A 1 289 ? -25.117 -35.125 19.798 1.00 72.19 289 ALA A C 1
ATOM 2373 O O . ALA A 1 289 ? -24.399 -34.194 20.159 1.00 72.19 289 ALA A O 1
ATOM 2374 N N . LEU A 1 290 ? -24.611 -36.334 19.538 1.00 74.38 290 LEU A N 1
ATOM 2375 C CA . LEU A 1 290 ? -23.180 -36.647 19.593 1.00 74.38 290 LEU A CA 1
ATOM 2376 C C . LEU A 1 290 ? -22.385 -35.874 18.533 1.00 74.38 290 LEU A C 1
ATOM 2378 O O . LEU A 1 290 ? -21.329 -35.328 18.853 1.00 74.38 290 LEU A O 1
ATOM 2382 N N . VAL A 1 291 ? -22.887 -35.788 17.298 1.00 77.12 291 VAL A N 1
ATOM 2383 C CA . VAL A 1 291 ? -22.268 -35.011 16.211 1.00 77.12 291 VAL A CA 1
ATOM 2384 C C . VAL A 1 291 ? -22.305 -33.516 16.528 1.00 77.12 291 VAL A C 1
ATOM 2386 O O . VAL A 1 291 ? -21.276 -32.853 16.421 1.00 77.12 291 VAL A O 1
ATOM 2389 N N . SER A 1 292 ? -23.434 -32.993 17.009 1.00 71.69 292 SER A N 1
ATOM 2390 C CA . SER A 1 292 ? -23.564 -31.605 17.467 1.00 71.69 292 SER A CA 1
ATOM 2391 C C . SER A 1 292 ? -22.615 -31.304 18.625 1.00 71.69 292 SER A C 1
ATOM 2393 O O . SER A 1 292 ? -21.969 -30.261 18.635 1.00 71.69 292 SER A O 1
ATOM 2395 N N . LYS A 1 293 ? -22.463 -32.225 19.584 1.00 75.69 293 LYS A N 1
ATOM 2396 C CA . LYS A 1 293 ? -21.544 -32.073 20.720 1.00 75.69 293 LYS A CA 1
ATOM 2397 C C . LYS A 1 293 ? -20.081 -32.117 20.279 1.00 75.69 293 LYS A C 1
ATOM 2399 O O . LYS A 1 293 ? -19.292 -31.292 20.728 1.00 75.69 293 LYS A O 1
ATOM 2404 N N . LYS A 1 294 ? -19.714 -33.016 19.355 1.00 79.69 294 LYS A N 1
ATOM 2405 C CA . LYS A 1 294 ? -18.376 -33.034 18.737 1.00 79.69 294 LYS A CA 1
ATOM 2406 C C . LYS A 1 294 ? -18.100 -31.742 17.960 1.00 79.69 294 LYS A C 1
ATOM 2408 O O . LYS A 1 294 ? -17.029 -31.169 18.133 1.00 79.69 294 LYS A O 1
ATOM 2413 N N . ARG A 1 295 ? -19.067 -31.253 17.173 1.00 72.00 295 ARG A N 1
ATOM 2414 C CA . ARG A 1 295 ? -18.979 -29.988 16.418 1.00 72.00 295 ARG A CA 1
ATOM 2415 C C . ARG A 1 295 ? -18.848 -28.782 17.352 1.00 72.00 295 ARG A C 1
ATOM 2417 O O . ARG A 1 295 ? -17.971 -27.956 17.132 1.00 72.00 295 ARG A O 1
ATOM 2424 N N . SER A 1 296 ? -19.646 -28.723 18.420 1.00 71.50 296 SER A N 1
ATOM 2425 C CA . SER A 1 296 ? -19.585 -27.675 19.449 1.00 71.50 296 SER A CA 1
ATOM 2426 C C . SER A 1 296 ? -18.249 -27.680 20.187 1.00 71.50 296 SER A C 1
ATOM 2428 O O . SER A 1 296 ? -17.649 -26.627 20.360 1.00 71.50 296 SER A O 1
ATOM 2430 N N . ASN A 1 297 ? -17.736 -28.856 20.565 1.00 77.25 297 ASN A N 1
ATOM 2431 C CA . ASN A 1 297 ? -16.420 -28.969 21.197 1.00 77.25 297 ASN A CA 1
ATOM 2432 C C . ASN A 1 297 ? -15.306 -28.489 20.258 1.00 77.25 297 ASN A C 1
ATOM 2434 O O . ASN A 1 297 ? -14.422 -27.753 20.690 1.00 77.25 297 ASN A O 1
ATOM 2438 N N . LEU A 1 298 ? -15.360 -28.858 18.972 1.00 77.62 298 LEU A N 1
ATOM 2439 C CA . LEU A 1 298 ? -14.388 -28.385 17.984 1.00 77.62 298 LEU A CA 1
ATOM 2440 C C . LEU A 1 298 ? -14.463 -26.857 17.845 1.00 77.62 298 LEU A C 1
ATOM 2442 O O . LEU A 1 298 ? -13.439 -26.179 17.919 1.00 77.62 298 LEU A O 1
ATOM 2446 N N . GLN A 1 299 ? -15.675 -26.307 17.740 1.00 70.62 299 GLN A N 1
ATOM 2447 C CA . GLN A 1 299 ? -15.911 -24.867 17.663 1.00 70.62 299 GLN A CA 1
ATOM 2448 C C . GLN A 1 299 ? -15.428 -24.135 18.924 1.00 70.62 299 GLN A C 1
ATOM 2450 O O . GLN A 1 299 ? -14.808 -23.083 18.806 1.00 70.62 299 GLN A O 1
ATOM 2455 N N . GLU A 1 300 ? -15.635 -24.689 20.121 1.00 75.06 300 GLU A N 1
ATOM 2456 C CA . GLU A 1 300 ? -15.098 -24.139 21.371 1.00 75.06 300 GLU A CA 1
ATOM 2457 C C . GLU A 1 300 ? -13.572 -24.178 21.415 1.00 75.06 300 GLU A C 1
ATOM 2459 O O . GLU A 1 300 ? -12.956 -23.201 21.835 1.00 75.06 300 GLU A O 1
ATOM 2464 N N . THR A 1 301 ? -12.937 -25.270 20.977 1.00 81.00 301 THR A N 1
ATOM 2465 C CA . THR A 1 301 ? -11.466 -25.339 20.921 1.00 81.00 301 THR A CA 1
ATOM 2466 C C . THR A 1 301 ? -10.885 -24.344 19.919 1.00 81.00 301 THR A C 1
ATOM 2468 O O . THR A 1 301 ? -9.875 -23.708 20.212 1.00 81.00 301 THR A O 1
ATOM 2471 N N . LEU A 1 302 ? -11.559 -24.131 18.786 1.00 76.25 302 LEU A N 1
ATOM 2472 C CA . LEU A 1 302 ? -11.165 -23.159 17.767 1.00 76.25 302 LEU A CA 1
ATOM 2473 C C . LEU A 1 302 ? -11.377 -21.724 18.274 1.00 76.25 302 LEU A C 1
ATOM 2475 O O . LEU A 1 302 ? -10.483 -20.893 18.145 1.00 76.25 302 LEU A O 1
ATOM 2479 N N . LYS A 1 303 ? -12.497 -21.452 18.959 1.00 80.19 303 LYS A N 1
ATOM 2480 C CA . LYS A 1 303 ? -12.740 -20.179 19.660 1.00 80.19 303 LYS A CA 1
ATOM 2481 C C . LYS A 1 303 ? -11.679 -19.915 20.727 1.00 80.19 303 LYS A C 1
ATOM 2483 O O . LYS A 1 303 ? -11.160 -18.805 20.776 1.00 80.19 303 LYS A O 1
ATOM 2488 N N . LYS A 1 304 ? -11.311 -20.915 21.538 1.00 80.50 304 LYS A N 1
ATOM 2489 C CA . LYS A 1 304 ? -10.219 -20.810 22.524 1.00 80.50 304 LYS A CA 1
ATOM 2490 C C . LYS A 1 304 ? -8.891 -20.491 21.842 1.00 80.50 304 LYS A C 1
ATOM 2492 O O . LYS A 1 304 ? -8.241 -19.537 22.241 1.00 80.50 304 LYS A O 1
ATOM 2497 N N . PHE A 1 305 ? -8.546 -21.191 20.762 1.00 80.81 305 PHE A N 1
ATOM 2498 C CA . PHE A 1 305 ? -7.320 -20.927 20.006 1.00 80.81 305 PHE A CA 1
ATOM 2499 C C . PHE A 1 305 ? -7.286 -19.513 19.406 1.00 80.81 305 PHE A C 1
ATOM 2501 O O . PHE A 1 305 ? -6.295 -18.801 19.553 1.00 80.81 305 PHE A O 1
ATOM 2508 N N . VAL A 1 306 ? -8.378 -19.065 18.780 1.00 82.81 306 VAL A N 1
ATOM 2509 C CA . VAL A 1 306 ? -8.497 -17.700 18.238 1.00 82.81 306 VAL A CA 1
ATOM 2510 C C . VAL A 1 306 ? -8.391 -16.661 19.353 1.00 82.81 306 VAL A C 1
ATOM 2512 O O . VAL A 1 306 ? -7.698 -15.654 19.193 1.00 82.81 306 VAL A O 1
ATOM 2515 N N . ASN A 1 307 ? -9.034 -16.908 20.495 1.00 83.12 307 ASN A N 1
ATOM 2516 C CA . ASN A 1 307 ? -8.966 -16.008 21.637 1.00 83.12 307 ASN A CA 1
ATOM 2517 C C . ASN A 1 307 ? -7.557 -15.978 22.246 1.00 83.12 307 ASN A C 1
ATOM 2519 O O . ASN A 1 307 ? -7.071 -14.903 22.572 1.00 83.12 307 ASN A O 1
ATOM 2523 N N . ASP A 1 308 ? -6.854 -17.108 22.308 1.00 83.81 308 ASP A N 1
ATOM 2524 C CA . ASP A 1 308 ? -5.461 -17.184 22.758 1.00 83.81 308 ASP A CA 1
ATOM 2525 C C . ASP A 1 308 ? -4.516 -16.436 21.815 1.00 83.81 308 ASP A C 1
ATOM 2527 O O . ASP A 1 308 ? -3.622 -15.726 22.276 1.00 83.81 308 ASP A O 1
ATOM 2531 N N . VAL A 1 309 ? -4.714 -16.537 20.497 1.00 83.75 309 VAL A N 1
ATOM 2532 C CA . VAL A 1 309 ? -3.950 -15.757 19.508 1.00 83.75 309 VAL A CA 1
ATOM 2533 C C . VAL A 1 309 ? -4.230 -14.262 19.674 1.00 83.75 309 VAL A C 1
ATOM 2535 O O . VAL A 1 309 ? -3.297 -13.456 19.670 1.00 83.75 309 VAL A O 1
ATOM 2538 N N . ARG A 1 310 ? -5.494 -13.879 19.879 1.00 86.56 310 ARG A N 1
ATOM 2539 C CA . ARG A 1 310 ? -5.889 -12.484 20.114 1.00 86.56 310 ARG A CA 1
ATOM 2540 C C . ARG A 1 310 ? -5.313 -11.946 21.425 1.00 86.56 310 ARG A C 1
ATOM 2542 O O . ARG A 1 310 ? -4.779 -10.839 21.429 1.00 86.56 310 ARG A O 1
ATOM 2549 N N . ASN A 1 311 ? -5.364 -12.731 22.500 1.00 87.56 311 ASN A N 1
ATOM 2550 C CA . ASN A 1 311 ? -4.799 -12.398 23.806 1.00 87.56 311 ASN A CA 1
ATOM 2551 C C . ASN A 1 311 ? -3.280 -12.260 23.718 1.00 87.56 311 ASN A C 1
ATOM 2553 O O . ASN A 1 311 ? -2.759 -11.216 24.087 1.00 87.56 311 ASN A O 1
ATOM 2557 N N . LYS A 1 312 ? -2.573 -13.215 23.098 1.00 88.19 312 LYS A N 1
ATOM 2558 C CA . LYS A 1 312 ? -1.125 -13.103 22.841 1.00 88.19 312 LYS A CA 1
ATOM 2559 C C . LYS A 1 312 ? -0.780 -11.870 22.000 1.00 88.19 312 LYS A C 1
ATOM 2561 O O . LYS A 1 312 ? 0.220 -11.206 22.263 1.00 88.19 312 LYS A O 1
ATOM 2566 N N . GLY A 1 313 ? -1.607 -11.533 21.007 1.00 88.19 313 GLY A N 1
ATOM 2567 C CA . GLY A 1 313 ? -1.455 -10.315 20.209 1.00 88.19 313 GLY A CA 1
ATOM 2568 C C . GLY A 1 313 ? -1.670 -9.031 21.019 1.00 88.19 313 GLY A C 1
ATOM 2569 O O . GLY A 1 313 ? -0.940 -8.054 20.832 1.00 88.19 313 GLY A O 1
ATOM 2570 N N . ASN A 1 314 ? -2.640 -9.027 21.935 1.00 90.19 314 ASN A N 1
ATOM 2571 C CA . ASN A 1 314 ? -2.896 -7.914 22.848 1.00 90.19 314 ASN A CA 1
ATOM 2572 C C . ASN A 1 314 ? -1.783 -7.770 23.894 1.00 90.19 314 ASN A C 1
ATOM 2574 O O . ASN A 1 314 ? -1.285 -6.660 24.066 1.00 90.19 314 ASN A O 1
ATOM 2578 N N . ASP A 1 315 ? -1.329 -8.870 24.497 1.00 89.62 315 ASP A N 1
ATOM 2579 C CA . ASP A 1 315 ? -0.204 -8.913 25.438 1.00 89.62 315 ASP A CA 1
ATOM 2580 C C . ASP A 1 315 ? 1.075 -8.402 24.780 1.00 89.62 315 ASP A C 1
ATOM 2582 O O . ASP A 1 315 ? 1.806 -7.602 25.361 1.00 89.62 315 ASP A O 1
ATOM 2586 N N . TYR A 1 316 ? 1.334 -8.804 23.532 1.00 90.81 316 TYR A N 1
ATOM 2587 C CA . TYR A 1 316 ? 2.454 -8.274 22.761 1.00 90.81 316 TYR A CA 1
ATOM 2588 C C . TYR A 1 316 ? 2.338 -6.756 22.578 1.00 90.81 316 TYR A C 1
ATOM 2590 O O . TYR A 1 316 ? 3.305 -6.031 22.808 1.00 90.81 316 TYR A O 1
ATOM 2598 N N . LYS A 1 317 ? 1.157 -6.244 22.203 1.00 92.19 317 LYS A N 1
ATOM 2599 C CA . LYS A 1 317 ? 0.925 -4.795 22.056 1.00 92.19 317 LYS A CA 1
ATOM 2600 C C . LYS A 1 317 ? 1.041 -4.046 23.385 1.00 92.19 317 LYS A C 1
ATOM 2602 O O . LYS A 1 317 ? 1.511 -2.910 23.380 1.00 92.19 317 LYS A O 1
ATOM 2607 N N . GLN A 1 318 ? 0.604 -4.642 24.493 1.00 92.06 318 GLN A N 1
ATOM 2608 C CA . GLN A 1 318 ? 0.745 -4.076 25.832 1.00 92.06 318 GLN A CA 1
ATOM 2609 C C . GLN A 1 318 ? 2.217 -4.016 26.237 1.00 92.06 318 GLN A C 1
ATOM 2611 O O . GLN A 1 318 ? 2.718 -2.923 26.467 1.00 92.06 318 GLN A O 1
ATOM 2616 N N . LYS A 1 319 ? 2.941 -5.140 26.190 1.00 92.25 319 LYS A N 1
ATOM 2617 C CA . LYS A 1 319 ? 4.383 -5.177 26.483 1.00 92.25 319 LYS A CA 1
ATOM 2618 C C . LYS A 1 319 ? 5.178 -4.241 25.575 1.00 92.25 319 LYS A C 1
ATOM 2620 O O . LYS A 1 319 ? 6.154 -3.639 26.004 1.00 92.25 319 LYS A O 1
ATOM 2625 N N . ARG A 1 320 ? 4.760 -4.070 24.316 1.00 91.31 320 ARG A N 1
ATOM 2626 C CA . ARG A 1 320 ? 5.376 -3.102 23.397 1.00 91.31 320 ARG A CA 1
ATOM 2627 C C . ARG A 1 320 ? 5.124 -1.650 23.813 1.00 91.31 320 ARG A C 1
ATOM 2629 O O . ARG A 1 320 ? 6.008 -0.826 23.598 1.00 91.31 320 ARG A O 1
ATOM 2636 N N . ARG A 1 321 ? 3.949 -1.334 24.373 1.00 91.19 321 ARG A N 1
ATOM 2637 C CA . ARG A 1 321 ? 3.652 -0.012 24.954 1.00 91.19 321 ARG A CA 1
ATOM 2638 C C . ARG A 1 321 ? 4.454 0.223 26.229 1.00 91.19 321 ARG A C 1
ATOM 2640 O O . ARG A 1 321 ? 5.153 1.221 26.281 1.00 91.19 321 ARG A O 1
ATOM 2647 N N . GLU A 1 322 ? 4.466 -0.733 27.154 1.00 91.88 322 GLU A N 1
ATOM 2648 C CA . GLU A 1 322 ? 5.275 -0.666 28.384 1.00 91.88 322 GLU A CA 1
ATOM 2649 C C . GLU A 1 322 ? 6.769 -0.473 28.059 1.00 91.88 322 GLU A C 1
ATOM 2651 O O . GLU A 1 322 ? 7.434 0.386 28.627 1.00 91.88 322 GLU A O 1
ATOM 2656 N N . LEU A 1 323 ? 7.303 -1.193 27.062 1.00 90.00 323 LEU A N 1
ATOM 2657 C CA . LEU A 1 323 ? 8.678 -0.984 26.591 1.00 90.00 323 LEU A CA 1
ATOM 2658 C C . LEU A 1 323 ? 8.905 0.396 25.963 1.00 90.00 323 LEU A C 1
ATOM 2660 O O . LEU A 1 323 ? 10.012 0.926 26.053 1.00 90.00 323 LEU A O 1
ATOM 2664 N N . ALA A 1 324 ? 7.908 0.964 25.282 1.00 90.25 324 ALA A N 1
ATOM 2665 C CA . ALA A 1 324 ? 8.011 2.312 24.732 1.00 90.25 324 ALA A CA 1
ATOM 2666 C C . ALA A 1 324 ? 7.999 3.364 25.851 1.00 90.25 324 ALA A C 1
ATOM 2668 O O . ALA A 1 324 ? 8.834 4.265 25.824 1.00 90.25 324 ALA A O 1
ATOM 2669 N N . GLU A 1 325 ? 7.133 3.201 26.851 1.00 92.62 325 GLU A N 1
ATOM 2670 C CA . GLU A 1 325 ? 7.044 4.062 28.036 1.00 92.62 325 GLU A CA 1
ATOM 2671 C C . GLU A 1 325 ? 8.356 4.041 28.829 1.00 92.62 325 GLU A C 1
ATOM 2673 O O . GLU A 1 325 ? 8.972 5.092 29.003 1.00 92.62 325 GLU A O 1
ATOM 2678 N N . ILE A 1 326 ? 8.888 2.858 29.161 1.00 92.81 326 ILE A N 1
ATOM 2679 C CA . ILE A 1 326 ? 10.181 2.722 29.859 1.00 92.81 326 ILE A CA 1
ATOM 2680 C C . ILE A 1 326 ? 11.324 3.366 29.060 1.00 92.81 326 ILE A C 1
ATOM 2682 O O . ILE A 1 326 ? 12.216 3.991 29.632 1.00 92.81 326 ILE A O 1
ATOM 2686 N N . ARG A 1 327 ? 11.321 3.256 27.724 1.00 90.12 327 ARG A N 1
ATOM 2687 C CA . ARG A 1 327 ? 12.327 3.930 26.881 1.00 90.12 327 ARG A CA 1
ATOM 2688 C C . ARG A 1 327 ? 12.199 5.446 26.946 1.00 90.12 327 ARG A C 1
ATOM 2690 O O . ARG A 1 327 ? 13.220 6.127 27.014 1.00 90.12 327 ARG A O 1
ATOM 2697 N N . THR A 1 328 ? 10.976 5.973 26.918 1.00 93.81 328 THR A N 1
ATOM 2698 C CA . THR A 1 328 ? 10.755 7.416 27.063 1.00 93.81 328 THR A CA 1
ATOM 2699 C C . THR A 1 328 ? 11.149 7.906 28.452 1.00 93.81 328 THR A C 1
ATOM 2701 O O . THR A 1 328 ? 11.840 8.914 28.550 1.00 93.81 328 THR A O 1
ATOM 2704 N N . GLU A 1 329 ? 10.815 7.165 29.510 1.00 94.25 329 GLU A N 1
ATOM 2705 C CA . GLU A 1 329 ? 11.218 7.480 30.882 1.00 94.25 329 GLU A CA 1
ATOM 2706 C C . GLU A 1 329 ? 12.734 7.435 31.044 1.00 94.25 329 GLU A C 1
ATOM 2708 O O . GLU A 1 329 ? 13.308 8.373 31.586 1.00 94.25 329 GLU A O 1
ATOM 2713 N N . SER A 1 330 ? 13.405 6.416 30.499 1.00 90.06 330 SER A N 1
ATOM 2714 C CA . SER A 1 330 ? 14.868 6.336 30.495 1.00 90.06 330 SER A CA 1
ATOM 2715 C C . SER A 1 330 ? 15.500 7.523 29.769 1.00 90.06 330 SER A C 1
ATOM 2717 O O . SER A 1 330 ? 16.506 8.035 30.250 1.00 90.06 330 SER A O 1
ATOM 2719 N N . ALA A 1 331 ? 14.924 7.967 28.646 1.00 90.62 331 ALA A N 1
ATOM 2720 C CA . ALA A 1 331 ? 15.409 9.126 27.897 1.00 90.62 331 ALA A CA 1
ATOM 2721 C C . ALA A 1 331 ? 15.216 10.440 28.678 1.00 90.62 331 ALA A C 1
ATOM 2723 O O . ALA A 1 331 ? 16.110 11.294 28.699 1.00 90.62 331 ALA A O 1
ATOM 2724 N N . ILE A 1 332 ? 14.069 10.591 29.351 1.00 93.25 332 ILE A N 1
ATOM 2725 C CA . ILE A 1 332 ? 13.805 11.713 30.260 1.00 93.25 332 ILE A CA 1
ATOM 2726 C C . ILE A 1 332 ? 14.807 11.682 31.416 1.00 93.25 332 ILE A C 1
ATOM 2728 O O . ILE A 1 332 ? 15.416 12.711 31.695 1.00 93.25 332 ILE A O 1
ATOM 2732 N N . LEU A 1 333 ? 15.044 10.518 32.029 1.00 92.88 333 LEU A N 1
ATOM 2733 C CA . LEU A 1 333 ? 15.995 10.346 33.128 1.00 92.88 333 LEU A CA 1
ATOM 2734 C C . LEU A 1 333 ? 17.418 10.735 32.723 1.00 92.88 333 LEU A C 1
ATOM 2736 O O . LEU A 1 333 ? 18.046 11.524 33.429 1.00 92.88 333 LEU A O 1
ATOM 2740 N N . THR A 1 334 ? 17.905 10.272 31.568 1.00 90.50 334 THR A N 1
ATOM 2741 C CA . THR A 1 334 ? 19.220 10.685 31.046 1.00 90.50 334 THR A CA 1
ATOM 2742 C C . THR A 1 334 ? 19.299 12.192 30.840 1.00 90.50 334 THR A C 1
ATOM 2744 O O . THR A 1 334 ? 20.270 12.812 31.264 1.00 90.50 334 THR A O 1
ATOM 2747 N N . ARG A 1 335 ? 18.247 12.814 30.294 1.00 92.25 335 ARG A N 1
ATOM 2748 C CA . ARG A 1 335 ? 18.207 14.271 30.120 1.00 92.25 335 ARG A CA 1
ATOM 2749 C C . ARG A 1 335 ? 18.183 15.007 31.461 1.00 92.25 335 ARG A C 1
ATOM 2751 O O . ARG A 1 335 ? 18.824 16.044 31.603 1.00 92.25 335 ARG A O 1
ATOM 2758 N N . THR A 1 336 ? 17.449 14.500 32.451 1.00 93.69 336 THR A N 1
ATOM 2759 C CA . THR A 1 336 ? 17.439 15.097 33.793 1.00 93.69 336 THR A CA 1
ATOM 2760 C C . THR A 1 336 ? 18.786 14.948 34.494 1.00 93.69 336 THR A C 1
ATOM 2762 O O . THR A 1 336 ? 19.224 15.901 35.132 1.00 93.69 336 THR A O 1
ATOM 2765 N N . ASP A 1 337 ? 19.470 13.814 34.332 1.00 91.19 337 ASP A N 1
ATOM 2766 C CA . ASP A 1 337 ? 20.814 13.584 34.871 1.00 91.19 337 ASP A CA 1
ATOM 2767 C C . ASP A 1 337 ? 21.840 14.532 34.229 1.00 91.19 337 ASP A C 1
ATOM 2769 O O . ASP A 1 337 ? 22.624 15.164 34.933 1.00 91.19 337 ASP A O 1
ATOM 2773 N N . GLU A 1 338 ? 21.776 14.736 32.911 1.00 92.44 338 GLU A N 1
ATOM 2774 C CA . GLU A 1 338 ? 22.602 15.725 32.203 1.00 92.44 338 GLU A CA 1
ATOM 2775 C C . GLU A 1 338 ? 22.368 17.149 32.722 1.00 92.44 338 GLU A C 1
ATOM 2777 O O . GLU A 1 338 ? 23.327 17.846 33.055 1.00 92.44 338 GLU A O 1
ATOM 2782 N N . ILE A 1 339 ? 21.103 17.567 32.870 1.00 93.38 339 ILE A N 1
ATOM 2783 C CA . ILE A 1 339 ? 20.757 18.895 33.403 1.00 93.38 339 ILE A CA 1
ATOM 2784 C C . ILE A 1 339 ? 21.264 19.056 34.841 1.00 93.38 339 ILE A C 1
ATOM 2786 O O . ILE A 1 339 ? 21.754 20.126 35.208 1.00 93.38 339 ILE A O 1
ATOM 2790 N N . LEU A 1 340 ? 21.139 18.025 35.679 1.00 91.94 340 LEU A N 1
ATOM 2791 C CA . LEU A 1 340 ? 21.610 18.069 37.064 1.00 91.94 340 LEU A CA 1
ATOM 2792 C C . LEU A 1 340 ? 23.137 18.111 37.141 1.00 91.94 340 LEU A C 1
ATOM 2794 O O . LEU A 1 340 ? 23.667 18.914 37.910 1.00 91.94 340 LEU A O 1
ATOM 2798 N N . LYS A 1 341 ? 23.846 17.329 36.320 1.00 91.00 341 LYS A N 1
ATOM 2799 C CA . LYS A 1 341 ? 25.311 17.394 36.204 1.00 91.00 341 LYS A CA 1
ATOM 2800 C C . LYS A 1 341 ? 25.763 18.767 35.736 1.00 91.00 341 LYS A C 1
ATOM 2802 O O . LYS A 1 341 ? 26.670 19.339 36.334 1.00 91.00 341 LYS A O 1
ATOM 2807 N N . GLU A 1 342 ? 25.099 19.337 34.735 1.00 91.38 342 GLU A N 1
ATOM 2808 C CA . GLU A 1 342 ? 25.412 20.677 34.250 1.00 91.38 342 GLU A CA 1
ATOM 2809 C C . GLU A 1 342 ? 25.187 21.725 35.350 1.00 91.38 342 GLU A C 1
ATOM 2811 O O . GLU A 1 342 ? 26.087 22.512 35.651 1.00 91.38 342 GLU A O 1
ATOM 2816 N N . LYS A 1 343 ? 24.038 21.690 36.035 1.00 92.25 343 LYS A N 1
ATOM 2817 C CA . LYS A 1 343 ? 23.761 22.575 37.178 1.00 92.25 343 LYS A CA 1
ATOM 2818 C C . LYS A 1 343 ? 24.788 22.412 38.295 1.00 92.25 343 LYS A C 1
ATOM 2820 O O . LYS A 1 343 ? 25.242 23.417 38.835 1.00 92.25 343 LYS A O 1
ATOM 2825 N N . TRP A 1 344 ? 25.184 21.183 38.616 1.00 85.00 344 TRP A N 1
ATOM 2826 C CA . TRP A 1 344 ? 26.205 20.910 39.623 1.00 85.00 344 TRP A CA 1
ATOM 2827 C C . TRP A 1 344 ? 27.571 21.459 39.204 1.00 85.00 344 TRP A C 1
ATOM 2829 O O . TRP A 1 344 ? 28.228 22.109 40.011 1.00 85.00 344 TRP A O 1
ATOM 2839 N N . THR A 1 345 ? 27.979 21.288 37.941 1.00 87.69 345 THR A N 1
ATOM 2840 C CA . THR A 1 345 ? 29.234 21.873 37.438 1.00 87.69 345 THR A CA 1
ATOM 2841 C C . THR A 1 345 ? 29.211 23.398 37.461 1.00 87.69 345 THR A C 1
ATOM 2843 O O . THR A 1 345 ? 30.189 23.997 37.899 1.00 87.69 345 THR A O 1
ATOM 2846 N N . ARG A 1 346 ? 28.089 24.028 37.088 1.00 89.31 346 ARG A N 1
ATOM 2847 C CA . ARG A 1 346 ? 27.919 25.487 37.156 1.00 89.31 346 ARG A CA 1
ATOM 2848 C C . ARG A 1 346 ? 27.973 25.993 38.593 1.00 89.31 346 ARG A C 1
ATOM 2850 O O . ARG A 1 346 ? 28.720 26.920 38.873 1.00 89.31 346 ARG A O 1
ATOM 2857 N N . LEU A 1 347 ? 27.230 25.375 39.512 1.00 86.56 347 LEU A N 1
ATOM 2858 C CA . LEU A 1 347 ? 27.260 25.740 40.933 1.00 86.56 347 LEU A CA 1
ATOM 2859 C C . LEU A 1 347 ? 28.654 25.545 41.527 1.00 86.56 347 LEU A C 1
ATOM 2861 O O . LEU A 1 347 ? 29.129 26.415 42.247 1.00 86.56 347 LEU A O 1
ATOM 2865 N N . ARG A 1 348 ? 29.333 24.447 41.181 1.00 80.75 348 ARG A N 1
ATOM 2866 C CA . ARG A 1 348 ? 30.710 24.184 41.606 1.00 80.75 348 ARG A CA 1
ATOM 2867 C C . ARG A 1 348 ? 31.679 25.236 41.070 1.00 80.75 348 ARG A C 1
ATOM 2869 O O . ARG A 1 348 ? 32.522 25.696 41.826 1.00 80.75 348 ARG A O 1
ATOM 2876 N N . GLN A 1 349 ? 31.553 25.639 39.806 1.00 82.06 349 GLN A N 1
ATOM 2877 C CA . GLN A 1 349 ? 32.359 26.717 39.225 1.00 82.06 349 GLN A CA 1
ATOM 2878 C C . GLN A 1 349 ? 32.082 28.056 39.910 1.00 82.06 349 GLN A C 1
ATOM 2880 O O . GLN A 1 349 ? 33.027 28.733 40.294 1.00 82.06 349 GLN A O 1
ATOM 2885 N N . ILE A 1 350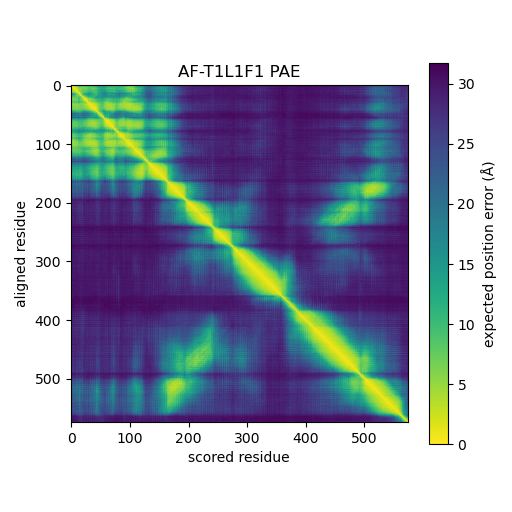 ? 30.812 28.405 40.135 1.00 84.12 350 ILE A N 1
ATOM 2886 C CA . ILE A 1 350 ? 30.428 29.631 40.849 1.00 84.12 350 ILE A CA 1
ATOM 2887 C C . ILE A 1 350 ? 31.016 29.630 42.265 1.00 84.12 350 ILE A C 1
ATOM 2889 O O . ILE A 1 350 ? 31.623 30.616 42.672 1.00 84.12 350 ILE A O 1
ATOM 2893 N N . LEU A 1 351 ? 30.899 28.519 42.996 1.00 75.56 351 LEU A N 1
ATOM 2894 C CA . LEU A 1 351 ? 31.468 28.373 44.336 1.00 75.56 351 LEU A CA 1
ATOM 2895 C C . LEU A 1 351 ? 32.994 28.513 44.331 1.00 75.56 351 LEU A C 1
ATOM 2897 O O . LEU A 1 351 ? 33.506 29.287 45.129 1.00 75.56 351 LEU A O 1
ATOM 2901 N N . ILE A 1 352 ? 33.706 27.868 43.399 1.00 75.38 352 ILE A N 1
ATOM 2902 C CA . ILE A 1 352 ? 35.167 28.020 43.260 1.00 75.38 352 ILE A CA 1
ATOM 2903 C C . ILE A 1 352 ? 35.530 29.481 42.974 1.00 75.38 352 ILE A C 1
ATOM 2905 O O . ILE A 1 352 ? 36.391 30.035 43.647 1.00 75.38 352 ILE A O 1
ATOM 2909 N N . THR A 1 353 ? 34.833 30.143 42.045 1.00 77.25 353 THR A N 1
ATOM 2910 C CA . THR A 1 353 ? 35.109 31.557 41.743 1.00 77.25 353 THR A CA 1
ATOM 2911 C C . THR A 1 353 ? 34.817 32.480 42.925 1.00 77.25 353 THR A C 1
ATOM 2913 O O . THR A 1 353 ? 35.551 33.439 43.137 1.00 77.25 353 THR A O 1
ATOM 2916 N N . LEU A 1 354 ? 33.782 32.203 43.725 1.00 77.25 354 LEU A N 1
ATOM 2917 C CA . LEU A 1 354 ? 33.466 32.980 44.927 1.00 77.25 354 LEU A CA 1
ATOM 2918 C C . LEU A 1 354 ? 34.492 32.748 46.043 1.00 77.25 354 LEU A C 1
ATOM 2920 O O . LEU A 1 354 ? 34.861 33.696 46.737 1.00 77.25 354 LEU A O 1
ATOM 2924 N N . GLU A 1 355 ? 34.960 31.511 46.208 1.00 73.00 355 GLU A N 1
ATOM 2925 C CA . GLU A 1 355 ? 36.021 31.148 47.151 1.00 73.00 355 GLU A CA 1
ATOM 2926 C C . GLU A 1 355 ? 37.361 31.799 46.763 1.00 73.00 355 GLU A C 1
ATOM 2928 O O . GLU A 1 355 ? 38.031 32.377 47.621 1.00 73.00 355 GLU A O 1
ATOM 2933 N N . GLU A 1 356 ? 37.711 31.809 45.471 1.00 70.81 356 GLU A N 1
ATOM 2934 C CA . GLU A 1 356 ? 38.896 32.495 44.932 1.00 70.81 356 GLU A CA 1
ATOM 2935 C C . GLU A 1 356 ? 38.801 34.018 45.085 1.00 70.81 356 GLU A C 1
ATOM 2937 O O . GLU A 1 356 ? 39.751 34.653 45.543 1.00 70.81 356 GLU A O 1
ATOM 2942 N N . GLN A 1 357 ? 37.643 34.612 44.781 1.00 72.44 357 GLN A N 1
ATOM 2943 C CA . GLN A 1 357 ? 37.408 36.053 44.944 1.00 72.44 357 GLN A CA 1
ATOM 2944 C C . GLN A 1 357 ? 37.495 36.510 46.402 1.00 72.44 357 GLN A C 1
ATOM 2946 O O . GLN A 1 357 ? 37.836 37.664 46.663 1.00 72.44 357 GLN A O 1
ATOM 2951 N N . ARG A 1 358 ? 37.177 35.630 47.356 1.00 62.84 358 ARG A N 1
ATOM 2952 C CA . ARG A 1 358 ? 37.236 35.932 48.793 1.00 62.84 358 ARG A CA 1
ATOM 2953 C C . ARG A 1 358 ? 38.512 35.442 49.476 1.00 62.84 358 ARG A C 1
ATOM 2955 O O . ARG A 1 358 ? 38.690 35.731 50.654 1.00 62.84 358 ARG A O 1
ATOM 2962 N N . GLY A 1 359 ? 39.400 34.749 48.760 1.00 57.97 359 GLY A N 1
ATOM 2963 C CA . GLY A 1 359 ? 40.662 34.227 49.296 1.00 57.97 359 GLY A CA 1
ATOM 2964 C C . GLY A 1 359 ? 40.503 33.050 50.266 1.00 57.97 359 GLY A C 1
ATOM 2965 O O . GLY A 1 359 ? 41.407 32.794 51.058 1.00 57.97 359 GLY A O 1
ATOM 2966 N N . ILE A 1 360 ? 39.366 32.345 50.229 1.00 59.81 360 ILE A N 1
ATOM 2967 C CA . ILE A 1 360 ? 39.015 31.253 51.149 1.00 59.81 360 ILE A CA 1
ATOM 2968 C C . ILE A 1 360 ? 38.688 30.006 50.320 1.00 59.81 360 ILE A C 1
ATOM 2970 O O . ILE A 1 360 ? 37.531 29.620 50.178 1.00 59.81 360 ILE A O 1
ATOM 2974 N N . ALA A 1 361 ? 39.711 29.380 49.742 1.00 48.66 361 ALA A N 1
ATOM 2975 C CA . ALA A 1 361 ? 39.554 28.094 49.070 1.00 48.66 361 ALA A CA 1
ATOM 2976 C C . ALA A 1 361 ? 39.359 26.972 50.110 1.00 48.66 361 ALA A C 1
ATOM 2978 O O . ALA A 1 361 ? 40.212 26.795 50.982 1.00 48.66 361 ALA A O 1
ATOM 2979 N N . GLY A 1 362 ? 38.261 26.206 50.015 1.00 58.66 362 GLY A N 1
ATOM 2980 C CA . GLY A 1 362 ? 38.028 25.003 50.837 1.00 58.66 362 GLY A CA 1
ATOM 2981 C C . GLY A 1 362 ? 37.047 25.135 52.013 1.00 58.66 362 GLY A C 1
ATOM 2982 O O . GLY A 1 362 ? 37.035 24.265 52.882 1.00 58.66 362 GLY A O 1
ATOM 2983 N N . TYR A 1 363 ? 36.214 26.180 52.062 1.00 54.75 363 TYR A N 1
ATOM 2984 C CA . TYR A 1 363 ? 35.260 26.404 53.163 1.00 54.75 363 TYR A CA 1
ATOM 2985 C C . TYR A 1 363 ? 33.982 25.552 53.048 1.00 54.75 363 TYR A C 1
ATOM 2987 O O . TYR A 1 363 ? 33.432 25.112 54.059 1.00 54.75 363 TYR A O 1
ATOM 2995 N N . PHE A 1 364 ? 33.525 25.252 51.827 1.00 50.97 364 PHE A N 1
ATOM 2996 C CA . PHE A 1 364 ? 32.251 24.553 51.597 1.00 50.97 364 PHE A CA 1
ATOM 2997 C C . PHE A 1 364 ? 32.159 23.143 52.221 1.00 50.97 364 PHE A C 1
ATOM 2999 O O . PHE A 1 364 ? 31.064 22.646 52.476 1.00 50.97 364 PHE A O 1
ATOM 3006 N N . THR A 1 365 ? 33.277 22.484 52.531 1.00 50.41 365 THR A N 1
ATOM 3007 C CA . THR A 1 365 ? 33.266 21.156 53.170 1.00 50.41 365 THR A CA 1
ATOM 3008 C C . THR A 1 365 ? 32.934 21.164 54.670 1.00 50.41 365 THR A C 1
ATOM 3010 O O . THR A 1 365 ? 32.748 20.087 55.230 1.00 50.41 365 THR A O 1
ATOM 3013 N N . SER A 1 366 ? 32.835 22.325 55.333 1.00 47.16 366 SER A N 1
ATOM 3014 C CA . SER A 1 366 ? 32.855 22.402 56.808 1.00 47.16 366 SER A CA 1
ATOM 3015 C C . SER A 1 366 ? 31.581 22.911 57.501 1.00 47.16 366 SER A C 1
ATOM 3017 O O . SER A 1 366 ? 31.623 23.109 58.710 1.00 47.16 366 SER A O 1
ATOM 3019 N N . GLN A 1 367 ? 30.448 23.098 56.811 1.00 43.31 367 GLN A N 1
ATOM 3020 C CA . GLN A 1 367 ? 29.297 23.815 57.399 1.00 43.31 367 GLN A CA 1
ATOM 3021 C C . GLN A 1 367 ? 27.924 23.154 57.205 1.00 43.31 367 GLN A C 1
ATOM 3023 O O . GLN A 1 367 ? 26.933 23.830 56.957 1.00 43.31 367 GLN A O 1
ATOM 3028 N N . ASN A 1 368 ? 27.855 21.827 57.341 1.00 37.41 368 ASN A N 1
ATOM 3029 C CA . ASN A 1 368 ? 26.588 21.082 57.333 1.00 37.41 368 ASN A CA 1
ATOM 3030 C C . ASN A 1 368 ? 26.135 20.592 58.725 1.00 37.41 368 ASN A C 1
ATOM 3032 O O . ASN A 1 368 ? 25.406 19.609 58.804 1.00 37.41 368 ASN A O 1
ATOM 3036 N N . GLU A 1 369 ? 26.494 21.278 59.817 1.00 35.94 369 GLU A N 1
ATOM 3037 C CA . GLU A 1 369 ? 25.892 21.041 61.141 1.00 35.94 369 GLU A CA 1
ATOM 3038 C C . GLU A 1 369 ? 25.760 22.339 61.961 1.00 35.94 369 GLU A C 1
ATOM 3040 O O . GLU A 1 369 ? 26.738 22.758 62.568 1.00 35.94 369 GLU A O 1
ATOM 3045 N N . SER A 1 370 ? 24.558 22.942 61.976 1.00 34.44 370 SER A N 1
ATOM 3046 C CA . SER A 1 370 ? 23.836 23.504 63.148 1.00 34.44 370 SER A CA 1
ATOM 3047 C C . SER A 1 370 ? 22.853 24.623 62.755 1.00 34.44 370 SER A C 1
ATOM 3049 O O . SER A 1 370 ? 23.188 25.459 61.925 1.00 34.44 370 SER A O 1
ATOM 3051 N N . ASP A 1 371 ? 21.631 24.606 63.319 1.00 34.06 371 ASP A N 1
ATOM 3052 C CA . ASP A 1 371 ? 20.997 25.749 64.023 1.00 34.06 371 ASP A CA 1
ATOM 3053 C C . ASP A 1 371 ? 19.503 25.510 64.360 1.00 34.06 371 ASP A C 1
ATOM 3055 O O . ASP A 1 371 ? 18.752 24.883 63.609 1.00 34.06 371 ASP A O 1
ATOM 3059 N N . LYS A 1 372 ? 19.069 26.003 65.534 1.00 35.28 372 LYS A N 1
ATOM 3060 C CA . LYS A 1 372 ? 17.701 25.935 66.091 1.00 35.28 372 LYS A CA 1
ATOM 3061 C C . LYS A 1 372 ? 17.334 27.232 66.845 1.00 35.28 372 LYS A C 1
ATOM 3063 O O . LYS A 1 372 ? 18.149 27.713 67.618 1.00 35.28 372 LYS A O 1
ATOM 3068 N N . GLN A 1 373 ? 16.042 27.596 66.728 1.00 33.59 373 GLN A N 1
ATOM 3069 C CA . GLN A 1 373 ? 15.120 28.273 67.686 1.00 33.59 373 GLN A CA 1
ATOM 3070 C C . GLN A 1 373 ? 15.156 29.809 67.903 1.00 33.59 373 GLN A C 1
ATOM 3072 O O . GLN A 1 373 ? 16.211 30.350 68.197 1.00 33.59 373 GLN A O 1
ATOM 3077 N N . GLN A 1 374 ? 13.976 30.481 67.887 1.00 32.25 374 GLN A N 1
ATOM 3078 C CA . GLN A 1 374 ? 13.177 30.971 69.058 1.00 32.25 374 GLN A CA 1
ATOM 3079 C C . GLN A 1 374 ? 12.000 31.927 68.673 1.00 32.25 374 GLN A C 1
ATOM 3081 O O . GLN A 1 374 ? 12.095 32.642 67.683 1.00 32.25 374 GLN A O 1
ATOM 3086 N N . GLU A 1 375 ? 1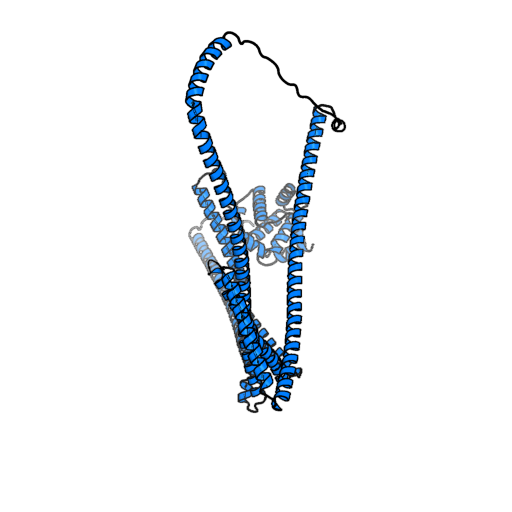0.927 31.950 69.487 1.00 35.47 375 GLU A N 1
ATOM 3087 C CA . GLU A 1 375 ? 9.759 32.879 69.508 1.00 35.47 375 GLU A CA 1
ATOM 3088 C C . GLU A 1 375 ? 9.637 33.549 70.905 1.00 35.47 375 GLU A C 1
ATOM 3090 O O . GLU A 1 375 ? 10.070 32.928 71.881 1.00 35.47 375 GLU A O 1
ATOM 3095 N N . ILE A 1 376 ? 9.016 34.745 71.020 1.00 30.11 376 ILE A N 1
ATOM 3096 C CA . ILE A 1 37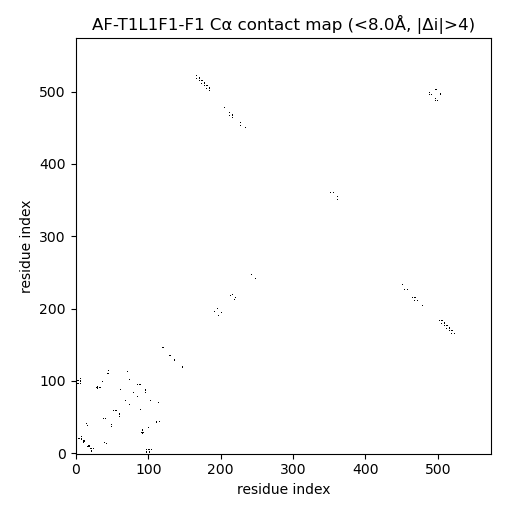6 ? 8.577 35.421 72.276 1.00 30.11 376 ILE A CA 1
ATOM 3097 C C . ILE A 1 376 ? 7.273 36.232 72.039 1.00 30.11 376 ILE A C 1
ATOM 3099 O O . ILE A 1 376 ? 7.070 36.739 70.939 1.00 30.11 376 ILE A O 1
ATOM 3103 N N . ASP A 1 377 ? 6.448 36.325 73.095 1.00 26.80 377 ASP A N 1
ATOM 3104 C CA . ASP A 1 377 ? 5.082 36.877 73.235 1.00 26.80 377 ASP A CA 1
ATOM 3105 C C . ASP A 1 377 ? 5.023 38.238 73.995 1.00 26.80 377 ASP A C 1
ATOM 3107 O O . ASP A 1 377 ? 6.007 38.656 74.617 1.00 26.80 377 ASP A O 1
ATOM 3111 N N . ASP A 1 378 ? 3.849 38.878 73.942 1.00 32.69 378 ASP A N 1
ATOM 3112 C CA . ASP A 1 378 ? 3.485 40.283 74.223 1.00 32.69 378 ASP A CA 1
ATOM 3113 C C . ASP A 1 378 ? 3.236 40.684 75.703 1.00 32.69 378 ASP A C 1
ATOM 3115 O O . ASP A 1 378 ? 3.049 39.850 76.589 1.00 32.69 378 ASP A O 1
ATOM 3119 N N . ASN A 1 379 ? 3.143 42.003 75.955 1.00 30.31 379 ASN A N 1
ATOM 3120 C CA . ASN A 1 379 ? 2.322 42.630 77.010 1.00 30.31 379 ASN A CA 1
ATOM 3121 C C . ASN A 1 379 ? 2.210 44.150 76.790 1.00 30.31 379 ASN A C 1
ATOM 3123 O O . ASN A 1 379 ? 3.224 44.764 76.482 1.00 30.31 379 ASN A O 1
ATOM 3127 N N . GLU A 1 380 ? 1.030 44.744 77.035 1.00 32.38 380 GLU A N 1
ATOM 3128 C CA . GLU A 1 380 ? 0.835 46.069 77.672 1.00 32.38 380 GLU A CA 1
ATOM 3129 C C . GLU A 1 380 ? -0.667 46.449 77.750 1.00 32.38 380 GLU A C 1
ATOM 3131 O O . GLU A 1 380 ? -1.382 46.448 76.751 1.00 32.38 380 GLU A O 1
ATOM 3136 N N . GLU A 1 381 ? -1.135 46.824 78.945 1.00 35.31 381 GLU A N 1
ATOM 3137 C CA . GLU A 1 381 ? -2.385 47.557 79.205 1.00 35.31 381 GLU A CA 1
ATOM 3138 C C . GLU A 1 381 ? -2.095 48.602 80.291 1.00 35.31 381 GLU A C 1
ATOM 3140 O O . GLU A 1 381 ? -1.484 48.249 81.295 1.00 35.31 381 GLU A O 1
ATOM 3145 N N . GLN A 1 382 ? -2.563 49.845 80.118 1.00 38.50 382 GLN A N 1
ATOM 3146 C CA . GLN A 1 382 ? -3.344 50.600 81.114 1.00 38.50 382 GLN A CA 1
ATOM 3147 C C . GLN A 1 382 ? -3.702 51.985 80.542 1.00 38.50 382 GLN A C 1
ATOM 3149 O O . GLN A 1 382 ? -2.811 52.701 80.113 1.00 38.50 382 GLN A O 1
ATOM 3154 N N . ASP A 1 383 ? -4.990 52.345 80.545 1.00 44.00 383 ASP A N 1
ATOM 3155 C CA . ASP A 1 383 ? -5.517 53.709 80.768 1.00 44.00 383 ASP A CA 1
ATOM 3156 C C . ASP A 1 383 ? -7.047 53.661 80.592 1.00 44.00 383 ASP A C 1
ATOM 3158 O O . ASP A 1 383 ? -7.616 53.970 79.546 1.00 44.00 383 ASP A O 1
ATOM 3162 N N . THR A 1 384 ? -7.749 53.180 81.623 1.00 55.75 384 THR A N 1
ATOM 3163 C CA . THR A 1 384 ? -9.211 53.014 81.607 1.00 55.75 384 THR A CA 1
ATOM 3164 C C . THR A 1 384 ? -9.813 53.586 82.883 1.00 55.75 384 THR A C 1
ATOM 3166 O O . THR A 1 384 ? -9.964 52.873 83.869 1.00 55.75 384 THR A O 1
ATOM 3169 N N . GLU A 1 385 ? -10.195 54.855 82.885 1.00 59.41 385 GLU A N 1
ATOM 3170 C CA . GLU A 1 385 ? -11.047 55.392 83.957 1.00 59.41 385 GLU A CA 1
ATOM 3171 C C . GLU A 1 385 ? -12.075 56.366 83.364 1.00 59.41 385 GLU A C 1
ATOM 3173 O O . GLU A 1 385 ? -13.273 56.183 83.556 1.00 59.41 385 GLU A O 1
ATOM 3178 N N . ASP A 1 386 ? -11.654 57.261 82.469 1.00 56.72 386 ASP A N 1
ATOM 3179 C CA . ASP A 1 386 ? -12.574 58.167 81.756 1.00 56.72 386 ASP A CA 1
ATOM 3180 C C . ASP A 1 386 ? -13.278 57.492 80.567 1.00 56.72 386 ASP A C 1
ATOM 3182 O O . ASP A 1 386 ? -14.436 57.782 80.250 1.00 56.72 386 ASP A O 1
ATOM 3186 N N . LEU A 1 387 ? -12.626 56.485 79.974 1.00 59.16 387 LEU A N 1
ATOM 3187 C CA . LEU A 1 387 ? -13.301 55.521 79.110 1.00 59.16 387 LEU A CA 1
ATOM 3188 C C . LEU A 1 387 ? -14.394 54.779 79.884 1.00 59.16 387 LEU A C 1
ATOM 3190 O O . LEU A 1 387 ? -15.435 54.503 79.311 1.00 59.16 387 LEU A O 1
ATOM 3194 N N . ARG A 1 388 ? -14.228 54.494 81.185 1.00 62.00 388 ARG A N 1
ATOM 3195 C CA . ARG A 1 388 ? -15.210 53.689 81.935 1.00 62.00 388 ARG A CA 1
ATOM 3196 C C . ARG A 1 388 ? -16.550 54.401 82.114 1.00 62.00 388 ARG A C 1
ATOM 3198 O O . ARG A 1 388 ? -17.575 53.733 82.069 1.00 62.00 388 ARG A O 1
ATOM 3205 N N . SER A 1 389 ? -16.583 55.722 82.286 1.00 67.50 389 SER A N 1
ATOM 3206 C CA . SER A 1 389 ? -17.845 56.455 82.495 1.00 67.50 389 SER A CA 1
ATOM 3207 C C . SER A 1 389 ? -18.659 56.596 81.204 1.00 67.50 389 SER A C 1
ATOM 3209 O O . SER A 1 389 ? -19.848 56.280 81.191 1.00 67.50 389 SER A O 1
ATOM 3211 N N . THR A 1 390 ? -18.005 56.962 80.098 1.00 69.81 390 THR A N 1
ATOM 3212 C CA . THR A 1 390 ? -18.624 56.981 78.761 1.00 69.81 390 THR A CA 1
ATOM 3213 C C . THR A 1 390 ? -19.013 55.576 78.313 1.00 69.81 390 THR A C 1
ATOM 3215 O O . THR A 1 390 ? -20.093 55.386 77.752 1.00 69.81 390 THR A O 1
ATOM 3218 N N . ILE A 1 391 ? -18.195 54.569 78.644 1.00 68.62 391 ILE A N 1
ATOM 3219 C CA . ILE A 1 391 ? -18.557 53.159 78.503 1.00 68.62 391 ILE A CA 1
ATOM 3220 C C . ILE A 1 391 ? -19.812 52.863 79.313 1.00 68.62 391 ILE A C 1
ATOM 3222 O O . ILE A 1 391 ? -20.687 52.217 78.763 1.00 68.62 391 ILE A O 1
ATOM 3226 N N . ASN A 1 392 ? -19.969 53.328 80.553 1.00 74.44 392 ASN A N 1
ATOM 3227 C CA . ASN A 1 392 ? -21.148 53.015 81.368 1.00 74.44 392 ASN A CA 1
ATOM 3228 C C . ASN A 1 392 ? -22.449 53.608 80.798 1.00 74.44 392 ASN A C 1
ATOM 3230 O O . ASN A 1 392 ? -23.443 52.889 80.708 1.00 74.44 392 ASN A O 1
ATOM 3234 N N . GLU A 1 393 ? -22.448 54.861 80.337 1.00 76.38 393 GLU A N 1
ATOM 3235 C CA . GLU A 1 393 ? -23.627 55.474 79.692 1.00 76.38 393 GLU A CA 1
ATOM 3236 C C . GLU A 1 393 ? -23.951 54.820 78.340 1.00 76.38 393 GLU A C 1
ATOM 3238 O O . GLU A 1 393 ? -25.109 54.495 78.051 1.00 76.38 393 GLU A O 1
ATOM 3243 N N . LEU A 1 394 ? -22.924 54.546 77.524 1.00 75.56 394 LEU A N 1
ATOM 3244 C CA . LEU A 1 394 ? -23.081 53.745 76.310 1.00 75.56 394 LEU A CA 1
ATOM 3245 C C . LEU A 1 394 ? -23.575 52.339 76.655 1.00 75.56 394 LEU A C 1
ATOM 3247 O O . LEU A 1 394 ? -24.407 51.802 75.934 1.00 75.56 394 LEU A O 1
ATOM 3251 N N . THR A 1 395 ? -23.139 51.756 77.771 1.00 75.94 395 THR A N 1
ATOM 3252 C CA . THR A 1 395 ? -23.558 50.430 78.239 1.00 75.94 395 THR A CA 1
ATOM 3253 C C . THR A 1 395 ? -25.025 50.438 78.645 1.00 75.94 395 THR A C 1
ATOM 3255 O O . THR A 1 395 ? -25.732 49.495 78.300 1.00 75.94 395 THR A O 1
ATOM 3258 N N . GLU A 1 396 ? -25.533 51.492 79.284 1.00 82.25 396 GLU A N 1
ATOM 3259 C CA . GLU A 1 396 ? -26.965 51.634 79.576 1.00 82.25 396 GLU A CA 1
ATOM 3260 C C . GLU A 1 396 ? -27.809 51.774 78.307 1.00 82.25 396 GLU A C 1
ATOM 3262 O O . GLU A 1 396 ? -28.798 51.052 78.151 1.00 82.25 396 GLU A O 1
ATOM 3267 N N . GLN A 1 397 ? -27.406 52.623 77.357 1.00 81.62 397 GLN A N 1
ATOM 3268 C CA . GLN A 1 397 ? -28.121 52.764 76.080 1.00 81.62 397 GLN A CA 1
ATOM 3269 C C . GLN A 1 397 ? -28.057 51.478 75.243 1.00 81.62 397 GLN A C 1
ATOM 3271 O O . GLN A 1 397 ? -29.060 51.054 74.658 1.00 81.62 397 GLN A O 1
ATOM 3276 N N . ILE A 1 398 ? -26.902 50.808 75.237 1.00 76.56 398 ILE A N 1
ATOM 3277 C CA . ILE A 1 398 ? -26.712 49.485 74.639 1.00 76.56 398 ILE A CA 1
ATOM 3278 C C . ILE A 1 398 ? -27.608 48.465 75.340 1.00 76.56 398 ILE A C 1
ATOM 3280 O O . ILE A 1 398 ? -28.207 47.640 74.660 1.00 76.56 398 ILE A O 1
ATOM 3284 N N . ASN A 1 399 ? -27.750 48.508 76.664 1.00 78.19 399 ASN A N 1
ATOM 3285 C CA . ASN A 1 399 ? -28.599 47.583 77.415 1.00 78.19 399 ASN A CA 1
ATOM 3286 C C . ASN A 1 399 ? -30.092 47.828 77.155 1.00 78.19 399 ASN A C 1
ATOM 3288 O O . ASN A 1 399 ? -30.837 46.863 76.987 1.00 78.19 399 ASN A O 1
ATOM 3292 N N . ALA A 1 400 ? -30.525 49.084 77.022 1.00 81.12 400 ALA A N 1
ATOM 3293 C CA . ALA A 1 400 ? -31.890 49.428 76.625 1.00 81.12 400 ALA A CA 1
ATOM 3294 C C . ALA A 1 400 ? -32.204 48.930 75.202 1.00 81.12 400 ALA A C 1
ATOM 3296 O O . ALA A 1 400 ? -33.194 48.228 74.992 1.00 81.12 400 ALA A O 1
ATOM 3297 N N . LYS A 1 401 ? -31.312 49.187 74.233 1.00 80.31 401 LYS A N 1
ATOM 3298 C CA . LYS A 1 401 ? -31.458 48.682 72.857 1.00 80.31 401 LYS A CA 1
ATOM 3299 C C . LYS A 1 401 ? -31.329 47.161 72.769 1.00 80.31 401 LYS A C 1
ATOM 3301 O O . LYS A 1 401 ? -32.053 46.542 71.995 1.00 80.31 401 LYS A O 1
ATOM 3306 N N . LYS A 1 402 ? -30.481 46.532 73.590 1.00 78.62 402 LYS A N 1
ATOM 3307 C CA . LYS A 1 402 ? -30.423 45.069 73.754 1.00 78.62 402 LYS A CA 1
ATOM 3308 C C . LYS A 1 402 ? -31.736 44.519 74.302 1.00 78.62 402 LYS A C 1
ATOM 3310 O O . LYS A 1 402 ? -32.141 43.457 73.852 1.00 78.62 402 LYS A O 1
ATOM 3315 N N . SER A 1 403 ? -32.403 45.219 75.220 1.00 78.75 403 SER A N 1
ATOM 3316 C CA . SER A 1 403 ? -33.707 44.815 75.763 1.00 78.75 403 SER A CA 1
ATOM 3317 C C . SER A 1 403 ? -34.818 44.891 74.707 1.00 78.75 403 SER A C 1
ATOM 3319 O O . SER A 1 403 ? -35.608 43.959 74.587 1.00 78.75 403 SER A O 1
ATOM 3321 N N . GLU A 1 404 ? -34.828 45.934 73.867 1.00 81.19 404 GLU A N 1
ATOM 3322 C CA . GLU A 1 404 ? -35.755 46.057 72.724 1.00 81.19 404 GLU A CA 1
ATOM 3323 C C . GLU A 1 404 ? -35.473 45.027 71.612 1.00 81.19 404 GLU A C 1
ATOM 3325 O O . GLU A 1 404 ? -36.398 44.485 71.007 1.00 81.19 404 GLU A O 1
ATOM 3330 N N . LEU A 1 405 ? -34.198 44.722 71.345 1.00 78.00 405 LEU A N 1
ATOM 3331 C CA . LEU A 1 405 ? -33.784 43.734 70.343 1.00 78.00 405 LEU A CA 1
ATOM 3332 C C . LEU A 1 405 ? -33.894 42.288 70.843 1.00 78.00 405 LEU A C 1
ATOM 3334 O O . LEU A 1 405 ? -34.030 41.380 70.027 1.00 78.00 405 LEU A O 1
ATOM 3338 N N . ALA A 1 406 ? -33.856 42.044 72.155 1.00 77.56 406 ALA A N 1
ATOM 3339 C CA . ALA A 1 406 ? -33.946 40.711 72.747 1.00 77.56 406 ALA A CA 1
ATOM 3340 C C . ALA A 1 406 ? -35.186 39.908 72.300 1.00 77.56 406 ALA A C 1
ATOM 3342 O O . ALA A 1 406 ? -34.993 38.752 71.912 1.00 77.56 406 ALA A O 1
ATOM 3343 N N . PRO A 1 407 ? -36.426 40.447 72.293 1.00 82.44 407 PRO A N 1
ATOM 3344 C CA . PRO A 1 407 ? -37.592 39.716 71.793 1.00 82.44 407 PRO A CA 1
ATOM 3345 C C . PRO A 1 407 ? -37.515 39.449 70.282 1.00 82.44 407 PRO A C 1
ATOM 3347 O O . PRO A 1 407 ? -37.754 38.324 69.860 1.00 82.44 407 PRO A O 1
ATOM 3350 N N . LEU A 1 408 ? -37.068 40.415 69.471 1.00 78.12 408 LEU A N 1
ATOM 3351 C CA . LEU A 1 408 ? -36.901 40.226 68.021 1.00 78.12 408 LEU A CA 1
ATOM 3352 C C . LEU A 1 408 ? -35.826 39.177 67.691 1.00 78.12 408 LEU A C 1
ATOM 3354 O O . LEU A 1 408 ? -36.002 38.357 66.794 1.00 78.12 408 LEU A O 1
ATOM 3358 N N . VAL A 1 409 ? -34.718 39.153 68.436 1.00 77.75 409 VAL A N 1
ATOM 3359 C CA . VAL A 1 409 ? -33.676 38.119 68.320 1.00 77.75 409 VAL A CA 1
ATOM 3360 C C . VAL A 1 409 ? -34.197 36.763 68.801 1.00 77.75 409 VAL A C 1
ATOM 3362 O O . VAL A 1 409 ? -33.835 35.736 68.224 1.00 77.75 409 VAL A O 1
ATOM 3365 N N . LYS A 1 410 ? -35.058 36.742 69.826 1.00 80.81 410 LYS A N 1
ATOM 3366 C CA . LYS A 1 410 ? -35.705 35.525 70.329 1.00 80.81 410 LYS A CA 1
ATOM 3367 C C . LYS A 1 410 ? -36.675 34.928 69.307 1.00 80.81 410 LYS A C 1
ATOM 3369 O O . LYS A 1 410 ? -36.701 33.707 69.205 1.00 80.81 410 LYS A O 1
ATOM 3374 N N . ASP A 1 411 ? -37.364 35.754 68.521 1.00 82.56 411 ASP A N 1
ATOM 3375 C CA . ASP A 1 411 ? -38.261 35.313 67.443 1.00 82.56 411 ASP A CA 1
ATOM 3376 C C . ASP A 1 411 ? -37.504 34.970 66.145 1.00 82.56 411 ASP A C 1
ATOM 3378 O O . ASP A 1 411 ? -37.856 34.024 65.442 1.00 82.56 411 ASP A O 1
ATOM 3382 N N . LEU A 1 412 ? -36.399 35.662 65.839 1.00 81.19 412 LEU A N 1
ATOM 3383 C CA . LEU A 1 412 ? -35.543 35.350 64.683 1.00 81.19 412 LEU A CA 1
ATOM 3384 C C . LEU A 1 412 ? -34.727 34.065 64.869 1.00 81.19 412 LEU A C 1
ATOM 3386 O O . LEU A 1 412 ? -34.409 33.398 63.884 1.00 81.19 412 LEU A O 1
ATOM 3390 N N . ARG A 1 413 ? -34.362 33.711 66.107 1.00 84.69 413 ARG A N 1
ATOM 3391 C CA . ARG A 1 413 ? -33.585 32.499 66.408 1.00 84.69 413 ARG A CA 1
ATOM 3392 C C . ARG A 1 413 ? -34.280 31.207 65.934 1.00 84.69 413 ARG A C 1
ATOM 3394 O O . ARG A 1 413 ? -33.618 30.461 65.216 1.00 84.69 413 ARG A O 1
ATOM 3401 N N . PRO A 1 414 ? -35.566 30.931 66.239 1.00 89.38 414 PRO A N 1
ATOM 3402 C CA . PRO A 1 414 ? -36.250 29.737 65.744 1.00 89.38 414 PRO A CA 1
ATOM 3403 C C . PRO A 1 414 ? -36.457 29.757 64.225 1.00 89.38 414 PRO A C 1
ATOM 3405 O O . PRO A 1 414 ? -36.325 28.706 63.610 1.00 89.38 414 PRO A O 1
ATOM 3408 N N . LEU A 1 415 ? -36.701 30.915 63.594 1.00 85.94 415 LEU A N 1
ATOM 3409 C CA . LEU A 1 415 ? -36.774 30.985 62.125 1.00 85.94 415 LEU A CA 1
ATOM 3410 C C . LEU A 1 415 ? -35.422 30.678 61.465 1.00 85.94 415 LEU A C 1
ATOM 3412 O O . LEU A 1 415 ? -35.377 29.955 60.475 1.00 85.94 415 LEU A O 1
ATOM 3416 N N . ARG A 1 416 ? -34.309 31.182 62.016 1.00 88.50 416 ARG A N 1
ATOM 3417 C CA . ARG A 1 416 ? -32.960 30.841 61.531 1.00 88.50 416 ARG A CA 1
ATOM 3418 C C . ARG A 1 416 ? -32.663 29.356 61.709 1.00 88.50 416 ARG A C 1
ATOM 3420 O O . ARG A 1 416 ? -32.116 28.759 60.789 1.00 88.50 416 ARG A O 1
ATOM 3427 N N . GLN A 1 417 ? -33.065 28.778 62.842 1.00 90.56 417 GLN A N 1
ATOM 3428 C CA . GLN A 1 417 ? -32.960 27.341 63.097 1.00 90.56 417 GLN A CA 1
ATOM 3429 C C . GLN A 1 417 ? -33.750 26.545 62.046 1.00 90.56 417 GLN A C 1
ATOM 3431 O O . GLN A 1 417 ? -33.185 25.675 61.402 1.00 90.56 417 GLN A O 1
ATOM 3436 N N . GLN A 1 418 ? -35.009 26.913 61.779 1.00 91.81 418 GLN A N 1
ATOM 3437 C CA . GLN A 1 418 ? -35.840 26.258 60.761 1.00 91.81 418 GLN A CA 1
ATOM 3438 C C . GLN A 1 418 ? -35.271 26.393 59.343 1.00 91.81 418 GLN A C 1
ATOM 3440 O O . GLN A 1 418 ? -35.282 25.424 58.589 1.00 91.81 418 GLN A O 1
ATOM 3445 N N . CYS A 1 419 ? -34.753 27.567 58.967 1.00 87.00 419 CYS A N 1
ATOM 3446 C CA . CYS A 1 419 ? -34.076 27.745 57.681 1.00 87.00 419 CYS A CA 1
ATOM 3447 C C . CYS A 1 419 ? -32.819 26.873 57.581 1.00 87.00 419 CYS A C 1
ATOM 3449 O O . CYS A 1 419 ? -32.578 26.284 56.532 1.00 87.00 419 CYS A O 1
ATOM 3451 N N . GLN A 1 420 ? -32.044 26.767 58.663 1.00 91.31 420 GLN A N 1
ATOM 3452 C CA . GLN A 1 420 ? -30.852 25.927 58.715 1.00 91.31 420 GLN A CA 1
ATOM 3453 C C . GLN A 1 420 ? -31.211 24.437 58.625 1.00 91.31 420 GLN A C 1
ATOM 3455 O O . GLN A 1 420 ? -30.583 23.715 57.855 1.00 91.31 420 GLN A O 1
ATOM 3460 N N . ASP A 1 421 ? -32.256 23.995 59.327 1.00 91.81 421 ASP A N 1
ATOM 3461 C CA . ASP A 1 421 ? -32.750 22.616 59.280 1.00 91.81 421 ASP A CA 1
ATOM 3462 C C . ASP A 1 421 ? -33.278 22.261 57.876 1.00 91.81 421 ASP A C 1
ATOM 3464 O O . ASP A 1 421 ? -32.902 21.236 57.305 1.00 91.81 421 ASP A O 1
ATOM 3468 N N . LEU A 1 422 ? -34.082 23.142 57.262 1.00 92.50 422 LEU A N 1
ATOM 3469 C CA . LEU A 1 422 ? -34.567 22.969 55.885 1.00 92.50 422 LEU A CA 1
ATOM 3470 C C . LEU A 1 422 ? -33.425 22.968 54.866 1.00 92.50 422 LEU A C 1
ATOM 3472 O O . LEU A 1 422 ? -33.466 22.206 53.900 1.00 92.50 422 LEU A O 1
ATOM 3476 N N . GLN A 1 423 ? -32.404 23.801 55.070 1.00 92.12 423 GLN A N 1
ATOM 3477 C CA . GLN A 1 423 ? -31.221 23.824 54.218 1.00 92.12 423 GLN A CA 1
ATOM 3478 C C . GLN A 1 423 ? -30.438 22.514 54.338 1.00 92.12 423 GLN A C 1
ATOM 3480 O O . GLN A 1 423 ? -30.118 21.915 53.314 1.00 92.12 423 GLN A O 1
ATOM 3485 N N . MET A 1 424 ? -30.228 22.006 55.556 1.00 92.38 424 MET A N 1
ATOM 3486 C CA . MET A 1 424 ? -29.599 20.701 55.779 1.00 92.38 424 MET A CA 1
ATOM 3487 C C . MET A 1 424 ? -30.388 19.557 55.124 1.00 92.38 424 MET A C 1
ATOM 3489 O O . MET A 1 424 ? -29.790 18.661 54.524 1.00 92.38 424 MET A O 1
ATOM 3493 N N . ASP A 1 425 ? -31.720 19.586 55.184 1.00 91.50 425 ASP A N 1
ATOM 3494 C CA . ASP A 1 425 ? -32.572 18.590 54.526 1.00 91.50 425 ASP A CA 1
ATOM 3495 C C . ASP A 1 425 ? -32.521 18.685 52.995 1.00 91.50 425 ASP A C 1
ATOM 3497 O O . ASP A 1 425 ? -32.460 17.654 52.311 1.00 91.50 425 ASP A O 1
ATOM 3501 N N . CYS A 1 426 ? -32.516 19.901 52.444 1.00 89.75 426 CYS A N 1
ATOM 3502 C CA . CYS A 1 426 ? -32.320 20.144 51.016 1.00 89.75 426 CYS A CA 1
ATOM 3503 C C . CYS A 1 426 ? -30.946 19.653 50.553 1.00 89.75 426 CYS A C 1
ATOM 3505 O O . CYS A 1 426 ? -30.878 18.908 49.577 1.00 89.75 426 CYS A O 1
ATOM 3507 N N . ASP A 1 427 ? -29.877 19.976 51.281 1.00 89.88 427 ASP A N 1
ATOM 3508 C CA . ASP A 1 427 ? -28.512 19.537 50.975 1.00 89.88 427 ASP A CA 1
ATOM 3509 C C . ASP A 1 427 ? -28.390 18.011 51.061 1.00 89.88 427 ASP A C 1
ATOM 3511 O O . ASP A 1 427 ? -27.790 17.370 50.193 1.00 89.88 427 ASP A O 1
ATOM 3515 N N . ARG A 1 428 ? -29.046 17.383 52.044 1.00 91.75 428 ARG A N 1
ATOM 3516 C CA . ARG A 1 428 ? -29.092 15.922 52.171 1.00 91.75 428 ARG A CA 1
ATOM 3517 C C . ARG A 1 428 ? -29.843 15.265 51.014 1.00 91.75 428 ARG A C 1
ATOM 3519 O O . ARG A 1 428 ? -29.401 14.229 50.513 1.00 91.75 428 ARG A O 1
ATOM 3526 N N . LYS A 1 429 ? -30.983 15.821 50.589 1.00 91.62 429 LYS A N 1
ATOM 3527 C CA . LYS A 1 429 ? -31.739 15.318 49.426 1.00 91.62 429 LYS A CA 1
ATOM 3528 C C . LYS A 1 429 ? -30.974 15.543 48.125 1.00 91.62 429 LYS A C 1
ATOM 3530 O O . LYS A 1 429 ? -30.938 14.633 47.303 1.00 91.62 429 LYS A O 1
ATOM 3535 N N . LYS A 1 430 ? -30.320 16.695 47.977 1.00 91.50 430 LYS A N 1
ATOM 3536 C CA . LYS A 1 430 ? -29.471 17.022 46.831 1.00 91.50 430 LYS A CA 1
ATOM 3537 C C . LYS A 1 430 ? -28.282 16.069 46.738 1.00 91.50 430 LYS A C 1
ATOM 3539 O O . LYS A 1 430 ? -28.097 15.459 45.701 1.00 91.50 430 LYS A O 1
ATOM 3544 N N . SER A 1 431 ? -27.582 15.802 47.840 1.00 91.19 431 SER A N 1
ATOM 3545 C CA . SER A 1 431 ? -26.492 14.817 47.877 1.00 91.19 431 SER A CA 1
ATOM 3546 C C . SER A 1 431 ? -26.952 13.401 47.484 1.00 91.19 431 SER A C 1
ATOM 3548 O O . SER A 1 431 ? -26.273 12.699 46.730 1.00 91.19 431 SER A O 1
ATOM 3550 N N . LYS A 1 432 ? -28.143 12.975 47.933 1.00 90.50 432 LYS A N 1
ATOM 3551 C CA . LYS A 1 432 ? -28.744 11.700 47.499 1.00 90.50 432 LYS A CA 1
ATOM 3552 C C . LYS A 1 432 ? -29.094 11.698 46.011 1.00 90.50 432 LYS A C 1
ATOM 3554 O O . LYS A 1 432 ? -28.858 10.695 45.349 1.00 90.50 432 LYS A O 1
ATOM 3559 N N . TYR A 1 433 ? -29.649 12.791 45.497 1.00 91.56 433 TYR A N 1
ATOM 3560 C CA . TYR A 1 433 ? -29.951 12.931 44.077 1.00 91.56 433 TYR A CA 1
ATOM 3561 C C . TYR A 1 433 ? -28.670 12.907 43.239 1.00 91.56 433 TYR A C 1
ATOM 3563 O O . TYR A 1 433 ? -28.566 12.086 42.339 1.00 91.56 433 TYR A O 1
ATOM 3571 N N . ASP A 1 434 ? -27.674 13.720 43.591 1.00 89.00 434 ASP A N 1
ATOM 3572 C CA . ASP A 1 434 ? -26.403 13.838 42.873 1.00 89.00 434 ASP A CA 1
ATOM 3573 C C . ASP A 1 434 ? -25.650 12.500 42.858 1.00 89.00 434 ASP A C 1
ATOM 3575 O O . ASP A 1 434 ? -25.138 12.081 41.823 1.00 89.00 434 ASP A O 1
ATOM 3579 N N . SER A 1 435 ? -25.640 11.771 43.980 1.00 90.75 435 SER A N 1
ATOM 3580 C CA . SER A 1 435 ? -25.034 10.432 44.030 1.00 90.75 435 SER A CA 1
ATOM 3581 C C . SER A 1 435 ? -25.789 9.404 43.182 1.00 90.75 435 SER A C 1
ATOM 3583 O O . SER A 1 435 ? -25.161 8.575 42.522 1.00 90.75 435 SER A O 1
ATOM 3585 N N . LEU A 1 436 ? -27.123 9.439 43.160 1.00 88.69 436 LEU A N 1
ATOM 3586 C CA . LEU A 1 436 ? -27.930 8.522 42.352 1.00 88.69 436 LEU A CA 1
ATOM 3587 C C . LEU A 1 436 ? -27.823 8.859 40.856 1.00 88.69 436 LEU A C 1
ATOM 3589 O O . LEU A 1 436 ? -27.648 7.951 40.046 1.00 88.69 436 LEU A O 1
ATOM 3593 N N . ALA A 1 437 ? -27.822 10.146 40.505 1.00 83.19 437 ALA A N 1
ATOM 3594 C CA . ALA A 1 437 ? -27.594 10.645 39.154 1.00 83.19 437 ALA A CA 1
ATOM 3595 C C . ALA A 1 437 ? -26.209 10.233 38.636 1.00 83.19 437 ALA A C 1
ATOM 3597 O O . ALA A 1 437 ? -26.128 9.601 37.587 1.00 83.19 437 ALA A O 1
ATOM 3598 N N . ALA A 1 438 ? -25.142 10.453 39.412 1.00 85.31 438 ALA A N 1
ATOM 3599 C CA . ALA A 1 438 ? -23.788 10.036 39.039 1.00 85.31 438 ALA A CA 1
ATOM 3600 C C . ALA A 1 438 ? -23.677 8.512 38.827 1.00 85.31 438 ALA A C 1
ATOM 3602 O O . ALA A 1 438 ? -22.997 8.043 37.910 1.00 85.31 438 ALA A O 1
ATOM 3603 N N . ASN A 1 439 ? -24.377 7.717 39.644 1.00 85.62 439 ASN A N 1
ATOM 3604 C CA . ASN A 1 439 ? -24.436 6.264 39.470 1.00 85.62 439 ASN A CA 1
ATOM 3605 C C . ASN A 1 439 ? -25.176 5.859 38.183 1.00 85.62 439 ASN A C 1
ATOM 3607 O O . ASN A 1 439 ? -24.717 4.961 37.471 1.00 85.62 439 ASN A O 1
ATOM 3611 N N . LEU A 1 440 ? -26.301 6.509 37.870 1.00 80.88 440 LEU A N 1
ATOM 3612 C CA . LEU A 1 440 ? -27.052 6.263 36.637 1.00 80.88 440 LEU A CA 1
ATOM 3613 C C . LEU A 1 440 ? -26.250 6.682 35.402 1.00 80.88 440 LEU A C 1
ATOM 3615 O O . LEU A 1 440 ? -26.142 5.891 34.469 1.00 80.88 440 LEU A O 1
ATOM 3619 N N . GLU A 1 441 ? -25.615 7.852 35.425 1.00 82.12 441 GLU A N 1
ATOM 3620 C CA . GLU A 1 441 ? -24.723 8.322 34.360 1.00 82.12 441 GLU A CA 1
ATOM 3621 C C . GLU A 1 441 ? -23.569 7.338 34.128 1.00 82.12 441 GLU A C 1
ATOM 3623 O O . GLU A 1 441 ? -23.307 6.943 32.991 1.00 82.12 441 GLU A O 1
ATOM 3628 N N . SER A 1 442 ? -22.938 6.842 35.199 1.00 88.19 442 SER A N 1
ATOM 3629 C CA . SER A 1 442 ? -21.899 5.808 35.096 1.00 88.19 442 SER A CA 1
ATOM 3630 C C . SER A 1 442 ? -22.415 4.529 34.426 1.00 88.19 442 SER A C 1
ATOM 3632 O O . SER A 1 442 ? -21.723 3.934 33.594 1.00 88.19 442 SER A O 1
ATOM 3634 N N . ASN A 1 443 ? -23.632 4.094 34.761 1.00 82.69 443 ASN A N 1
ATOM 3635 C CA . ASN A 1 443 ? -24.236 2.899 34.175 1.00 82.69 443 ASN A CA 1
ATOM 3636 C C . ASN A 1 443 ? -24.636 3.105 32.707 1.00 82.69 443 ASN A C 1
ATOM 3638 O O . ASN A 1 443 ? -24.393 2.208 31.898 1.00 82.69 443 ASN A O 1
ATOM 3642 N N . ILE A 1 444 ? -25.158 4.279 32.343 1.00 81.12 444 ILE A N 1
ATOM 3643 C CA . ILE A 1 444 ? -25.458 4.647 30.952 1.00 81.12 444 ILE A CA 1
ATOM 3644 C C . ILE A 1 444 ? -24.178 4.596 30.117 1.00 81.12 444 ILE A C 1
ATOM 3646 O O . ILE A 1 444 ? -24.142 3.894 29.108 1.00 81.12 444 ILE A O 1
ATOM 3650 N N . VAL A 1 445 ? -23.092 5.226 30.578 1.00 83.94 445 VAL A N 1
ATOM 3651 C CA . VAL A 1 445 ? -21.802 5.217 29.865 1.00 83.94 445 VAL A CA 1
ATOM 3652 C C . VAL A 1 445 ? -21.272 3.789 29.681 1.00 83.94 445 VAL A C 1
ATOM 3654 O O . VAL A 1 445 ? -20.773 3.440 28.606 1.00 83.94 445 VAL A O 1
ATOM 3657 N N . LYS A 1 446 ? -21.412 2.920 30.695 1.00 83.81 446 LYS A N 1
ATOM 3658 C CA . LYS A 1 446 ? -21.037 1.498 30.580 1.00 83.81 446 LYS A CA 1
ATOM 3659 C C . LYS A 1 446 ? -21.866 0.784 29.513 1.00 83.81 446 LYS A C 1
ATOM 3661 O O . LYS A 1 446 ? -21.274 0.128 28.654 1.00 83.81 446 LYS A O 1
ATOM 3666 N N . ILE A 1 447 ? -23.192 0.925 29.534 1.00 78.50 447 ILE A N 1
ATOM 3667 C CA . ILE A 1 447 ? -24.096 0.285 28.566 1.00 78.50 447 ILE A CA 1
ATOM 3668 C C . ILE A 1 447 ? -23.822 0.802 27.151 1.00 78.50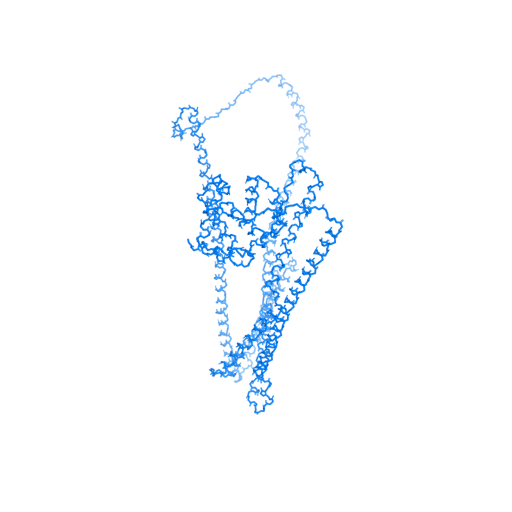 447 ILE A C 1
ATOM 3670 O O . ILE A 1 447 ? -23.642 0.002 26.235 1.00 78.50 447 ILE A O 1
ATOM 3674 N N . GLU A 1 448 ? -23.670 2.112 26.967 1.00 80.94 448 GLU A N 1
ATOM 3675 C CA . GLU A 1 448 ? -23.317 2.702 25.673 1.00 80.94 448 GLU A CA 1
ATOM 3676 C C . GLU A 1 448 ? -21.981 2.181 25.144 1.00 80.94 448 GLU A C 1
ATOM 3678 O O . GLU A 1 448 ? -21.845 1.919 23.946 1.00 80.94 448 GLU A O 1
ATOM 3683 N N . SER A 1 449 ? -20.989 1.987 26.020 1.00 85.56 449 SER A N 1
ATOM 3684 C CA . SER A 1 449 ? -19.709 1.398 25.622 1.00 85.56 449 SER A CA 1
ATOM 3685 C C . SER A 1 449 ? -19.866 -0.049 25.137 1.00 85.56 449 SER A C 1
ATOM 3687 O O . SER A 1 449 ? -19.207 -0.441 24.173 1.00 85.56 449 SER A O 1
ATOM 3689 N N . ILE A 1 450 ? -20.764 -0.828 25.753 1.00 83.94 450 ILE A N 1
ATOM 3690 C CA . ILE A 1 450 ? -21.077 -2.204 25.345 1.00 83.94 450 ILE A CA 1
ATOM 3691 C C . ILE A 1 450 ? -21.802 -2.192 23.999 1.00 83.94 450 ILE A C 1
ATOM 3693 O O . ILE A 1 450 ? -21.379 -2.896 23.085 1.00 83.94 450 ILE A O 1
ATOM 3697 N N . VAL A 1 451 ? -22.819 -1.342 23.828 1.00 82.44 451 VAL A N 1
ATOM 3698 C CA . VAL A 1 451 ? -23.545 -1.197 22.554 1.00 82.44 451 VAL A CA 1
ATOM 3699 C C . VAL A 1 451 ? -22.596 -0.783 21.430 1.00 82.44 451 VAL A C 1
ATOM 3701 O O . VAL A 1 451 ? -22.645 -1.356 20.342 1.00 82.44 451 VAL A O 1
ATOM 3704 N N . LYS A 1 452 ? -21.679 0.162 21.679 1.00 84.88 452 LYS A N 1
ATOM 3705 C CA . LYS A 1 452 ? -20.656 0.565 20.698 1.00 84.88 452 LYS A CA 1
ATOM 3706 C C . LYS A 1 452 ? -19.741 -0.599 20.312 1.00 84.88 452 LYS A C 1
ATOM 3708 O O . LYS A 1 452 ? -19.486 -0.784 19.123 1.00 84.88 452 LYS A O 1
ATOM 3713 N N . LYS A 1 453 ? -19.276 -1.395 21.284 1.00 84.44 453 LYS A N 1
ATOM 3714 C CA . LYS A 1 453 ? -18.455 -2.592 21.021 1.00 84.44 453 LYS A CA 1
ATOM 3715 C C . LYS A 1 453 ? -19.218 -3.624 20.190 1.00 84.44 453 LYS A C 1
ATOM 3717 O O . LYS A 1 453 ? -18.701 -4.047 19.164 1.00 84.44 453 LYS A O 1
ATOM 3722 N N . MET A 1 454 ? -20.454 -3.946 20.569 1.00 76.88 454 MET A N 1
ATOM 3723 C CA . MET A 1 454 ? -21.291 -4.918 19.852 1.00 76.88 454 MET A CA 1
ATOM 3724 C C . MET A 1 454 ? -21.610 -4.467 18.421 1.00 76.88 454 MET A C 1
ATOM 3726 O O . MET A 1 454 ? -21.533 -5.261 17.488 1.00 76.88 454 MET A O 1
ATOM 3730 N N . ARG A 1 455 ? -21.895 -3.174 18.206 1.00 80.06 455 ARG A N 1
ATOM 3731 C CA . ARG A 1 455 ? -22.076 -2.612 16.854 1.00 80.06 455 ARG A CA 1
ATOM 3732 C C . ARG A 1 455 ? -20.803 -2.701 16.018 1.00 80.06 455 ARG A C 1
ATOM 3734 O O . ARG A 1 455 ? -20.873 -2.996 14.829 1.00 80.06 455 ARG A O 1
ATOM 3741 N N . HIS A 1 456 ? -19.644 -2.448 16.624 1.00 83.00 456 HIS A N 1
ATOM 3742 C CA . HIS A 1 456 ? -18.366 -2.590 15.933 1.00 83.00 456 HIS A CA 1
ATOM 3743 C C . HIS A 1 456 ? -18.088 -4.050 15.545 1.00 83.00 456 HIS A C 1
ATOM 3745 O O . HIS A 1 456 ? -17.671 -4.303 14.418 1.00 83.00 456 HIS A O 1
ATOM 3751 N N . GLU A 1 457 ? -18.371 -5.004 16.436 1.00 79.75 457 GLU A N 1
ATOM 3752 C CA . GLU A 1 457 ? -18.253 -6.440 16.150 1.00 79.75 457 GLU A CA 1
ATOM 3753 C C . GLU A 1 457 ? -19.210 -6.878 15.034 1.00 79.75 457 GLU A C 1
ATOM 3755 O O . GLU A 1 457 ? -18.766 -7.533 14.093 1.00 79.75 457 GLU A O 1
ATOM 3760 N N . SER A 1 458 ? -20.472 -6.438 15.062 1.00 78.19 458 SER A N 1
ATOM 3761 C CA . SER A 1 458 ? -21.439 -6.699 13.985 1.00 78.19 458 SER A CA 1
ATOM 3762 C C . SER A 1 458 ? -20.961 -6.147 12.634 1.00 78.19 458 SER A C 1
ATOM 3764 O O . SER A 1 458 ? -20.872 -6.886 11.655 1.00 78.19 458 SER A O 1
ATOM 3766 N N . ASN A 1 459 ? -20.527 -4.882 12.583 1.00 79.88 459 ASN A N 1
ATOM 3767 C CA . ASN A 1 459 ? -19.995 -4.283 11.354 1.00 79.88 459 ASN A CA 1
ATOM 3768 C C . ASN A 1 459 ? -18.733 -4.998 10.847 1.00 79.88 459 ASN A C 1
ATOM 3770 O O . ASN A 1 459 ? -18.552 -5.156 9.637 1.00 79.88 459 ASN A O 1
ATOM 3774 N N . SER A 1 460 ? -17.862 -5.445 11.757 1.00 78.19 460 SER A N 1
ATOM 3775 C CA . SER A 1 460 ? -16.682 -6.235 11.401 1.00 78.19 460 SER A CA 1
ATOM 3776 C C . SER A 1 460 ? -17.081 -7.574 1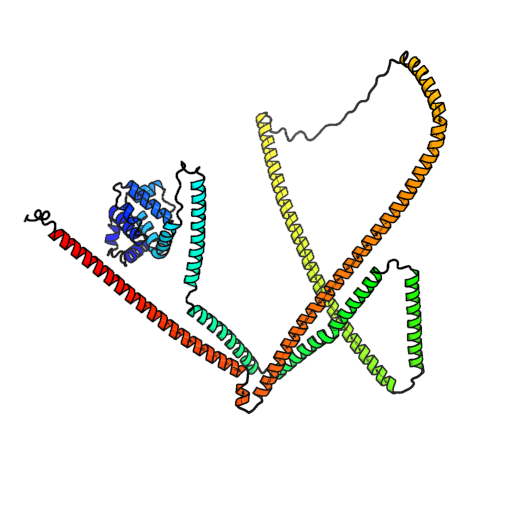0.787 1.00 78.19 460 SER A C 1
ATOM 3778 O O . SER A 1 460 ? -16.510 -7.948 9.768 1.00 78.19 460 SER A O 1
ATOM 3780 N N . LEU A 1 461 ? -18.054 -8.279 11.371 1.00 76.00 461 LEU A N 1
ATOM 3781 C CA . LEU A 1 461 ? -18.547 -9.560 10.855 1.00 76.00 461 LEU A CA 1
ATOM 3782 C C . LEU A 1 461 ? -19.289 -9.405 9.521 1.00 76.00 461 LEU A C 1
ATOM 3784 O O . LEU A 1 461 ? -19.175 -10.255 8.643 1.00 76.00 461 LEU A O 1
ATOM 3788 N N . LEU A 1 462 ? -20.017 -8.306 9.329 1.00 79.19 462 LEU A N 1
ATOM 3789 C CA . LEU A 1 462 ? -20.668 -7.996 8.057 1.00 79.19 462 LEU A CA 1
ATOM 3790 C C . LEU A 1 462 ? -19.637 -7.698 6.959 1.00 79.19 462 LEU A C 1
ATOM 3792 O O . LEU A 1 462 ? -19.778 -8.166 5.832 1.00 79.19 462 LEU A O 1
ATOM 3796 N N . SER A 1 463 ? -18.560 -6.991 7.307 1.00 79.12 463 SER A N 1
ATOM 3797 C CA . SER A 1 463 ? -17.446 -6.736 6.387 1.00 79.12 463 SER A CA 1
ATOM 3798 C C . SER A 1 463 ? -16.721 -8.028 6.007 1.00 79.12 463 SER A C 1
ATOM 3800 O O . SER A 1 463 ? -16.438 -8.248 4.831 1.00 79.12 463 SER A O 1
ATOM 3802 N N . THR A 1 464 ? -16.446 -8.912 6.975 1.00 78.00 464 THR A N 1
ATOM 3803 C CA . THR A 1 464 ? -15.821 -10.213 6.682 1.00 78.00 464 THR A CA 1
ATOM 3804 C C . THR A 1 464 ? -16.741 -11.103 5.859 1.00 78.00 464 THR A C 1
ATOM 3806 O O . THR A 1 464 ? -16.261 -11.755 4.937 1.00 78.00 464 THR A O 1
ATOM 3809 N N . LYS A 1 465 ? -18.051 -11.095 6.131 1.00 79.75 465 LYS A N 1
ATOM 3810 C CA . LYS A 1 465 ? -19.046 -11.793 5.311 1.00 79.75 465 LYS A CA 1
ATOM 3811 C C . LYS A 1 465 ? -18.994 -11.322 3.857 1.00 79.75 465 LYS A C 1
ATOM 3813 O O . LYS A 1 465 ? -18.876 -12.164 2.978 1.00 79.75 465 LYS A O 1
ATOM 3818 N N . PHE A 1 466 ? -19.006 -10.011 3.615 1.00 80.06 466 PHE A N 1
ATOM 3819 C CA . PHE A 1 466 ? -18.939 -9.460 2.259 1.00 80.06 466 PHE A CA 1
ATOM 3820 C C . PHE A 1 466 ? -17.645 -9.854 1.530 1.00 80.06 466 PHE A C 1
ATOM 3822 O O . PHE A 1 466 ? -17.682 -10.263 0.373 1.00 80.06 466 PHE A O 1
ATOM 3829 N N . ILE A 1 467 ? -16.494 -9.787 2.210 1.00 78.88 467 ILE A N 1
ATOM 3830 C CA . ILE A 1 467 ? -15.212 -10.218 1.629 1.00 78.88 467 ILE A CA 1
ATOM 3831 C C . ILE A 1 467 ? -15.267 -11.703 1.257 1.00 78.88 467 ILE A C 1
ATOM 3833 O O . ILE A 1 467 ? -14.890 -12.072 0.148 1.00 78.88 467 ILE A O 1
ATOM 3837 N N . LEU A 1 468 ? -15.770 -12.547 2.158 1.00 77.19 468 LEU A N 1
ATOM 3838 C CA . LEU A 1 468 ? -15.895 -13.980 1.911 1.00 77.19 468 LEU A CA 1
ATOM 3839 C C . LEU A 1 468 ? -16.889 -14.293 0.787 1.00 77.19 468 LEU A C 1
ATOM 3841 O O . LEU A 1 468 ? -16.639 -15.220 0.027 1.00 77.19 468 LEU A O 1
ATOM 3845 N N . GLU A 1 469 ? -17.974 -13.529 0.645 1.00 80.00 469 GLU A N 1
ATOM 3846 C CA . GLU A 1 469 ? -18.914 -13.637 -0.481 1.00 80.00 469 GLU A CA 1
ATOM 3847 C C . GLU A 1 469 ? -18.226 -13.331 -1.816 1.00 80.00 469 GLU A C 1
ATOM 3849 O O . GLU A 1 469 ? -18.335 -14.124 -2.749 1.00 80.00 469 GLU A O 1
ATOM 3854 N N . MET A 1 470 ? -17.445 -12.250 -1.886 1.00 76.75 470 MET A N 1
ATOM 3855 C CA . MET A 1 470 ? -16.663 -11.903 -3.081 1.00 76.75 470 MET A CA 1
ATOM 3856 C C . MET A 1 470 ? -15.597 -12.955 -3.405 1.00 76.75 470 MET A C 1
ATOM 3858 O O . MET A 1 470 ? -15.405 -13.315 -4.567 1.00 76.75 470 MET A O 1
ATOM 3862 N N . GLU A 1 471 ? -14.914 -13.485 -2.389 1.00 75.88 471 GLU A N 1
ATOM 3863 C CA . GLU A 1 471 ? -13.971 -14.590 -2.577 1.00 75.88 471 GLU A CA 1
ATOM 3864 C C . GLU A 1 471 ? -14.665 -15.855 -3.096 1.00 75.88 471 GLU A C 1
ATOM 3866 O O . GLU A 1 471 ? -14.099 -16.563 -3.927 1.00 75.88 471 GLU A O 1
ATOM 3871 N N . LEU A 1 472 ? -15.878 -16.143 -2.623 1.00 74.62 472 LEU A N 1
ATOM 3872 C CA . LEU A 1 472 ? -16.668 -17.297 -3.050 1.00 74.62 472 LEU A CA 1
ATOM 3873 C C . LEU A 1 472 ? -17.134 -17.126 -4.504 1.00 74.62 472 LEU A C 1
ATOM 3875 O O . LEU A 1 472 ? -17.009 -18.055 -5.298 1.00 74.62 472 LEU A O 1
ATOM 3879 N N . GLU A 1 473 ? -17.589 -15.934 -4.896 1.00 78.94 473 GLU A N 1
ATOM 3880 C CA . GLU A 1 473 ? -17.910 -15.623 -6.296 1.00 78.94 473 GLU A CA 1
ATOM 3881 C C . GLU A 1 473 ? -16.696 -15.794 -7.218 1.00 78.94 473 GLU A C 1
ATOM 3883 O O . GLU A 1 473 ? -16.807 -16.412 -8.281 1.00 78.94 473 GLU A O 1
ATOM 3888 N N . ALA A 1 474 ? -15.523 -15.313 -6.797 1.00 73.00 474 ALA A N 1
ATOM 3889 C CA . ALA A 1 474 ? -14.284 -15.484 -7.550 1.00 73.00 474 ALA A CA 1
ATOM 3890 C C . ALA A 1 474 ? -13.886 -16.965 -7.677 1.00 73.00 474 ALA A C 1
ATOM 3892 O O . ALA A 1 474 ? -13.521 -17.411 -8.767 1.00 73.00 474 ALA A O 1
ATOM 3893 N N . LEU A 1 475 ? -13.985 -17.738 -6.592 1.00 71.25 475 LEU A N 1
ATOM 3894 C CA . LEU A 1 475 ? -13.694 -19.174 -6.599 1.00 71.25 475 LEU A CA 1
ATOM 3895 C C . LEU A 1 475 ? -14.672 -19.954 -7.487 1.00 71.25 475 LEU A C 1
ATOM 3897 O O . LEU A 1 475 ? -14.225 -20.769 -8.289 1.00 71.25 475 LEU A O 1
ATOM 3901 N N . ASN A 1 476 ? -15.971 -19.644 -7.441 1.00 74.44 476 ASN A N 1
ATOM 3902 C CA . ASN A 1 476 ? -16.974 -20.250 -8.325 1.00 74.44 476 ASN A CA 1
ATOM 3903 C C . ASN A 1 476 ? -16.691 -19.952 -9.804 1.00 74.44 476 ASN A C 1
ATOM 3905 O O . ASN A 1 476 ? -16.826 -20.829 -10.659 1.00 74.44 476 ASN A O 1
ATOM 3909 N N . ALA A 1 477 ? -16.273 -18.723 -10.124 1.00 73.19 477 ALA A N 1
ATOM 3910 C CA . ALA A 1 477 ? -15.885 -18.363 -11.485 1.00 73.19 477 ALA A CA 1
ATOM 3911 C C . ALA A 1 477 ? -14.666 -19.177 -11.950 1.00 73.19 477 ALA A C 1
ATOM 3913 O O . ALA A 1 477 ? -14.666 -19.701 -13.067 1.00 73.19 477 ALA A O 1
ATOM 3914 N N . ILE A 1 478 ? -13.659 -19.346 -11.085 1.00 70.88 478 ILE A N 1
ATOM 3915 C CA . ILE A 1 478 ? -12.478 -20.175 -11.368 1.00 70.88 478 ILE A CA 1
ATOM 3916 C C . ILE A 1 478 ? -12.875 -21.643 -11.556 1.00 70.88 478 ILE A C 1
ATOM 3918 O O . ILE A 1 478 ? -12.439 -22.257 -12.527 1.00 70.88 478 ILE A O 1
ATOM 3922 N N . GLN A 1 479 ? -13.732 -22.192 -10.693 1.00 69.69 479 GLN A N 1
ATOM 3923 C CA . GLN A 1 479 ? -14.220 -23.566 -10.809 1.00 69.69 479 GLN A CA 1
ATOM 3924 C C . GLN A 1 479 ? -14.948 -23.784 -12.142 1.00 69.69 479 GLN A C 1
ATOM 3926 O O . GLN A 1 479 ? -14.602 -24.697 -12.886 1.00 69.69 479 GLN A O 1
ATOM 3931 N N . SER A 1 480 ? -15.850 -22.871 -12.523 1.00 73.81 480 SER A N 1
ATOM 3932 C CA . SER A 1 480 ? -16.550 -22.943 -13.813 1.00 73.81 480 SER A CA 1
ATOM 3933 C C . SER A 1 480 ? -15.602 -22.883 -15.020 1.00 73.81 480 SER A C 1
ATOM 3935 O O . SER A 1 480 ? -15.839 -23.534 -16.040 1.00 73.81 480 SER A O 1
ATOM 3937 N N . LEU A 1 481 ? -14.498 -22.134 -14.910 1.00 70.12 481 LEU A N 1
ATOM 3938 C CA . LEU A 1 481 ? -13.471 -22.052 -15.947 1.00 70.12 481 LEU A CA 1
ATOM 3939 C C . LEU A 1 481 ? -12.678 -23.362 -16.057 1.00 70.12 481 LEU A C 1
ATOM 3941 O O . LEU A 1 481 ? -12.404 -23.816 -17.169 1.00 70.12 481 LEU A O 1
ATOM 3945 N N . VAL A 1 482 ? -12.326 -23.972 -14.923 1.00 68.12 482 VAL A N 1
ATOM 3946 C CA . VAL A 1 482 ? -11.639 -25.273 -14.867 1.00 68.12 482 VAL A CA 1
ATOM 3947 C C . VAL A 1 482 ? -12.539 -26.385 -15.408 1.00 68.12 482 VAL A C 1
ATOM 3949 O O . VAL A 1 482 ? -12.070 -27.202 -16.199 1.00 68.12 482 VAL A O 1
ATOM 3952 N N . ASP A 1 483 ? -13.832 -26.371 -15.081 1.00 68.25 483 ASP A N 1
ATOM 3953 C CA . ASP A 1 483 ? -14.825 -27.308 -15.620 1.00 68.25 483 ASP A CA 1
ATOM 3954 C C . ASP A 1 483 ? -14.950 -27.213 -17.141 1.00 68.25 483 ASP A C 1
ATOM 3956 O O . ASP A 1 483 ? -15.001 -28.227 -17.842 1.00 68.25 483 ASP A O 1
ATOM 3960 N N . LEU A 1 484 ? -14.996 -25.992 -17.678 1.00 68.88 484 LEU A N 1
ATOM 3961 C CA . LEU A 1 484 ? -15.016 -25.772 -19.122 1.00 68.88 484 LEU A CA 1
ATOM 3962 C C . LEU A 1 484 ? -13.723 -26.265 -19.776 1.00 68.88 484 LEU A C 1
ATOM 3964 O O . LEU A 1 484 ? -13.782 -26.928 -20.808 1.00 68.88 484 LEU A O 1
ATOM 3968 N N . GLU A 1 485 ? -12.568 -26.001 -19.169 1.00 68.19 485 GLU A N 1
ATOM 3969 C CA . GLU A 1 485 ? -11.280 -26.481 -19.674 1.00 68.19 485 GLU A CA 1
ATOM 3970 C C . GLU A 1 485 ? -11.188 -28.012 -19.664 1.00 68.19 485 GLU A C 1
ATOM 3972 O O . GLU A 1 485 ? -10.707 -28.604 -20.628 1.00 68.19 485 GLU A O 1
ATOM 3977 N N . LEU A 1 486 ? -11.702 -28.665 -18.620 1.00 66.44 486 LEU A N 1
ATOM 3978 C CA . LEU A 1 486 ? -11.834 -30.120 -18.552 1.00 66.44 486 LEU A CA 1
ATOM 3979 C C . LEU A 1 486 ? -12.724 -30.660 -19.677 1.00 66.44 486 LEU A C 1
ATOM 3981 O O . LEU A 1 486 ? -12.358 -31.630 -20.343 1.00 66.44 486 LEU A O 1
ATOM 3985 N N . ARG A 1 487 ? -13.864 -30.010 -19.939 1.00 67.88 487 ARG A N 1
ATOM 3986 C CA . ARG A 1 487 ? -14.759 -30.378 -21.049 1.00 67.88 487 ARG A CA 1
ATOM 3987 C C . ARG A 1 487 ? -14.063 -30.245 -22.403 1.00 67.88 487 ARG A C 1
ATOM 3989 O O . ARG A 1 487 ? -14.160 -31.162 -23.215 1.00 67.88 487 ARG A O 1
ATOM 3996 N N . TYR A 1 488 ? -13.332 -29.155 -22.635 1.00 66.44 488 TYR A N 1
ATOM 3997 C CA . TYR A 1 488 ? -12.577 -28.938 -23.875 1.00 66.44 488 TYR A CA 1
ATOM 3998 C C . TYR A 1 488 ? -11.373 -29.881 -24.017 1.00 66.44 488 TYR A C 1
ATOM 4000 O O . TYR A 1 488 ? -11.030 -30.275 -25.130 1.00 66.44 488 TYR A O 1
ATOM 4008 N N . TYR A 1 489 ? -10.758 -30.291 -22.906 1.00 61.81 489 TYR A N 1
ATOM 4009 C CA . TYR A 1 489 ? -9.665 -31.264 -22.893 1.00 61.81 489 TYR A CA 1
ATOM 4010 C C . TYR A 1 489 ? -10.133 -32.678 -23.268 1.00 61.81 489 TYR A C 1
ATOM 4012 O O . TYR A 1 489 ? -9.463 -33.370 -24.035 1.00 61.81 489 TYR A O 1
ATOM 4020 N N . VAL A 1 490 ? -11.294 -33.097 -22.756 1.00 64.06 490 VAL A N 1
ATOM 4021 C CA . VAL A 1 490 ? -11.897 -34.410 -23.052 1.00 64.06 490 VAL A CA 1
ATOM 4022 C C . VAL A 1 490 ? -12.560 -34.432 -24.440 1.00 64.06 490 VAL A C 1
ATOM 4024 O O . VAL A 1 490 ? -12.705 -35.499 -25.039 1.00 64.06 490 VAL A O 1
ATOM 4027 N N . ALA A 1 491 ? -12.928 -33.273 -24.994 1.00 60.41 491 ALA A N 1
ATOM 4028 C CA . ALA A 1 491 ? -13.512 -33.178 -26.327 1.00 60.41 491 ALA A CA 1
ATOM 4029 C C . ALA A 1 491 ? -12.524 -33.618 -27.433 1.00 60.41 491 ALA A C 1
ATOM 4031 O O . ALA A 1 491 ? -11.373 -33.177 -27.525 1.00 60.41 491 ALA A O 1
ATOM 4032 N N . ASN A 1 492 ? -13.007 -34.489 -28.324 1.00 54.59 492 ASN A N 1
ATOM 4033 C CA . ASN A 1 492 ? -12.258 -34.981 -29.487 1.00 54.59 492 ASN A CA 1
ATOM 4034 C C . ASN A 1 492 ? -12.318 -34.034 -30.702 1.00 54.59 492 ASN A C 1
ATOM 4036 O O . ASN A 1 492 ? -11.618 -34.269 -31.686 1.00 54.59 492 ASN A O 1
ATOM 4040 N N . ALA A 1 493 ? -13.136 -32.978 -30.656 1.00 58.09 493 ALA A N 1
ATOM 4041 C CA . ALA A 1 493 ? -13.266 -32.005 -31.737 1.00 58.09 493 ALA A CA 1
ATOM 4042 C C . ALA A 1 493 ? -12.138 -30.956 -31.689 1.00 58.09 493 ALA A C 1
ATOM 4044 O O . ALA A 1 493 ? -11.850 -30.382 -30.640 1.00 58.09 493 ALA A O 1
ATOM 4045 N N . VAL A 1 494 ? -11.510 -30.691 -32.840 1.00 57.81 494 VAL A N 1
ATOM 4046 C CA . VAL A 1 494 ? -10.395 -29.732 -32.981 1.00 57.81 494 VAL A CA 1
ATOM 4047 C C . VAL A 1 494 ? -10.838 -28.300 -32.630 1.00 57.81 494 VAL A C 1
ATOM 4049 O O . VAL A 1 494 ? -10.139 -27.625 -31.878 1.00 57.81 494 VAL A O 1
ATOM 4052 N N . ASP A 1 495 ? -12.046 -27.899 -33.044 1.00 61.28 495 ASP A N 1
ATOM 4053 C CA . ASP A 1 495 ? -12.656 -26.588 -32.741 1.00 61.28 495 ASP A CA 1
ATOM 4054 C C . ASP A 1 495 ? -12.864 -26.325 -31.242 1.00 61.28 495 ASP A C 1
ATOM 4056 O O . ASP A 1 495 ? -12.883 -25.180 -30.790 1.00 61.28 495 ASP A O 1
ATOM 4060 N N . ASP A 1 496 ? -13.049 -27.379 -30.449 1.00 59.44 496 ASP A N 1
ATOM 4061 C CA . ASP A 1 496 ? -13.285 -27.258 -29.011 1.00 59.44 496 ASP A CA 1
ATOM 4062 C C . ASP A 1 496 ? -11.972 -27.155 -28.229 1.00 59.44 496 ASP A C 1
ATOM 4064 O O . ASP A 1 496 ? -11.913 -26.468 -27.210 1.00 59.44 496 ASP A O 1
ATOM 4068 N N . ARG A 1 497 ? -10.880 -27.718 -28.761 1.00 60.44 497 ARG A N 1
ATOM 4069 C CA . ARG A 1 497 ? -9.531 -27.530 -28.209 1.00 60.44 497 ARG A CA 1
ATOM 4070 C C . ARG A 1 497 ? -9.001 -26.120 -28.453 1.00 60.44 497 ARG A C 1
ATOM 4072 O O . ARG A 1 497 ? -8.339 -25.578 -27.576 1.00 60.44 497 ARG A O 1
ATOM 4079 N N . GLU A 1 498 ? -9.343 -25.490 -29.578 1.00 60.38 498 GLU A N 1
ATOM 4080 C CA . GLU A 1 498 ? -8.978 -24.089 -29.854 1.00 60.38 498 GLU A CA 1
ATOM 4081 C C . GLU A 1 498 ? -9.644 -23.083 -28.899 1.00 60.38 498 GLU A C 1
ATOM 4083 O O . GLU A 1 498 ? -9.130 -21.984 -28.677 1.00 60.38 498 GLU A O 1
ATOM 4088 N N . LYS A 1 499 ? -10.774 -23.454 -28.283 1.00 65.75 499 LYS A N 1
ATOM 4089 C CA . LYS A 1 499 ? -11.477 -22.613 -27.299 1.00 65.75 499 LYS A CA 1
ATOM 4090 C C . LYS A 1 499 ? -10.854 -22.658 -25.903 1.00 65.75 499 LYS A C 1
ATOM 4092 O O . LYS A 1 499 ? -11.203 -21.788 -25.089 1.00 65.75 499 LYS A O 1
ATOM 4097 N N . SER A 1 500 ? -9.947 -23.610 -25.649 1.00 69.25 500 SER A N 1
ATOM 4098 C CA . SER A 1 500 ? -9.166 -23.713 -24.413 1.00 69.25 500 SER A CA 1
ATOM 4099 C C . SER A 1 500 ? -8.485 -22.385 -24.099 1.00 69.25 500 SER A C 1
ATOM 4101 O O . SER A 1 500 ? -7.926 -21.714 -24.974 1.00 69.25 500 SER A O 1
ATOM 4103 N N . TRP A 1 501 ? -8.512 -21.991 -22.828 1.00 68.50 501 TRP A N 1
ATOM 4104 C CA . TRP A 1 501 ? -7.855 -20.754 -22.404 1.00 68.50 501 TRP A CA 1
ATOM 4105 C C . TRP A 1 501 ? -6.332 -20.829 -22.572 1.00 68.50 501 TRP A C 1
ATOM 4107 O O . TRP A 1 501 ? -5.693 -19.792 -22.725 1.00 68.50 501 TRP A O 1
ATOM 4117 N N . LEU A 1 502 ? -5.749 -22.031 -22.613 1.00 70.62 502 LEU A N 1
ATOM 4118 C CA . LEU A 1 502 ? -4.322 -22.209 -22.871 1.00 70.62 502 LEU A CA 1
ATOM 4119 C C . LEU A 1 502 ? -3.960 -21.912 -24.318 1.00 70.62 502 LEU A C 1
ATOM 4121 O O . LEU A 1 502 ? -2.992 -21.196 -24.552 1.00 70.62 502 LEU A O 1
ATOM 4125 N N . VAL A 1 503 ? -4.782 -22.359 -25.268 1.00 76.44 503 VAL A N 1
ATOM 4126 C CA . VAL A 1 503 ? -4.600 -22.019 -26.686 1.00 76.44 503 VAL A CA 1
ATOM 4127 C C . VAL A 1 503 ? -4.811 -20.518 -26.912 1.00 76.44 503 VAL A C 1
ATOM 4129 O O . VAL A 1 503 ? -4.073 -19.896 -27.673 1.00 76.44 503 VAL A O 1
ATOM 4132 N N . LYS A 1 504 ? -5.753 -19.893 -26.191 1.00 79.50 504 LYS A N 1
ATOM 4133 C CA . LYS A 1 504 ? -5.921 -18.428 -26.210 1.00 79.50 504 LYS A CA 1
ATOM 4134 C C . LYS A 1 504 ? -4.695 -17.697 -25.666 1.00 79.50 504 LYS A C 1
ATOM 4136 O O . LYS A 1 504 ? -4.223 -16.781 -26.323 1.00 79.50 504 LYS A O 1
ATOM 4141 N N . ILE A 1 505 ? -4.136 -18.126 -24.529 1.00 78.06 505 ILE A N 1
ATOM 4142 C CA . ILE A 1 505 ? -2.905 -17.528 -23.986 1.00 78.06 505 ILE A CA 1
ATOM 4143 C C . ILE A 1 505 ? -1.725 -17.729 -24.944 1.00 78.06 505 ILE A C 1
ATOM 4145 O O . ILE A 1 505 ? -0.933 -16.808 -25.113 1.00 78.06 505 ILE A O 1
ATOM 4149 N N . GLU A 1 506 ? -1.599 -18.889 -25.591 1.00 80.81 506 GLU A N 1
ATOM 4150 C CA . GLU A 1 506 ? -0.565 -19.129 -26.610 1.00 80.81 506 GLU A CA 1
ATOM 4151 C C . GLU A 1 506 ? -0.715 -18.187 -27.808 1.00 80.81 506 GLU A C 1
ATOM 4153 O O . GLU A 1 506 ? 0.271 -17.599 -28.258 1.00 80.81 506 GLU A O 1
ATOM 4158 N N . LYS A 1 507 ? -1.949 -17.979 -28.279 1.00 85.19 507 LYS A N 1
ATOM 4159 C CA . LYS A 1 507 ? -2.258 -17.046 -29.366 1.00 85.19 507 LYS A CA 1
ATOM 4160 C C . LYS A 1 507 ? -2.003 -15.590 -28.973 1.00 85.19 507 LYS A C 1
ATOM 4162 O O . LYS A 1 507 ? -1.416 -14.847 -29.752 1.00 85.19 507 LYS A O 1
ATOM 4167 N N . ASP A 1 508 ? -2.394 -15.191 -27.767 1.00 82.19 508 ASP A N 1
ATOM 4168 C CA . ASP A 1 508 ? -2.161 -13.841 -27.250 1.00 82.19 508 ASP A CA 1
ATOM 4169 C C . ASP A 1 508 ? -0.664 -13.565 -27.077 1.00 82.19 508 ASP A C 1
ATOM 4171 O O . ASP A 1 508 ? -0.194 -12.484 -27.425 1.00 82.19 508 ASP A O 1
ATOM 4175 N N . ILE A 1 509 ? 0.106 -14.559 -26.613 1.00 83.19 509 ILE A N 1
ATOM 4176 C CA . ILE A 1 509 ? 1.570 -14.489 -26.585 1.00 83.19 509 ILE A CA 1
ATOM 4177 C C . ILE A 1 509 ? 2.100 -14.274 -28.005 1.00 83.19 509 ILE A C 1
ATOM 4179 O O . ILE A 1 509 ? 2.864 -13.338 -28.206 1.00 83.19 509 ILE A O 1
ATOM 4183 N N . ALA A 1 510 ? 1.687 -15.079 -28.988 1.00 86.00 510 ALA A N 1
ATOM 4184 C CA . ALA A 1 510 ? 2.157 -14.941 -30.370 1.00 86.00 510 ALA A CA 1
ATOM 4185 C C . ALA A 1 510 ? 1.859 -13.548 -30.960 1.00 86.00 510 ALA A C 1
ATOM 4187 O O . ALA A 1 510 ? 2.761 -12.916 -31.509 1.00 86.00 510 ALA A O 1
ATOM 4188 N N . ASN A 1 511 ? 0.644 -13.030 -30.761 1.00 86.44 511 ASN A N 1
ATOM 4189 C CA . ASN A 1 511 ? 0.255 -11.690 -31.215 1.00 86.44 511 ASN A CA 1
ATOM 4190 C C . ASN A 1 511 ? 1.124 -10.591 -30.570 1.00 86.44 511 ASN A C 1
ATOM 4192 O O . ASN A 1 511 ? 1.601 -9.686 -31.251 1.00 86.44 511 ASN A O 1
ATOM 4196 N N . GLU A 1 512 ? 1.365 -10.667 -29.259 1.00 81.69 512 GLU A N 1
ATOM 4197 C CA . GLU A 1 512 ? 2.225 -9.707 -28.550 1.00 81.69 512 GLU A CA 1
ATOM 4198 C C . GLU A 1 512 ? 3.706 -9.837 -28.976 1.00 81.69 512 GLU A C 1
ATOM 4200 O O . GLU A 1 512 ? 4.444 -8.847 -28.973 1.00 81.69 512 GLU A O 1
ATOM 4205 N N . GLU A 1 513 ? 4.165 -11.025 -29.399 1.00 86.06 513 GLU A N 1
ATOM 4206 C CA . GLU A 1 513 ? 5.501 -11.199 -29.989 1.00 86.06 513 GLU A CA 1
ATOM 4207 C C . GLU A 1 513 ? 5.640 -10.523 -31.353 1.00 86.06 513 GLU A C 1
ATOM 4209 O O . GLU A 1 513 ? 6.689 -9.919 -31.604 1.00 86.06 513 GLU A O 1
ATOM 4214 N N . GLU A 1 514 ? 4.609 -10.592 -32.195 1.00 87.81 514 GLU A N 1
ATOM 4215 C CA . GLU A 1 514 ? 4.556 -9.896 -33.486 1.00 87.81 514 GLU A CA 1
ATOM 4216 C C . GLU A 1 514 ? 4.577 -8.379 -33.290 1.00 87.81 514 GLU A C 1
ATOM 4218 O O . GLU A 1 514 ? 5.482 -7.713 -33.796 1.00 87.81 514 GLU A O 1
ATOM 4223 N N . VAL A 1 515 ? 3.687 -7.841 -32.447 1.00 85.06 515 VAL A N 1
ATOM 4224 C CA . VAL A 1 515 ? 3.629 -6.396 -32.151 1.00 85.06 515 VAL A CA 1
ATOM 4225 C C . VAL A 1 515 ? 4.967 -5.887 -31.607 1.00 85.06 515 VAL A C 1
ATOM 4227 O O . VAL A 1 515 ? 5.454 -4.828 -32.008 1.00 85.06 515 VAL A O 1
ATOM 4230 N N . ARG A 1 516 ? 5.619 -6.649 -30.722 1.00 85.50 516 ARG A N 1
ATOM 4231 C CA . ARG A 1 516 ? 6.957 -6.318 -30.209 1.00 85.50 516 ARG A CA 1
ATOM 4232 C C . ARG A 1 516 ? 8.011 -6.276 -31.318 1.00 85.50 516 ARG A C 1
ATOM 4234 O O . ARG A 1 516 ? 8.888 -5.409 -31.285 1.00 85.50 516 ARG A O 1
ATOM 4241 N N . ASN A 1 517 ? 7.980 -7.226 -32.250 1.00 87.94 517 ASN A N 1
ATOM 4242 C CA . ASN A 1 517 ? 8.934 -7.272 -33.358 1.00 87.94 517 ASN A CA 1
ATOM 4243 C C . ASN A 1 517 ? 8.718 -6.096 -34.317 1.00 87.94 517 ASN A C 1
ATOM 4245 O O . ASN A 1 517 ? 9.691 -5.423 -34.664 1.00 87.94 517 ASN A O 1
ATOM 4249 N N . ASP A 1 518 ? 7.467 -5.783 -34.647 1.00 87.31 518 ASP A N 1
ATOM 4250 C CA . ASP A 1 518 ? 7.110 -4.639 -35.489 1.00 87.31 518 ASP A CA 1
ATOM 4251 C C . ASP A 1 518 ? 7.558 -3.316 -34.864 1.00 87.31 518 ASP A C 1
ATOM 4253 O O . ASP A 1 518 ? 8.171 -2.477 -35.528 1.00 87.31 518 ASP A O 1
ATOM 4257 N N . LEU A 1 519 ? 7.343 -3.145 -33.557 1.00 84.88 519 LEU A N 1
ATOM 4258 C CA . LEU A 1 519 ? 7.811 -1.966 -32.828 1.00 84.88 519 LEU A CA 1
ATOM 4259 C C . LEU A 1 519 ? 9.335 -1.843 -32.840 1.00 84.88 519 LEU A C 1
ATOM 4261 O O . LEU A 1 519 ? 9.847 -0.743 -33.039 1.00 84.88 519 LEU A O 1
ATOM 4265 N N . ARG A 1 520 ? 10.074 -2.950 -32.684 1.00 84.31 520 ARG A N 1
ATOM 4266 C CA . ARG A 1 520 ? 11.545 -2.943 -32.784 1.00 84.31 520 ARG A CA 1
ATOM 4267 C C . ARG A 1 520 ? 12.028 -2.537 -34.170 1.00 84.31 520 ARG A C 1
ATOM 4269 O O . ARG A 1 520 ? 12.984 -1.769 -34.276 1.00 84.31 520 ARG A O 1
ATOM 4276 N N . ILE A 1 521 ? 11.385 -3.041 -35.222 1.00 87.19 521 ILE A N 1
ATOM 4277 C CA . ILE A 1 521 ? 11.706 -2.653 -36.600 1.00 87.19 521 ILE A CA 1
ATOM 4278 C C . ILE A 1 521 ? 11.434 -1.158 -36.774 1.00 87.19 521 ILE A C 1
ATOM 4280 O O . ILE A 1 521 ? 12.319 -0.421 -37.209 1.00 87.19 521 ILE A O 1
ATOM 4284 N N . ARG A 1 522 ? 10.264 -0.681 -36.333 1.00 82.88 522 ARG A N 1
ATOM 4285 C CA . ARG A 1 522 ? 9.880 0.726 -36.470 1.00 82.88 522 ARG A CA 1
ATOM 4286 C C . ARG A 1 522 ? 10.780 1.675 -35.681 1.00 82.88 522 ARG A C 1
ATOM 4288 O O . ARG A 1 522 ? 11.094 2.757 -36.167 1.00 82.88 522 ARG A O 1
ATOM 4295 N N . MET A 1 523 ? 11.237 1.275 -34.496 1.00 78.69 523 MET A N 1
ATOM 4296 C CA . MET A 1 523 ? 12.247 2.016 -33.731 1.00 78.69 523 MET A CA 1
ATOM 4297 C C . MET A 1 523 ? 13.554 2.156 -34.496 1.00 78.69 523 MET A C 1
ATOM 4299 O O . MET A 1 523 ? 14.116 3.246 -34.553 1.00 78.69 523 MET A O 1
ATOM 4303 N N . LYS A 1 524 ? 14.034 1.059 -35.087 1.00 84.25 524 LYS A N 1
ATOM 4304 C CA . LYS A 1 524 ? 15.278 1.064 -35.853 1.00 84.25 524 LYS A CA 1
ATOM 4305 C C . LYS A 1 524 ? 15.166 1.986 -37.068 1.00 84.25 524 LYS A C 1
ATOM 4307 O O . LYS A 1 524 ? 16.053 2.800 -37.296 1.00 84.25 524 LYS A O 1
ATOM 4312 N N . GLU A 1 525 ? 14.037 1.937 -37.775 1.00 84.94 525 GLU A N 1
ATOM 4313 C CA . GLU A 1 525 ? 13.738 2.866 -38.873 1.00 84.94 525 GLU A CA 1
ATOM 4314 C C . GLU A 1 525 ? 13.715 4.331 -38.412 1.00 84.94 525 GLU A C 1
ATOM 4316 O O . GLU A 1 525 ? 14.241 5.206 -39.099 1.00 84.94 525 GLU A O 1
ATOM 4321 N N . LEU A 1 526 ? 13.118 4.620 -37.251 1.00 81.12 526 LEU A N 1
ATOM 4322 C CA . LEU A 1 526 ? 13.087 5.972 -36.689 1.00 81.12 526 LEU A CA 1
ATOM 4323 C C . LEU A 1 526 ? 14.484 6.462 -36.294 1.00 81.12 526 LEU A C 1
ATOM 4325 O O . LEU A 1 526 ? 14.817 7.605 -36.598 1.00 81.12 526 LEU A O 1
ATOM 4329 N N . GLN A 1 527 ? 15.312 5.608 -35.690 1.00 78.44 527 GLN A N 1
ATOM 4330 C CA . GLN A 1 527 ? 16.702 5.934 -35.359 1.00 78.44 527 GLN A CA 1
ATOM 4331 C C . GLN A 1 527 ? 17.536 6.199 -36.617 1.00 78.44 527 GLN A C 1
ATOM 4333 O O . GLN A 1 527 ? 18.289 7.174 -36.674 1.00 78.44 527 GLN A O 1
ATOM 4338 N N . ASP A 1 528 ? 17.383 5.372 -37.651 1.00 84.00 528 ASP A N 1
ATOM 4339 C CA . ASP A 1 528 ? 18.066 5.568 -38.930 1.00 84.00 528 ASP A CA 1
ATOM 4340 C C . ASP A 1 528 ? 17.618 6.878 -39.603 1.00 84.00 528 ASP A C 1
ATOM 4342 O O . ASP A 1 528 ? 18.452 7.651 -40.088 1.00 84.00 528 ASP A O 1
ATOM 4346 N N . ASN A 1 529 ? 16.320 7.191 -39.555 1.00 85.00 529 ASN A N 1
ATOM 4347 C CA . ASN A 1 529 ? 15.774 8.457 -40.045 1.00 85.00 529 ASN A CA 1
ATOM 4348 C C . ASN A 1 529 ? 16.276 9.664 -39.245 1.00 85.00 529 ASN A C 1
ATOM 4350 O O . ASN A 1 529 ? 16.654 10.669 -39.846 1.00 85.00 529 ASN A O 1
ATOM 4354 N N . GLU A 1 530 ? 16.332 9.579 -37.915 1.00 78.19 530 GLU A N 1
ATOM 4355 C CA . GLU A 1 530 ? 16.868 10.642 -37.061 1.00 78.19 530 GLU A CA 1
ATOM 4356 C C . GLU A 1 530 ? 18.352 10.889 -37.362 1.00 78.19 530 GLU A C 1
ATOM 4358 O O . GLU A 1 530 ? 18.784 12.034 -37.512 1.00 78.19 530 GLU A O 1
ATOM 4363 N N . ASN A 1 531 ? 19.138 9.824 -37.523 1.00 80.75 531 ASN A N 1
ATOM 4364 C CA . ASN A 1 531 ? 20.548 9.917 -37.896 1.00 80.75 531 ASN A CA 1
ATOM 4365 C C . ASN A 1 531 ? 20.730 10.556 -39.278 1.00 80.75 531 ASN A C 1
ATOM 4367 O O . ASN A 1 531 ? 21.623 11.389 -39.466 1.00 80.75 531 ASN A O 1
ATOM 4371 N N . ASN A 1 532 ? 19.876 10.209 -40.240 1.00 86.56 532 ASN A N 1
ATOM 4372 C CA . ASN A 1 532 ? 19.882 10.825 -41.564 1.00 86.56 532 ASN A CA 1
ATOM 4373 C C . ASN A 1 532 ? 19.478 12.304 -41.506 1.00 86.56 532 ASN A C 1
ATOM 4375 O O . ASN A 1 532 ? 20.160 13.136 -42.103 1.00 86.56 532 ASN A O 1
ATOM 4379 N N . ALA A 1 533 ? 18.450 12.658 -40.733 1.00 81.94 533 ALA A N 1
ATOM 4380 C CA . ALA A 1 533 ? 18.036 14.043 -40.521 1.00 81.94 533 ALA A CA 1
ATOM 4381 C C . ALA A 1 533 ? 19.138 14.871 -39.836 1.00 81.94 533 ALA A C 1
ATOM 4383 O O . ALA A 1 533 ? 19.411 15.994 -40.256 1.00 81.94 533 ALA A O 1
ATOM 4384 N N . LYS A 1 534 ? 19.849 14.307 -38.847 1.00 79.44 534 LYS A N 1
ATOM 4385 C CA . LYS A 1 534 ? 21.024 14.939 -38.215 1.00 79.44 534 LYS A CA 1
ATOM 4386 C C . LYS A 1 534 ? 22.147 15.187 -39.222 1.00 79.44 534 LYS A C 1
ATOM 4388 O O . LYS A 1 534 ? 22.706 16.283 -39.248 1.00 79.44 534 LYS A O 1
ATOM 4393 N N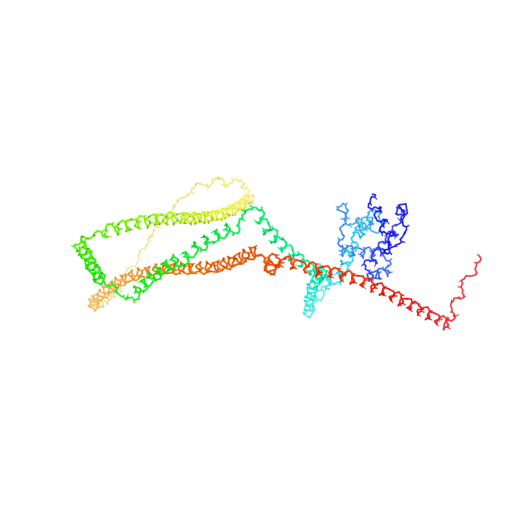 . LYS A 1 535 ? 22.460 14.207 -40.080 1.00 86.00 535 LYS A N 1
ATOM 4394 C CA . LYS A 1 535 ? 23.447 14.375 -41.165 1.00 86.00 535 LYS A CA 1
ATOM 4395 C C . LYS A 1 535 ? 23.026 15.475 -42.137 1.00 86.00 535 LYS A C 1
ATOM 4397 O O . LYS A 1 535 ? 23.841 16.339 -42.445 1.00 86.00 535 LYS A O 1
ATOM 4402 N N . GLN A 1 536 ? 21.765 15.476 -42.574 1.00 87.12 536 GLN A N 1
ATOM 4403 C CA . GLN A 1 536 ? 21.228 16.520 -43.451 1.00 87.12 536 GLN A CA 1
ATOM 4404 C C . GLN A 1 536 ? 21.298 17.897 -42.787 1.00 87.12 536 GLN A C 1
ATOM 4406 O O . GLN A 1 536 ? 21.763 18.845 -43.408 1.00 87.12 536 GLN A O 1
ATOM 4411 N N . SER A 1 537 ? 20.908 18.014 -41.516 1.00 84.19 537 SER A N 1
ATOM 4412 C CA . SER A 1 537 ? 21.013 19.265 -40.761 1.00 84.19 537 SER A CA 1
ATOM 4413 C C . SER A 1 537 ? 22.455 19.765 -40.682 1.00 84.19 537 SER A C 1
ATOM 4415 O O . SER A 1 537 ? 22.682 20.960 -40.848 1.00 84.19 537 SER A O 1
ATOM 4417 N N . LYS A 1 538 ? 23.431 18.871 -40.467 1.00 87.69 538 LYS A N 1
ATOM 4418 C CA . LYS A 1 538 ? 24.854 19.234 -40.474 1.00 87.69 538 LYS A CA 1
ATOM 4419 C C . LYS A 1 538 ? 25.297 19.730 -41.852 1.00 87.69 538 LYS A C 1
ATOM 4421 O O . LYS A 1 538 ? 25.891 20.793 -41.940 1.00 87.69 538 LYS A O 1
ATOM 4426 N N . MET A 1 539 ? 24.917 19.036 -42.928 1.00 88.81 539 MET A N 1
ATOM 4427 C CA . MET A 1 539 ? 25.198 19.489 -44.298 1.00 88.81 539 MET A CA 1
ATOM 4428 C C . MET A 1 539 ? 24.591 20.870 -44.593 1.00 88.81 539 MET A C 1
ATOM 4430 O O . MET A 1 539 ? 25.234 21.702 -45.227 1.00 88.81 539 MET A O 1
ATOM 4434 N N . TRP A 1 540 ? 23.370 21.141 -44.120 1.00 90.19 540 TRP A N 1
ATOM 4435 C CA . TRP A 1 540 ? 22.737 22.456 -44.261 1.00 90.19 540 TRP A CA 1
ATOM 4436 C C . TRP A 1 540 ? 23.434 23.542 -43.435 1.00 90.19 540 TRP A C 1
ATOM 4438 O O . TRP A 1 540 ? 23.544 24.675 -43.903 1.00 90.19 540 TRP A O 1
ATOM 4448 N N . GLN A 1 541 ? 23.921 23.215 -42.235 1.00 88.62 541 GLN A N 1
ATOM 4449 C CA . GLN A 1 541 ? 24.742 24.122 -41.426 1.00 88.62 541 GLN A CA 1
ATOM 4450 C C . GLN A 1 541 ? 26.072 24.432 -42.118 1.00 88.62 541 GLN A C 1
ATOM 4452 O O . GLN A 1 541 ? 26.405 25.605 -42.262 1.00 88.62 541 GLN A O 1
ATOM 4457 N N . ASP A 1 542 ? 26.769 23.415 -42.627 1.00 90.25 542 ASP A N 1
ATOM 4458 C CA . ASP A 1 542 ? 28.023 23.574 -43.370 1.00 90.25 542 ASP A CA 1
ATOM 4459 C C . ASP A 1 542 ? 27.811 24.429 -44.633 1.00 90.25 542 ASP A C 1
ATOM 4461 O O . ASP A 1 542 ? 28.609 25.316 -44.936 1.00 90.25 542 ASP A O 1
ATOM 4465 N N . LEU A 1 543 ? 26.697 24.226 -45.351 1.00 92.88 543 LEU A N 1
ATOM 4466 C CA . LEU A 1 543 ? 26.336 25.053 -46.505 1.00 92.88 543 LEU A CA 1
ATOM 4467 C C . LEU A 1 543 ? 26.054 26.504 -46.101 1.00 92.88 543 LEU A C 1
ATOM 4469 O O . LEU A 1 543 ? 26.483 27.428 -46.794 1.00 92.88 543 LEU A O 1
ATOM 4473 N N . LYS A 1 544 ? 25.333 26.716 -44.995 1.00 88.44 544 LYS A N 1
ATOM 4474 C CA . LYS A 1 544 ? 25.053 28.057 -44.471 1.00 88.44 544 LYS A CA 1
ATOM 4475 C C . LYS A 1 544 ? 26.350 28.773 -44.096 1.00 88.44 544 LYS A C 1
ATOM 4477 O O . LYS A 1 544 ? 26.499 29.947 -44.426 1.00 88.44 544 LYS A O 1
ATOM 4482 N N . GLU A 1 545 ? 27.289 28.064 -43.481 1.00 86.50 545 GLU A N 1
ATOM 4483 C CA . GLU A 1 545 ? 28.597 28.605 -43.120 1.00 86.50 545 GLU A CA 1
ATOM 4484 C C . GLU A 1 545 ? 29.438 28.927 -44.358 1.00 86.50 545 GLU A C 1
ATOM 4486 O O . GLU A 1 545 ? 29.995 30.018 -44.468 1.00 86.50 545 GLU A O 1
ATOM 4491 N N . LEU A 1 546 ? 29.441 28.048 -45.361 1.00 92.75 546 LEU A N 1
ATOM 4492 C CA . LEU A 1 546 ? 30.115 28.308 -46.633 1.00 92.75 546 LEU A CA 1
ATOM 4493 C C . LEU A 1 546 ? 29.521 29.524 -47.358 1.00 92.75 546 LEU A C 1
ATOM 4495 O O . LEU A 1 546 ? 30.262 30.327 -47.926 1.00 92.75 546 LEU A O 1
ATOM 4499 N N . MET A 1 547 ? 28.197 29.696 -47.317 1.00 90.38 547 MET A N 1
ATOM 4500 C CA . MET A 1 547 ? 27.535 30.887 -47.856 1.00 90.38 547 MET A CA 1
ATOM 4501 C C . MET A 1 547 ? 27.878 32.146 -47.054 1.00 90.38 547 MET A C 1
ATOM 4503 O O . MET A 1 547 ? 28.095 33.192 -47.665 1.00 90.38 547 MET A O 1
ATOM 4507 N N . ARG A 1 548 ? 27.985 32.054 -45.721 1.00 90.06 548 ARG A N 1
ATOM 4508 C CA . ARG A 1 548 ? 28.422 33.164 -44.858 1.00 90.06 548 ARG A CA 1
ATOM 4509 C C . ARG A 1 548 ? 29.836 33.609 -45.216 1.00 90.06 548 ARG A C 1
ATOM 4511 O O . ARG A 1 548 ? 30.026 34.773 -45.554 1.00 90.06 548 ARG A O 1
ATOM 4518 N N . VAL A 1 549 ? 30.789 32.677 -45.257 1.00 89.12 549 VAL A N 1
ATOM 4519 C CA . VAL A 1 549 ? 32.186 32.951 -45.634 1.00 89.12 549 VAL A CA 1
ATOM 4520 C C . VAL A 1 549 ? 32.268 33.507 -47.052 1.00 89.12 549 VAL A C 1
ATOM 4522 O O . VAL A 1 549 ? 32.980 34.476 -47.299 1.00 89.12 549 VAL A O 1
ATOM 4525 N N . LYS A 1 550 ? 31.504 32.952 -48.001 1.00 91.06 550 LYS A N 1
ATOM 4526 C CA . LYS A 1 550 ? 31.459 33.475 -49.373 1.00 91.06 550 LYS A CA 1
ATOM 4527 C C . LYS A 1 550 ? 30.944 34.915 -49.416 1.00 91.06 550 LYS A C 1
ATOM 4529 O O . LYS A 1 550 ? 31.474 35.709 -50.192 1.00 91.06 550 LYS A O 1
ATOM 4534 N N . ASN A 1 551 ? 29.945 35.248 -48.602 1.00 87.94 551 ASN A N 1
ATOM 4535 C CA . ASN A 1 551 ? 29.417 36.604 -48.502 1.00 87.94 551 ASN A CA 1
ATOM 4536 C C . ASN A 1 551 ? 30.431 37.558 -47.849 1.00 87.94 551 ASN A C 1
ATOM 4538 O O . ASN A 1 551 ? 30.665 38.641 -48.370 1.00 87.94 551 ASN A O 1
ATOM 4542 N N . GLU A 1 552 ? 31.115 37.131 -46.785 1.00 85.00 552 GLU A N 1
ATOM 4543 C CA . GLU A 1 552 ? 32.201 37.899 -46.155 1.00 85.00 552 GLU A CA 1
ATOM 4544 C C . GLU A 1 552 ? 33.373 38.134 -47.118 1.00 85.00 552 GLU A C 1
ATOM 4546 O O . GLU A 1 552 ? 33.892 39.245 -47.210 1.00 85.00 552 GLU A O 1
ATOM 4551 N N . CYS A 1 553 ? 33.774 37.125 -47.897 1.00 83.94 553 CYS A N 1
ATOM 4552 C CA . CYS A 1 553 ? 34.784 37.287 -48.943 1.00 83.94 553 CYS A CA 1
ATOM 4553 C C . CYS A 1 553 ? 34.326 38.249 -50.047 1.00 83.94 553 CYS A C 1
ATOM 4555 O O . CYS A 1 553 ? 35.154 38.964 -50.614 1.00 83.94 553 CYS A O 1
ATOM 4557 N N . PHE A 1 554 ? 33.033 38.251 -50.378 1.00 82.88 554 PHE A N 1
ATOM 4558 C CA . PHE A 1 554 ? 32.464 39.165 -51.362 1.00 82.88 554 PHE A CA 1
ATOM 4559 C C . PHE A 1 554 ? 32.452 40.610 -50.848 1.00 82.88 554 PHE A C 1
ATOM 4561 O O . PHE A 1 554 ? 32.914 41.496 -51.567 1.00 82.88 554 PHE A O 1
ATOM 4568 N N . GLU A 1 555 ? 32.022 40.844 -49.605 1.00 80.06 555 GLU A N 1
ATOM 4569 C CA . GLU A 1 555 ? 32.064 42.172 -48.979 1.00 80.06 555 GLU A CA 1
ATOM 4570 C C . GLU A 1 555 ? 33.508 42.663 -48.795 1.00 80.06 555 GLU A C 1
ATOM 4572 O O . GLU A 1 555 ? 33.812 43.771 -49.224 1.00 80.06 555 GLU A O 1
ATOM 4577 N N . ARG A 1 556 ? 34.450 41.821 -48.338 1.00 76.19 556 ARG A N 1
ATOM 4578 C CA . ARG A 1 556 ? 35.885 42.185 -48.293 1.00 76.19 556 ARG A CA 1
ATOM 4579 C C . ARG A 1 556 ? 36.437 42.558 -49.667 1.00 76.19 556 ARG A C 1
ATOM 4581 O O . ARG A 1 556 ? 37.206 43.507 -49.795 1.00 76.19 556 ARG A O 1
ATOM 4588 N N . ARG A 1 557 ? 36.054 41.829 -50.725 1.00 74.81 557 ARG A N 1
ATOM 4589 C CA . ARG A 1 557 ? 36.433 42.189 -52.103 1.00 74.81 557 ARG A CA 1
ATOM 4590 C C . ARG A 1 557 ? 35.850 43.534 -52.516 1.00 74.81 557 ARG A C 1
ATOM 4592 O O . ARG A 1 557 ? 36.530 44.299 -53.188 1.00 74.81 557 ARG A O 1
ATOM 4599 N N . LYS A 1 558 ? 34.605 43.813 -52.147 1.00 75.19 558 LYS A N 1
ATOM 4600 C CA . LYS A 1 558 ? 33.929 45.078 -52.439 1.00 75.19 558 LYS A CA 1
ATOM 4601 C C . LYS A 1 558 ? 34.572 46.245 -51.680 1.00 75.19 558 LYS A C 1
ATOM 4603 O O . LYS A 1 558 ? 34.801 47.284 -52.290 1.00 75.19 558 LYS A O 1
ATOM 4608 N N . GLU A 1 559 ? 34.955 46.055 -50.418 1.00 71.31 559 GLU A N 1
ATOM 4609 C CA . GLU A 1 559 ? 35.720 47.022 -49.614 1.00 71.31 559 GLU A CA 1
ATOM 4610 C C . GLU A 1 559 ? 37.111 47.303 -50.209 1.00 71.31 559 GLU A C 1
ATOM 4612 O O . GLU A 1 559 ? 37.482 48.465 -50.367 1.00 71.31 559 GLU A O 1
ATOM 4617 N N . LEU A 1 560 ? 37.836 46.267 -50.653 1.00 65.31 560 LEU A N 1
ATOM 4618 C CA . LEU A 1 560 ? 39.119 46.400 -51.370 1.00 65.31 560 LEU A CA 1
ATOM 4619 C C . LEU A 1 560 ? 38.998 47.176 -52.694 1.00 65.31 560 LEU A C 1
ATOM 4621 O O . LEU A 1 560 ? 39.943 47.839 -53.116 1.00 65.31 560 LEU A O 1
ATOM 4625 N N . ILE A 1 561 ? 37.842 47.100 -53.359 1.00 64.50 561 ILE A N 1
ATOM 4626 C CA . ILE A 1 561 ? 37.561 47.849 -54.594 1.00 64.50 561 ILE A CA 1
ATOM 4627 C C . ILE A 1 561 ? 37.172 49.310 -54.287 1.00 64.50 561 ILE A C 1
ATOM 4629 O O . ILE A 1 561 ? 37.461 50.195 -55.090 1.00 64.50 561 ILE A O 1
ATOM 4633 N N . LEU A 1 562 ? 36.554 49.580 -53.131 1.00 55.25 562 LEU A N 1
ATOM 4634 C CA . LEU A 1 562 ? 36.140 50.921 -52.688 1.00 55.25 562 LEU A CA 1
ATOM 4635 C C . LEU A 1 562 ? 37.273 51.726 -52.017 1.00 55.25 562 LEU A C 1
ATOM 4637 O O . LEU A 1 562 ? 37.251 52.956 -52.084 1.00 55.25 562 LEU A O 1
ATOM 4641 N N . HIS A 1 563 ? 38.291 51.069 -51.447 1.00 58.53 563 HIS A N 1
ATOM 4642 C CA . HIS A 1 563 ? 39.466 51.714 -50.840 1.00 58.53 563 HIS A CA 1
ATOM 4643 C C . HIS A 1 563 ? 40.799 51.146 -51.383 1.00 58.53 563 HIS A C 1
ATOM 4645 O O . HIS A 1 563 ? 41.448 50.342 -50.717 1.00 58.53 563 HIS A O 1
ATOM 4651 N N . PRO A 1 564 ? 41.287 51.592 -52.561 1.00 52.94 564 PRO A N 1
ATOM 4652 C CA . PRO A 1 564 ? 42.483 51.026 -53.205 1.00 52.94 564 PRO A CA 1
ATOM 4653 C C . PRO A 1 564 ? 43.834 51.465 -52.605 1.00 52.94 564 PRO A C 1
ATOM 4655 O O . PRO A 1 564 ? 44.882 51.203 -53.198 1.00 52.94 564 PRO A O 1
ATOM 4658 N N . SER A 1 565 ? 43.846 52.169 -51.473 1.00 50.62 565 SER A N 1
ATOM 4659 C CA . SER A 1 565 ? 45.024 52.906 -51.000 1.00 50.62 565 SER A CA 1
ATOM 4660 C C . SER A 1 565 ? 45.332 52.616 -49.537 1.00 50.62 565 SER A C 1
ATOM 4662 O O . SER A 1 565 ? 45.115 53.487 -48.703 1.00 50.62 565 SER A O 1
ATOM 4664 N N . GLN A 1 566 ? 45.881 51.434 -49.228 1.00 51.16 566 GLN A N 1
ATOM 4665 C CA . GLN A 1 566 ? 46.713 51.284 -48.021 1.00 51.16 566 GLN A CA 1
ATOM 4666 C C . GLN A 1 566 ? 47.693 50.097 -47.983 1.00 51.16 566 GLN A C 1
ATOM 4668 O O . GLN A 1 566 ? 48.611 50.146 -47.178 1.00 51.16 566 GLN A O 1
ATOM 4673 N N . GLU A 1 567 ? 47.653 49.124 -48.900 1.00 47.09 567 GLU A N 1
ATOM 4674 C CA . GLU A 1 567 ? 48.624 48.002 -48.907 1.00 47.09 567 GLU A CA 1
ATOM 4675 C C . GLU A 1 567 ? 49.584 48.026 -50.113 1.00 47.09 567 GLU A C 1
ATOM 4677 O O . GLU A 1 567 ? 49.803 47.041 -50.814 1.00 47.09 567 GLU A O 1
ATOM 4682 N N . LYS A 1 568 ? 50.185 49.189 -50.380 1.00 48.22 568 LYS A N 1
ATOM 4683 C CA . LYS A 1 568 ? 51.421 49.287 -51.178 1.00 48.22 568 LYS A CA 1
ATOM 4684 C C . LYS A 1 568 ? 52.510 49.928 -50.333 1.00 48.22 568 LYS A C 1
ATOM 4686 O O . LYS A 1 568 ? 52.901 51.062 -50.595 1.00 48.22 568 LYS A O 1
ATOM 4691 N N . LYS A 1 569 ? 52.958 49.216 -49.307 1.00 49.59 569 LYS A N 1
ATOM 4692 C CA . LYS A 1 569 ? 54.246 49.369 -48.620 1.00 49.59 569 LYS A CA 1
ATOM 4693 C C . LYS A 1 569 ? 54.392 48.124 -47.752 1.00 49.59 569 LYS A C 1
ATOM 4695 O O . LYS A 1 569 ? 53.436 47.759 -47.090 1.00 49.59 569 LYS A O 1
ATOM 4700 N N . ASP A 1 570 ? 55.558 47.496 -47.823 1.00 46.12 570 ASP A N 1
ATOM 4701 C CA . ASP A 1 570 ? 55.946 46.272 -47.110 1.00 46.12 570 ASP A CA 1
ATOM 4702 C C . ASP A 1 570 ? 55.377 45.010 -47.796 1.00 46.12 570 ASP A C 1
ATOM 4704 O O . ASP A 1 570 ? 54.236 44.626 -47.616 1.00 46.12 570 ASP A O 1
ATOM 4708 N N . HIS A 1 571 ? 56.067 44.334 -48.714 1.00 43.31 571 HIS A N 1
ATOM 4709 C CA . HIS A 1 571 ? 57.450 43.894 -48.619 1.00 43.31 571 HIS A CA 1
ATOM 4710 C C . HIS A 1 571 ? 58.100 43.799 -50.003 1.00 43.31 571 HIS A C 1
ATOM 4712 O O . HIS A 1 571 ? 57.776 42.940 -50.821 1.00 43.31 571 HIS A O 1
ATOM 4718 N N . LEU A 1 572 ? 59.069 44.683 -50.227 1.00 42.47 572 LEU A N 1
ATOM 4719 C CA . LEU A 1 572 ? 60.141 44.515 -51.195 1.00 42.47 572 LEU A CA 1
ATOM 4720 C C . LEU A 1 572 ? 61.431 44.857 -50.450 1.00 42.47 572 LEU A C 1
ATOM 4722 O O . LEU A 1 572 ? 61.917 45.979 -50.530 1.00 42.47 572 LEU A O 1
ATOM 4726 N N . ILE A 1 573 ? 61.924 43.908 -49.655 1.00 39.09 573 ILE A N 1
ATOM 4727 C CA . ILE A 1 573 ? 63.315 43.854 -49.199 1.00 39.09 573 ILE A CA 1
ATOM 4728 C C . ILE A 1 573 ? 63.734 42.384 -49.293 1.00 39.09 573 ILE A C 1
ATOM 4730 O O . ILE A 1 573 ? 63.024 41.507 -48.804 1.00 39.09 573 ILE A O 1
ATOM 4734 N N . LEU A 1 574 ? 64.828 42.186 -50.032 1.00 37.31 574 LEU A N 1
ATOM 4735 C CA . LEU A 1 574 ? 65.575 40.949 -50.266 1.00 37.31 574 LEU A CA 1
ATOM 4736 C C . LEU A 1 574 ? 65.933 40.194 -48.985 1.00 37.31 574 LEU A C 1
ATOM 4738 O O . LEU A 1 574 ? 66.263 40.873 -47.986 1.00 37.31 574 LEU A O 1
#

Mean predicted aligned error: 22.89 Å

InterPro domains:
  IPR029600 Intraflagellar transport protein 81 [PTHR15614] (300-560)
  IPR041146 IFT81, calponin homology domain [PF18383] (2-125)
  IPR043016 IFT81, N-terminal domain superfamily [G3DSA:1.10.418.70] (1-127)

Secondary structure (DSSP, 8-state):
-HHHHHHHHHHTSTTT-----HHHHHT--HHHHHHHHHHHHHHH-TTTTTTTTT---HHHHHHHHHHHHHHTTPPPPTTS-HHHHHHHHHTT-HHHHHHHHHHHHHTHHHHHHHHHHHHHHSPP---TTSTT-HHHHHHHHHHHHHHHHHHHHHHHHHHHHTT--HHHHHHHHHHHHHHHHHHHHHHHHHHHHTT--HHHHHHHHHHHHHHHHHIIIIIHHHHHHHHHHHHHHHHHHHH-S---HHHHHHHHHHHHHHHHHHHHHHHHHHHS---THHHHHHHHHHHHHHHHHHHHHHHHHHHHHHHHHHHHHHHHHHHHHHHHHHHHHHHHHHHHHHHHHHHHHHHHHHHHHHHHHHT-TT-GGG--S---------------SHHHHHHHHHHHHHHHHHHHHHHHHHHHHHHHHHHHHHHHHHHHHHHHHHHHHHHHHHHHHHHHHHHHHHHHHHHHHHHHHHHHHHHHHHHHHHHHHHHHHHHHHH---HHHHTTSHHHHHHHHHHHHHHHHHHHHHHHHHHHHHHHHHHHHHHHHHHHHHHHHHHHHHHHHHHHHHH---S--SS----

pLDDT: mean 72.79, std 13.08, range [26.8, 94.25]

Nearest PDB structures (foldseek):
  7zr1-assembly1_D  TM=1.587E-01  e=1.694E-01  Thermochaetoides thermophila
  7zr1-assembly1_C  TM=1.476E-01  e=9.792E-01  Thermochaetoides thermophila
  3ja6-assembly1_H  TM=2.182E-01  e=5.107E+00  Escherichia coli
  3ja6-assembly1_I  TM=1.754E-01  e=6.960E+00  Escherichia coli